Protein 3GO6 (pdb70)

CATH classification: 3.40.1190.20

Secondary structure (DSSP, 8-state):
--EEEEE---EEEEEEE-SSPPPTT-----SEEEEEEE-HHHHHHHHHHHTT-EEEEE-EE-SSHHHHHHHHHHHHTT-B-TT-EE-SSPPEEEEEEE-TTS-EEEEEE-GGGGG-PPPTTTTTT-SEEEE-SSS-HHHHHHHHHHHHHTT-EEEEE--SSS--HHHHHHHHHH-SEEEEEHHHHHHSSS--SEEEEE-GGG-EEEEETTEEEEE-------S--TTHHHHHHHHHHHHPPSSS--HHHHHHHHHHHHHHHHHHTTSS-STT-PPPHHHHHHHHHT-/--EEEEE---EEEEEEE-SSPPPTT-----SEEEEEEE-HHHHHHHHHHHTT-EEEEE-EE-SSHHHHHHHHHHHHTT-B-TT-EE-SSPPEEEEEEE-TT--EEEEEE-GGGGG----GGGGTT-SEEEEESSS-HHHHHHHHHHHHHTT-EEEEE--SS---TGGGHHHHHH-SEEEEEHHHHHT-SS--SEEEEE-GGG-EEEEETTEEEEEPPPP---S--TTHHHHHHHHHHHHSPPTT--HHHHHHHHHHHHHHHHHHTTSSSSSS-PPPHHHHHHHHH--

Structure (mmCIF, N/CA/C/O backbone):
data_3GO6
#
_entry.id   3GO6
#
_cell.length_a   78.424
_cell.length_b   117.900
_cell.length_c   91.571
_cell.angle_alpha   90.000
_cell.angle_beta   113.930
_cell.angle_gamma   90.000
#
_symmetry.space_group_name_H-M   'C 1 2 1'
#
loop_
_entity.id
_entity.type
_entity.pdbx_description
1 polymer 'RIBOKINASE RBSK'
2 non-polymer alpha-D-ribofuranose
3 non-polymer 'MAGNESIUM ION'
4 non-polymer "ADENOSINE-5'-DIPHOSPHATE"
5 water water
#
loop_
_atom_site.group_PDB
_atom_site.id
_atom_site.type_symbol
_atom_site.label_atom_id
_atom_site.label_alt_id
_atom_site.label_comp_id
_atom_site.label_asym_id
_atom_site.label_entity_id
_atom_site.label_seq_id
_atom_site.pdbx_PDB_ins_code
_atom_site.Cartn_x
_atom_site.Cartn_y
_atom_site.Cartn_z
_atom_site.occupancy
_atom_site.B_iso_or_equiv
_atom_site.auth_seq_id
_atom_site.auth_comp_id
_atom_site.auth_asym_id
_atom_site.auth_atom_id
_atom_site.pdbx_PDB_model_num
ATOM 1 N N . ALA A 1 19 ? 22.494 4.964 32.474 1.00 31.17 13 ALA A N 1
ATOM 2 C CA . ALA A 1 19 ? 22.544 4.860 30.971 1.00 30.20 13 ALA A CA 1
ATOM 3 C C . ALA A 1 19 ? 21.936 6.106 30.342 1.00 29.21 13 ALA A C 1
ATOM 4 O O . ALA A 1 19 ? 20.886 6.557 30.788 1.00 29.33 13 ALA A O 1
ATOM 6 N N . PRO A 1 20 ? 22.588 6.674 29.301 1.00 28.28 14 PRO A N 1
ATOM 7 C CA . PRO A 1 20 ? 22.040 7.883 28.685 1.00 27.29 14 PRO A CA 1
ATOM 8 C C . PRO A 1 20 ? 20.731 7.594 27.961 1.00 25.91 14 PRO A C 1
ATOM 9 O O . PRO A 1 20 ? 20.563 6.517 27.402 1.00 25.75 14 PRO A O 1
ATOM 13 N N . ARG A 1 21 ? 19.809 8.542 28.015 1.00 24.97 15 ARG A N 1
ATOM 14 C CA . ARG A 1 21 ? 18.518 8.382 27.381 1.00 24.56 15 ARG A CA 1
ATOM 15 C C . ARG A 1 21 ? 18.589 9.122 26.058 1.00 23.02 15 ARG A C 1
ATOM 16 O O . ARG A 1 21 ? 18.678 10.357 26.025 1.00 23.23 15 ARG A O 1
ATOM 24 N N . VAL A 1 22 ? 18.577 8.356 24.972 1.00 20.73 16 VAL A N 1
ATOM 25 C CA . VAL A 1 22 ? 18.629 8.941 23.637 1.00 19.37 16 VAL A CA 1
ATOM 26 C C . VAL A 1 22 ? 17.248 8.864 23.013 1.00 18.79 16 VAL A C 1
ATOM 27 O O . VAL A 1 22 ? 16.650 7.787 22.979 1.00 16.91 16 VAL A O 1
ATOM 31 N N . CYS A 1 23 ? 16.738 10.009 22.548 1.00 19.56 17 CYS A N 1
ATOM 32 C CA . CYS A 1 23 ? 15.526 10.023 21.729 1.00 18.85 17 CYS A CA 1
ATOM 33 C C . CYS A 1 23 ? 15.863 10.296 20.255 1.00 17.78 17 CYS A C 1
ATOM 34 O O . CYS A 1 23 ? 16.461 11.335 19.923 1.00 17.15 17 CYS A O 1
ATOM 37 N N . VAL A 1 24 ? 15.518 9.353 19.379 1.00 15.46 18 VAL A N 1
ATOM 38 C CA . VAL A 1 24 ? 15.767 9.533 17.954 1.00 15.21 18 VAL A CA 1
ATOM 39 C C . VAL A 1 24 ? 14.452 9.914 17.285 1.00 15.15 18 VAL A C 1
ATOM 40 O O . VAL A 1 24 ? 13.467 9.185 17.385 1.00 15.79 18 VAL A O 1
ATOM 44 N N . VAL A 1 25 ? 14.432 11.052 16.609 1.00 14.59 19 VAL A N 1
ATOM 45 C CA . VAL A 1 25 ? 13.248 11.456 15.853 1.00 14.86 19 VAL A CA 1
ATOM 46 C C . VAL A 1 25 ? 13.684 11.441 14.389 1.00 14.81 19 VAL A C 1
ATOM 47 O O . VAL A 1 25 ? 14.548 12.223 13.978 1.00 15.05 19 VAL A O 1
ATOM 51 N N . GLY A 1 26 ? 13.128 10.524 13.607 1.00 14.35 20 GLY A N 1
ATOM 52 C CA . GLY A 1 26 ? 13.656 10.319 12.258 1.00 13.90 20 GLY A CA 1
ATOM 53 C C . GLY A 1 26 ? 12.948 9.247 11.477 1.00 13.94 20 GLY A C 1
ATOM 54 O O . GLY A 1 26 ? 11.791 8.896 11.783 1.00 14.25 20 GLY A O 1
ATOM 55 N N . SER A 1 27 ? 13.638 8.729 10.464 1.00 13.09 21 SER A N 1
ATOM 56 C CA . SER A 1 27 ? 13.001 7.923 9.445 1.00 12.72 21 SER A CA 1
ATOM 57 C C . SER A 1 27 ? 13.246 6.431 9.597 1.00 12.15 21 SER A C 1
ATOM 58 O O . SER A 1 27 ? 14.244 5.993 10.180 1.00 11.42 21 SER A O 1
ATOM 61 N N . VAL A 1 28 ? 12.317 5.657 9.055 1.00 11.29 22 VAL A N 1
ATOM 62 C CA . VAL A 1 28 ? 12.420 4.200 9.045 1.00 11.71 22 VAL A CA 1
ATOM 63 C C . VAL A 1 28 ? 11.945 3.740 7.666 1.00 12.16 22 VAL A C 1
ATOM 64 O O . VAL A 1 28 ? 10.857 4.104 7.221 1.00 11.80 22 VAL A O 1
ATOM 68 N N . ASN A 1 29 ? 12.789 2.962 6.979 1.00 11.64 23 ASN A N 1
ATOM 69 C CA . ASN A 1 29 ? 12.568 2.582 5.584 1.00 12.32 23 ASN A CA 1
ATOM 70 C C . ASN A 1 29 ? 12.834 1.101 5.471 1.00 12.26 23 ASN A C 1
ATOM 71 O O . ASN A 1 29 ? 13.667 0.580 6.205 1.00 12.85 23 ASN A O 1
ATOM 76 N N . MET A 1 30 ? 12.170 0.424 4.542 1.00 12.51 24 MET A N 1
ATOM 77 C CA . MET A 1 30 ? 12.669 -0.889 4.098 1.00 12.61 24 MET A CA 1
ATOM 78 C C . MET A 1 30 ? 13.756 -0.678 3.018 1.00 12.84 24 MET A C 1
ATOM 79 O O . MET A 1 30 ? 13.540 0.068 2.070 1.00 12.02 24 MET A O 1
ATOM 84 N N . ASP A 1 31 ? 14.913 -1.332 3.186 1.00 12.05 25 ASP A N 1
ATOM 85 C CA . ASP A 1 31 ? 16.078 -1.136 2.339 1.00 12.86 25 ASP A CA 1
ATOM 86 C C . ASP A 1 31 ? 16.195 -2.271 1.347 1.00 12.59 25 ASP A C 1
ATOM 87 O O . ASP A 1 31 ? 16.131 -3.447 1.729 1.00 13.51 25 ASP A O 1
ATOM 92 N N . LEU A 1 32 ? 16.409 -1.913 0.090 1.00 12.23 26 LEU A N 1
ATOM 93 C CA . LEU A 1 32 ? 16.763 -2.888 -0.947 1.00 12.62 26 LEU A CA 1
ATOM 94 C C . LEU A 1 32 ? 18.241 -2.615 -1.256 1.00 13.01 26 LEU A C 1
ATOM 95 O O . LEU A 1 32 ? 18.575 -1.555 -1.761 1.00 12.35 26 LEU A O 1
ATOM 100 N N . THR A 1 33 ? 19.107 -3.543 -0.875 1.00 13.50 27 THR A N 1
ATOM 101 C CA . THR A 1 33 ? 20.555 -3.349 -1.030 1.00 14.78 27 THR A CA 1
ATOM 102 C C . THR A 1 33 ? 21.048 -4.226 -2.177 1.00 15.28 27 THR A C 1
ATOM 103 O O . THR A 1 33 ? 20.849 -5.442 -2.162 1.00 16.00 27 THR A O 1
ATOM 107 N N . PHE A 1 34 ? 21.688 -3.588 -3.156 1.00 15.36 28 PHE A N 1
ATOM 108 C CA . PHE A 1 34 ? 22.170 -4.217 -4.381 1.00 15.95 28 PHE A CA 1
ATOM 109 C C . PHE A 1 34 ? 23.692 -4.136 -4.392 1.00 17.63 28 PHE A C 1
ATOM 110 O O . PHE A 1 34 ? 24.273 -3.068 -4.128 1.00 17.99 28 PHE A O 1
ATOM 118 N N . VAL A 1 35 ? 24.340 -5.254 -4.712 1.00 18.30 29 VAL A N 1
ATOM 119 C CA . VAL A 1 35 ? 25.796 -5.233 -4.909 1.00 19.02 29 VAL A CA 1
ATOM 120 C C . VAL A 1 35 ? 26.079 -5.257 -6.407 1.00 19.59 29 VAL A C 1
ATOM 121 O O . VAL A 1 35 ? 25.507 -6.088 -7.140 1.00 19.21 29 VAL A O 1
ATOM 125 N N . VAL A 1 36 ? 26.928 -4.324 -6.856 1.00 19.19 30 VAL A N 1
ATOM 126 C CA . VAL A 1 36 ? 27.325 -4.194 -8.260 1.00 20.13 30 VAL A CA 1
ATOM 127 C C . VAL A 1 36 ? 28.864 -4.133 -8.371 1.00 21.46 30 VAL A C 1
ATOM 128 O O . VAL A 1 36 ? 29.565 -3.968 -7.364 1.00 20.22 30 VAL A O 1
ATOM 132 N N . ASP A 1 37 ? 29.386 -4.272 -9.585 1.00 22.73 31 ASP A N 1
ATOM 133 C CA . ASP A 1 37 ? 30.809 -3.995 -9.795 1.00 24.44 31 ASP A CA 1
ATOM 134 C C . ASP A 1 37 ? 31.055 -2.481 -9.784 1.00 24.13 31 ASP A C 1
ATOM 135 O O . ASP A 1 37 ? 31.848 -1.977 -8.997 1.00 24.30 31 ASP A O 1
ATOM 140 N N . ALA A 1 38 ? 30.323 -1.766 -10.631 1.00 24.39 32 ALA A N 1
ATOM 141 C CA . ALA A 1 38 ? 30.392 -0.310 -10.708 1.00 24.52 32 ALA A CA 1
ATOM 142 C C . ALA A 1 38 ? 29.002 0.318 -10.521 1.00 24.93 32 ALA A C 1
ATOM 143 O O . ALA A 1 38 ? 28.000 -0.214 -11.012 1.00 24.74 32 ALA A O 1
ATOM 145 N N . LEU A 1 39 ? 28.942 1.456 -9.839 1.00 24.56 33 LEU A N 1
ATOM 146 C CA . LEU A 1 39 ? 27.680 2.201 -9.746 1.00 25.35 33 LEU A CA 1
ATOM 147 C C . LEU A 1 39 ? 27.165 2.554 -11.145 1.00 26.16 33 LEU A C 1
ATOM 148 O O . LEU A 1 39 ? 27.953 2.972 -12.013 1.00 25.94 33 LEU A O 1
ATOM 153 N N . PRO A 1 40 ? 25.840 2.391 -11.379 1.00 26.70 34 PRO A N 1
ATOM 154 C CA . PRO A 1 40 ? 25.278 2.758 -12.690 1.00 27.32 34 PRO A CA 1
ATOM 155 C C . PRO A 1 40 ? 25.451 4.253 -12.993 1.00 27.87 34 PRO A C 1
ATOM 156 O O . PRO A 1 40 ? 25.345 5.094 -12.091 1.00 27.40 34 PRO A O 1
ATOM 160 N N . ARG A 1 41 ? 25.741 4.568 -14.254 1.00 28.40 35 ARG A N 1
ATOM 161 C CA . ARG A 1 41 ? 25.812 5.951 -14.711 1.00 29.35 35 ARG A CA 1
ATOM 162 C C . ARG A 1 41 ? 24.507 6.281 -15.415 1.00 29.00 35 ARG A C 1
ATOM 163 O O . ARG A 1 41 ? 23.786 5.377 -15.808 1.00 28.79 35 ARG A O 1
ATOM 171 N N . PRO A 1 42 ? 24.180 7.579 -15.552 1.00 29.31 36 PRO A N 1
ATOM 172 C CA . PRO A 1 42 ? 22.918 7.937 -16.189 1.00 29.43 36 PRO A CA 1
ATOM 173 C C . PRO A 1 42 ? 22.732 7.267 -17.553 1.00 29.58 36 PRO A C 1
ATOM 174 O O . PRO A 1 42 ? 23.674 7.214 -18.354 1.00 29.26 36 PRO A O 1
ATOM 178 N N . GLY A 1 43 ? 21.541 6.718 -17.781 1.00 28.72 37 GLY A N 1
ATOM 179 C CA . GLY A 1 43 ? 21.220 6.050 -19.037 1.00 28.83 37 GLY A CA 1
ATOM 180 C C . GLY A 1 43 ? 21.593 4.588 -19.109 1.00 28.91 37 GLY A C 1
ATOM 181 O O . GLY A 1 43 ? 21.176 3.884 -20.025 1.00 29.48 37 GLY A O 1
ATOM 182 N N . GLU A 1 44 ? 22.370 4.120 -18.138 1.00 29.14 38 GLU A N 1
ATOM 183 C CA . GLU A 1 44 ? 22.874 2.755 -18.135 1.00 30.00 38 GLU A CA 1
ATOM 184 C C . GLU A 1 44 ? 21.870 1.726 -17.593 1.00 29.94 38 GLU A C 1
ATOM 185 O O . GLU A 1 44 ? 21.008 2.056 -16.768 1.00 29.20 38 GLU A O 1
ATOM 191 N N . THR A 1 45 ? 21.998 0.478 -18.040 1.00 29.61 39 THR A N 1
ATOM 192 C CA . THR A 1 45 ? 21.282 -0.640 -17.421 1.00 29.57 39 THR A CA 1
ATOM 193 C C . THR A 1 45 ? 22.304 -1.570 -16.808 1.00 29.68 39 THR A C 1
ATOM 194 O O . THR A 1 45 ? 23.220 -2.023 -17.490 1.00 30.70 39 THR A O 1
ATOM 198 N N . VAL A 1 46 ? 22.170 -1.838 -15.514 1.00 28.34 40 VAL A N 1
ATOM 199 C CA . VAL A 1 46 ? 23.154 -2.618 -14.795 1.00 27.99 40 VAL A CA 1
ATOM 200 C C . VAL A 1 46 ? 22.504 -3.833 -14.146 1.00 28.08 40 VAL A C 1
ATOM 201 O O . VAL A 1 46 ? 21.398 -3.742 -13.589 1.00 26.75 40 VAL A O 1
ATOM 205 N N . LEU A 1 47 ? 23.187 -4.969 -14.247 1.00 27.48 41 LEU A N 1
ATOM 206 C CA . LEU A 1 47 ? 22.760 -6.188 -13.577 1.00 28.56 41 LEU A CA 1
ATOM 207 C C . LEU A 1 47 ? 23.481 -6.346 -12.244 1.00 27.76 41 LEU A C 1
ATOM 208 O O . LEU A 1 47 ? 24.720 -6.458 -12.200 1.00 27.86 41 LEU A O 1
ATOM 213 N N . ALA A 1 48 ? 22.708 -6.335 -11.154 1.00 26.66 42 ALA A N 1
ATOM 214 C CA . ALA A 1 48 ? 23.263 -6.495 -9.805 1.00 25.80 42 ALA A CA 1
ATOM 215 C C . ALA A 1 48 ? 23.686 -7.922 -9.539 1.00 25.61 42 ALA A C 1
ATOM 216 O O . ALA A 1 48 ? 23.072 -8.865 -10.043 1.00 25.59 42 ALA A O 1
ATOM 218 N N . ALA A 1 49 ? 24.714 -8.071 -8.707 1.00 24.91 43 ALA A N 1
ATOM 219 C CA . ALA A 1 49 ? 25.215 -9.373 -8.295 1.00 24.44 43 ALA A CA 1
ATOM 220 C C . ALA A 1 49 ? 24.318 -10.027 -7.233 1.00 24.31 43 ALA A C 1
ATOM 221 O O . ALA A 1 49 ? 24.187 -11.258 -7.181 1.00 23.10 43 ALA A O 1
ATOM 223 N N . SER A 1 50 ? 23.709 -9.197 -6.379 1.00 23.21 44 SER A N 1
ATOM 224 C CA . SER A 1 50 ? 22.874 -9.677 -5.280 1.00 21.71 44 SER A CA 1
ATOM 225 C C . SER A 1 50 ? 21.895 -8.584 -4.854 1.00 21.22 44 SER A C 1
ATOM 226 O O . SER A 1 50 ? 22.094 -7.408 -5.158 1.00 20.98 44 SER A O 1
ATOM 229 N N . LEU A 1 51 ? 20.832 -8.999 -4.174 1.00 19.65 45 LEU A N 1
ATOM 230 C CA . LEU A 1 51 ? 19.815 -8.087 -3.658 1.00 18.58 45 LEU A CA 1
ATOM 231 C C . LEU A 1 51 ? 19.342 -8.632 -2.316 1.00 17.93 45 LEU A C 1
ATOM 232 O O . LEU A 1 51 ? 19.013 -9.823 -2.196 1.00 17.49 45 LEU A O 1
ATOM 237 N N . THR A 1 52 ? 19.329 -7.781 -1.300 1.00 17.12 46 THR A N 1
ATOM 238 C CA . THR A 1 52 ? 18.690 -8.123 -0.029 1.00 17.32 46 THR A CA 1
ATOM 239 C C . THR A 1 52 ? 17.590 -7.100 0.283 1.00 17.44 46 THR A C 1
ATOM 240 O O . THR A 1 52 ? 17.631 -5.972 -0.206 1.00 17.01 46 THR A O 1
ATOM 244 N N . ARG A 1 53 ? 16.614 -7.510 1.086 1.00 16.26 47 ARG A N 1
ATOM 245 C CA . ARG A 1 53 ? 15.525 -6.640 1.518 1.00 16.61 47 ARG A CA 1
ATOM 246 C C . ARG A 1 53 ? 15.557 -6.653 3.051 1.00 15.92 47 ARG A C 1
ATOM 247 O O . ARG A 1 53 ? 15.281 -7.681 3.662 1.00 16.57 47 ARG A O 1
ATOM 255 N N . THR A 1 54 ? 15.938 -5.537 3.677 1.00 15.57 48 THR A N 1
ATOM 256 C CA . THR A 1 54 ? 16.152 -5.501 5.137 1.00 15.10 48 THR A CA 1
ATOM 257 C C . THR A 1 54 ? 15.643 -4.186 5.744 1.00 14.90 48 THR A C 1
ATOM 258 O O . THR A 1 54 ? 15.670 -3.163 5.090 1.00 14.11 48 THR A O 1
ATOM 262 N N . PRO A 1 55 ? 15.139 -4.222 6.985 1.00 14.63 49 PRO A N 1
ATOM 263 C CA . PRO A 1 55 ? 14.736 -2.974 7.649 1.00 14.38 49 PRO A CA 1
ATOM 264 C C . PRO A 1 55 ? 15.909 -2.00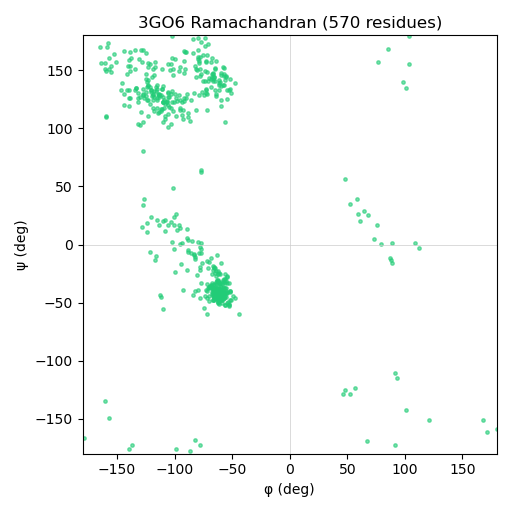9 7.829 1.00 14.79 49 PRO A C 1
ATOM 265 O O . PRO A 1 55 ? 17.037 -2.436 8.152 1.00 14.45 49 PRO A O 1
ATOM 269 N N . GLY A 1 56 ? 15.652 -0.730 7.605 1.00 13.92 50 GLY A N 1
ATOM 270 C CA . GLY A 1 56 ? 16.654 0.312 7.871 1.00 13.63 50 GLY A CA 1
ATOM 271 C C . GLY A 1 56 ? 16.009 1.671 8.001 1.00 13.21 50 GLY A C 1
ATOM 272 O O . GLY A 1 56 ? 14.959 1.805 8.636 1.00 13.33 50 GLY A O 1
ATOM 273 N N . GLY A 1 57 ? 16.604 2.673 7.357 1.00 12.91 51 GLY A N 1
ATOM 274 C CA . GLY A 1 57 ? 16.215 4.065 7.557 1.00 12.25 51 GLY A CA 1
ATOM 275 C C . GLY A 1 57 ? 17.212 4.735 8.486 1.00 12.74 51 GLY A C 1
ATOM 276 O O . GLY A 1 57 ? 17.572 4.173 9.522 1.00 13.13 51 GLY A O 1
ATOM 277 N N . LYS A 1 58 ? 17.658 5.944 8.142 1.00 12.25 52 LYS A N 1
ATOM 278 C CA . LYS A 1 58 ? 18.617 6.668 8.998 1.00 13.10 52 LYS A CA 1
ATOM 279 C C . LYS A 1 58 ? 18.211 6.713 10.473 1.00 12.39 52 LYS A C 1
ATOM 280 O O . LYS A 1 58 ? 19.043 6.516 11.359 1.00 13.90 52 LYS A O 1
ATOM 286 N N . GLY A 1 59 ? 16.949 6.992 10.756 1.00 12.43 53 GLY A N 1
ATOM 287 C CA . GLY A 1 59 ? 16.533 7.152 12.152 1.00 11.53 53 GLY A CA 1
ATOM 288 C C . GLY A 1 59 ? 16.563 5.808 12.872 1.00 12.06 53 GLY A C 1
ATOM 289 O O . GLY A 1 59 ? 17.107 5.685 13.979 1.00 12.22 53 GLY A O 1
ATOM 290 N N . ALA A 1 60 ? 15.966 4.801 12.244 1.00 11.79 54 ALA A N 1
ATOM 291 C CA . ALA A 1 60 ? 15.964 3.450 12.804 1.00 11.78 54 ALA A CA 1
ATOM 292 C C . ALA A 1 60 ? 17.406 2.967 13.017 1.00 11.65 54 ALA A C 1
ATOM 293 O O . ALA A 1 60 ? 17.728 2.433 14.079 1.00 12.28 54 ALA A O 1
ATOM 295 N N . ASN A 1 61 ? 18.259 3.142 12.010 1.00 11.41 55 ASN A N 1
ATOM 296 C CA . ASN A 1 61 ? 19.660 2.693 12.089 1.00 11.60 55 ASN A CA 1
ATOM 297 C C . ASN A 1 61 ? 20.403 3.386 13.226 1.00 11.74 55 ASN A C 1
ATOM 298 O O . ASN A 1 61 ? 21.197 2.755 13.940 1.00 11.43 55 ASN A O 1
ATOM 303 N N . GLN A 1 62 ? 20.166 4.693 13.378 1.00 11.71 56 GLN A N 1
ATOM 304 C CA . GLN A 1 62 ? 20.836 5.455 14.439 1.00 11.68 56 GLN A CA 1
ATOM 305 C C . GLN A 1 62 ? 20.337 5.050 15.828 1.00 11.64 56 GLN A C 1
ATOM 306 O O . GLN A 1 62 ? 21.129 4.952 16.768 1.00 11.52 56 GLN A O 1
ATOM 312 N N . ALA A 1 63 ? 19.039 4.772 15.941 1.00 11.33 57 ALA A N 1
ATOM 313 C CA . ALA A 1 63 ? 18.458 4.290 17.196 1.00 10.69 57 ALA A CA 1
ATOM 314 C C . ALA A 1 63 ? 19.044 2.925 17.576 1.00 10.99 57 ALA A C 1
ATOM 315 O O . ALA A 1 63 ? 19.414 2.702 18.743 1.00 12.26 57 ALA A O 1
ATOM 317 N N . VAL A 1 64 ? 19.139 2.018 16.608 1.00 10.93 58 VAL A N 1
ATOM 318 C CA . VAL A 1 64 ? 19.703 0.681 16.824 1.00 12.45 58 VAL A CA 1
ATOM 319 C C . VAL A 1 64 ? 21.179 0.744 17.266 1.00 12.41 58 VAL A C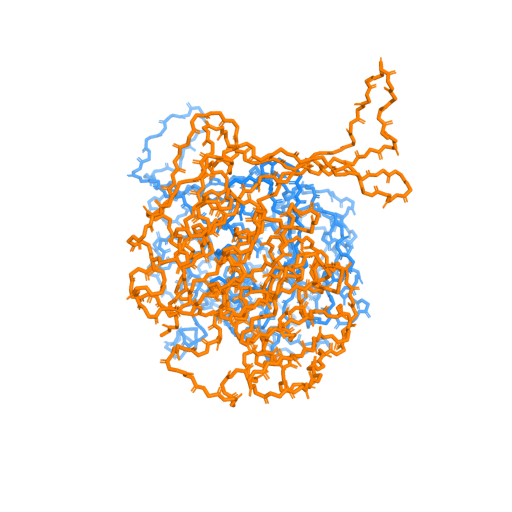 1
ATOM 320 O O . VAL A 1 64 ? 21.594 0.067 18.217 1.00 11.78 58 VAL A O 1
ATOM 324 N N . ALA A 1 65 ? 21.957 1.586 16.599 1.00 12.48 59 ALA A N 1
ATOM 325 C CA . ALA A 1 65 ? 23.365 1.775 16.976 1.00 13.20 59 ALA A CA 1
ATOM 326 C C . ALA A 1 65 ? 23.522 2.360 18.385 1.00 13.69 59 ALA A C 1
ATOM 327 O O . ALA A 1 65 ? 24.372 1.899 19.173 1.00 14.55 59 ALA A O 1
ATOM 329 N N . ALA A 1 66 ? 22.726 3.376 18.712 1.00 13.85 60 ALA A N 1
ATOM 330 C CA . ALA A 1 66 ? 22.742 3.937 20.068 1.00 14.67 60 ALA A CA 1
ATOM 331 C C . ALA A 1 66 ? 22.382 2.888 21.138 1.00 15.52 60 ALA A C 1
ATOM 332 O O . ALA A 1 66 ? 23.001 2.850 22.206 1.00 16.10 60 ALA A O 1
ATOM 334 N N . ALA A 1 67 ? 21.383 2.048 20.851 1.00 15.55 61 ALA A N 1
ATOM 335 C CA . ALA A 1 67 ? 20.976 0.968 21.773 1.00 16.70 61 ALA A CA 1
ATOM 336 C C . ALA A 1 67 ? 22.067 -0.097 21.946 1.00 16.87 61 ALA A C 1
ATOM 337 O O . ALA A 1 67 ? 22.388 -0.485 23.084 1.00 17.37 61 ALA A O 1
ATOM 339 N N . ARG A 1 68 ? 22.657 -0.545 20.843 1.00 16.54 62 ARG A N 1
ATOM 340 C CA . ARG A 1 68 ? 23.784 -1.488 20.930 1.00 17.47 62 ARG A CA 1
ATOM 341 C C . ARG A 1 68 ? 25.004 -0.898 21.653 1.00 17.94 62 ARG A C 1
ATOM 342 O O . ARG A 1 68 ? 25.754 -1.636 22.298 1.00 18.42 62 ARG A O 1
ATOM 350 N N . ALA A 1 69 ? 25.194 0.418 21.543 1.00 17.91 63 ALA A N 1
ATOM 351 C CA . ALA A 1 69 ? 26.258 1.127 22.257 1.00 18.61 63 ALA A CA 1
ATOM 352 C C . ALA A 1 69 ? 25.966 1.399 23.741 1.00 19.55 63 ALA A C 1
ATOM 353 O O . ALA A 1 69 ? 26.807 1.983 24.423 1.00 20.38 63 ALA A O 1
ATOM 355 N N . GLY A 1 70 ? 24.784 1.018 24.231 1.00 19.91 64 GLY A N 1
ATOM 356 C CA . GLY A 1 70 ? 24.472 1.093 25.665 1.00 20.24 64 GLY A CA 1
ATOM 357 C C . GLY A 1 70 ? 23.481 2.165 26.101 1.00 20.83 64 GLY A C 1
ATOM 358 O O . GLY A 1 70 ? 23.190 2.308 27.301 1.00 20.31 64 GLY A O 1
ATOM 359 N N . ALA A 1 71 ? 22.948 2.934 25.150 1.00 19.44 65 ALA A N 1
ATOM 360 C CA . ALA A 1 71 ? 21.960 3.943 25.497 1.00 19.63 65 ALA A CA 1
ATOM 361 C C . ALA A 1 71 ? 20.586 3.304 25.700 1.00 19.97 65 ALA A C 1
ATOM 362 O O . ALA A 1 71 ? 20.302 2.218 25.177 1.00 19.97 65 ALA A O 1
ATOM 364 N N . GLN A 1 72 ? 19.746 3.978 26.473 1.00 19.96 66 GLN A N 1
ATOM 365 C CA . GLN A 1 72 ? 18.341 3.633 26.529 1.00 20.85 66 GLN A CA 1
ATOM 366 C C . GLN A 1 72 ? 17.632 4.489 25.492 1.00 19.13 66 GLN A C 1
ATOM 367 O O . GLN A 1 72 ? 17.617 5.709 25.592 1.00 19.59 66 GLN A O 1
ATOM 373 N N . VAL A 1 73 ? 17.066 3.840 24.481 1.00 18.11 67 VAL A N 1
ATOM 374 C CA . VAL A 1 73 ? 16.647 4.548 23.269 1.00 16.80 67 VAL A CA 1
ATOM 375 C C . VAL A 1 73 ? 15.143 4.499 23.052 1.00 16.80 67 VAL A C 1
ATOM 376 O O . VAL A 1 73 ? 14.518 3.439 23.199 1.00 17.32 67 VAL A O 1
ATOM 380 N N . GLN A 1 74 ? 14.584 5.653 22.705 1.00 16.63 68 GLN A N 1
ATOM 381 C CA . GLN A 1 74 ? 13.223 5.772 22.176 1.00 17.46 68 GLN A CA 1
ATOM 382 C C . GLN A 1 74 ? 13.283 6.279 20.736 1.00 17.74 68 GLN A C 1
ATOM 383 O O . GLN A 1 74 ? 14.069 7.188 20.420 1.00 17.46 68 GLN A O 1
ATOM 389 N N . PHE A 1 75 ? 12.468 5.692 19.863 1.00 16.93 69 PHE A N 1
ATOM 390 C CA . PHE A 1 75 ? 12.370 6.155 18.488 1.00 16.50 69 PHE A CA 1
ATOM 391 C C . PHE A 1 75 ? 10.983 6.785 18.279 1.00 17.74 69 PHE A C 1
ATOM 392 O O . PHE A 1 75 ? 9.960 6.233 18.730 1.00 18.30 69 PHE A O 1
ATOM 400 N N . SER A 1 76 ? 10.971 7.951 17.648 1.00 16.55 70 SER A N 1
ATOM 401 C CA . SER A 1 76 ? 9.753 8.613 17.204 1.00 17.41 70 SER A CA 1
ATOM 402 C C . SER A 1 76 ? 9.827 8.747 15.685 1.00 16.35 70 SER A C 1
ATOM 403 O O . SER A 1 76 ? 10.729 9.391 15.150 1.00 15.83 70 SER A O 1
ATOM 406 N N . GLY A 1 77 ? 8.900 8.103 14.988 1.00 16.14 71 GLY A N 1
ATOM 407 C CA . GLY A 1 77 ? 8.906 8.061 13.528 1.00 15.33 71 GLY A CA 1
ATOM 408 C C . GLY A 1 77 ? 7.541 7.585 13.038 1.00 15.49 71 GLY A C 1
ATOM 409 O O . GLY A 1 77 ? 6.694 7.149 13.842 1.00 14.77 71 GLY A O 1
ATOM 410 N N . ALA A 1 78 ? 7.323 7.694 11.728 1.00 14.33 72 ALA A N 1
ATOM 411 C CA . ALA A 1 78 ? 6.039 7.339 11.122 1.00 14.63 72 ALA A CA 1
ATOM 412 C C . ALA A 1 78 ? 6.197 6.087 10.300 1.00 14.37 72 ALA A C 1
ATOM 413 O O . ALA A 1 78 ? 7.038 6.041 9.402 1.00 14.33 72 ALA A O 1
ATOM 415 N N . PHE A 1 79 ? 5.410 5.062 10.631 1.00 14.15 73 PHE A N 1
ATOM 416 C CA . PHE A 1 79 ? 5.348 3.837 9.852 1.00 13.60 73 PHE A CA 1
ATOM 417 C C . PHE A 1 79 ? 4.159 3.989 8.902 1.00 13.75 73 PHE A C 1
ATOM 418 O O . PHE A 1 79 ? 3.222 4.725 9.216 1.00 14.13 73 PHE A O 1
ATOM 426 N N . GLY A 1 80 ? 4.195 3.312 7.758 1.00 12.90 74 GLY A N 1
ATOM 427 C CA . GLY A 1 80 ? 3.023 3.227 6.877 1.00 13.76 74 GLY A CA 1
ATOM 428 C C . GLY A 1 80 ? 2.035 2.220 7.443 1.00 14.33 74 GLY A C 1
ATOM 429 O O . GLY A 1 80 ? 2.338 1.555 8.448 1.00 13.68 74 GLY A O 1
ATOM 430 N N . ASP A 1 81 ? 0.860 2.102 6.824 1.00 14.97 75 ASP A N 1
ATOM 431 C CA . ASP A 1 81 ? -0.154 1.170 7.334 1.00 16.41 75 ASP A CA 1
ATOM 432 C C . ASP A 1 81 ? -0.138 -0.096 6.475 1.00 17.34 75 ASP A C 1
ATOM 433 O O . ASP A 1 81 ? -1.167 -0.584 6.008 1.00 17.87 75 ASP A O 1
ATOM 438 N N . ASP A 1 82 ? 1.069 -0.619 6.265 1.00 17.27 76 ASP A N 1
ATOM 439 C CA . ASP A 1 82 ? 1.298 -1.686 5.294 1.00 17.23 76 ASP A CA 1
ATOM 440 C C . ASP A 1 82 ? 2.030 -2.873 5.922 1.00 16.89 76 ASP A C 1
ATOM 441 O O . ASP A 1 82 ? 2.498 -2.774 7.059 1.00 16.78 76 ASP A O 1
ATOM 446 N N . PRO A 1 83 ? 2.084 -4.020 5.221 1.00 16.62 77 PRO A N 1
ATOM 447 C CA . PRO A 1 83 ? 2.883 -5.163 5.700 1.00 17.15 77 PRO A CA 1
ATOM 448 C C . PRO A 1 83 ? 4.346 -4.851 6.058 1.00 16.92 77 PRO A C 1
ATOM 449 O O . PRO A 1 83 ? 4.863 -5.377 7.070 1.00 17.34 77 PRO A O 1
ATOM 453 N N . ALA A 1 84 ? 5.017 -4.007 5.264 1.00 16.47 78 ALA A N 1
ATOM 454 C CA . ALA A 1 84 ? 6.417 -3.612 5.584 1.00 15.43 78 ALA A CA 1
ATOM 455 C C . ALA A 1 84 ? 6.539 -3.110 7.003 1.00 15.28 78 ALA A C 1
ATOM 456 O O . ALA A 1 84 ? 7.516 -3.412 7.690 1.00 15.90 78 ALA A O 1
ATOM 458 N N . ALA A 1 85 ? 5.552 -2.333 7.452 1.00 14.93 79 ALA A N 1
ATOM 459 C CA . ALA A 1 85 ? 5.621 -1.717 8.771 1.00 14.71 79 ALA A CA 1
ATOM 460 C C . ALA A 1 85 ? 5.753 -2.740 9.900 1.00 15.25 79 ALA A C 1
ATOM 461 O O . ALA A 1 85 ? 6.371 -2.453 10.913 1.00 14.94 79 ALA A O 1
ATOM 463 N N . ALA A 1 86 ? 5.169 -3.924 9.740 1.00 15.56 80 ALA A N 1
ATOM 464 C CA . ALA A 1 86 ? 5.264 -4.956 10.795 1.00 16.62 80 ALA A CA 1
ATOM 465 C C . ALA A 1 86 ? 6.714 -5.429 10.974 1.00 16.67 80 ALA A C 1
ATOM 466 O O . ALA A 1 86 ? 7.196 -5.580 12.084 1.00 15.93 80 ALA A O 1
ATOM 468 N N . GLN A 1 87 ? 7.394 -5.652 9.853 1.00 16.55 81 GLN A N 1
ATOM 469 C CA . GLN A 1 87 ? 8.790 -6.058 9.827 1.00 17.57 81 GLN A CA 1
ATOM 470 C C . GLN A 1 87 ? 9.720 -4.946 10.355 1.00 15.67 81 GLN A C 1
ATOM 471 O O . GLN A 1 87 ? 10.687 -5.219 11.079 1.00 15.26 81 GLN A O 1
ATOM 477 N N . LEU A 1 88 ? 9.415 -3.696 10.005 1.00 14.29 82 LEU A N 1
ATOM 478 C CA . LEU A 1 88 ? 10.191 -2.542 10.472 1.00 13.45 82 LEU A CA 1
ATOM 479 C C . LEU A 1 88 ? 10.078 -2.360 11.990 1.00 13.86 82 LEU A C 1
ATOM 480 O O . LEU A 1 88 ? 11.086 -2.134 12.679 1.00 13.69 82 LEU A O 1
ATOM 485 N N . ARG A 1 89 ? 8.858 -2.455 12.507 1.00 13.65 83 ARG A N 1
ATOM 486 C CA . ARG A 1 89 ? 8.621 -2.374 13.951 1.00 15.22 83 ARG A CA 1
ATOM 487 C C . ARG A 1 89 ? 9.324 -3.503 14.713 1.00 14.99 83 ARG A C 1
ATOM 488 O O . ARG A 1 89 ? 9.905 -3.283 15.766 1.00 15.61 83 ARG A O 1
ATOM 496 N N . ALA A 1 90 ? 9.227 -4.717 14.197 1.00 15.89 84 ALA A N 1
ATOM 497 C CA . ALA A 1 90 ? 9.818 -5.874 14.866 1.00 16.22 84 ALA A CA 1
ATOM 498 C C . ALA A 1 90 ? 11.351 -5.736 14.908 1.00 15.84 84 ALA A C 1
ATOM 499 O O . ALA A 1 90 ? 11.985 -6.115 15.893 1.00 16.16 84 ALA A O 1
ATOM 501 N N . HIS A 1 91 ? 11.942 -5.192 13.843 1.00 15.66 85 HIS A N 1
ATOM 502 C CA . HIS A 1 91 ? 13.405 -4.939 13.805 1.00 15.30 85 HIS A CA 1
ATOM 503 C C . HIS A 1 91 ? 13.827 -4.033 14.968 1.00 15.20 85 HIS A C 1
ATOM 504 O O . HIS A 1 91 ? 14.825 -4.319 15.664 1.00 15.45 85 HIS A O 1
ATOM 511 N N . LEU A 1 92 ? 13.071 -2.961 15.189 1.00 14.65 86 LEU A N 1
ATOM 512 C CA . LEU A 1 92 ? 13.339 -2.028 16.286 1.00 15.10 86 LEU A CA 1
ATOM 513 C C . LEU A 1 92 ? 13.129 -2.665 17.668 1.00 15.91 86 LEU A C 1
ATOM 514 O O . LEU A 1 92 ? 14.004 -2.568 18.542 1.00 16.09 86 LEU A O 1
ATOM 519 N N . ARG A 1 93 ? 12.004 -3.358 17.850 1.00 16.72 87 ARG A N 1
ATOM 520 C CA . ARG A 1 93 ? 11.762 -4.113 19.100 1.00 18.20 87 ARG A CA 1
ATOM 521 C C . ARG A 1 93 ? 12.855 -5.130 19.395 1.00 17.82 87 ARG A C 1
ATOM 522 O O . ARG A 1 93 ? 13.264 -5.274 20.549 1.00 18.45 87 ARG A O 1
ATOM 530 N N . ALA A 1 94 ? 13.325 -5.836 18.365 1.00 18.29 88 ALA A N 1
ATOM 531 C CA . ALA A 1 94 ? 14.363 -6.857 18.512 1.00 18.96 88 ALA A CA 1
ATOM 532 C C . ALA A 1 94 ? 15.672 -6.250 19.017 1.00 20.05 88 ALA A C 1
ATOM 533 O O . ALA A 1 94 ? 16.509 -6.958 19.597 1.00 20.37 88 ALA A O 1
ATOM 535 N N . ASN A 1 95 ? 15.841 -4.944 18.799 1.00 18.78 89 ASN A N 1
ATOM 536 C CA . ASN A 1 95 ? 17.060 -4.225 19.200 1.00 19.48 89 ASN A CA 1
ATOM 537 C C . ASN A 1 95 ? 16.903 -3.318 20.418 1.00 19.03 89 ASN A C 1
ATOM 538 O O . ASN A 1 95 ? 17.745 -2.442 20.670 1.00 20.24 89 ASN A O 1
ATOM 543 N N . ALA A 1 96 ? 15.824 -3.542 21.173 1.00 19.77 90 ALA A N 1
ATOM 544 C CA . ALA A 1 96 ? 15.511 -2.813 22.423 1.00 19.46 90 ALA A CA 1
ATOM 545 C C . ALA A 1 96 ? 15.242 -1.318 22.242 1.00 19.66 90 ALA A C 1
ATOM 546 O O . ALA A 1 96 ? 15.453 -0.517 23.167 1.00 20.07 90 ALA A O 1
ATOM 548 N N . VAL A 1 97 ? 14.738 -0.937 21.069 1.00 18.13 91 VAL A N 1
ATOM 549 C CA . VAL A 1 97 ? 14.387 0.456 20.818 1.00 17.28 91 VAL A CA 1
ATOM 550 C C . VAL A 1 97 ? 12.901 0.602 21.111 1.00 17.88 91 VAL A C 1
ATOM 551 O O . VAL A 1 97 ? 12.075 -0.122 20.531 1.00 17.64 91 VAL A O 1
ATOM 555 N N . GLY A 1 98 ? 12.562 1.533 21.994 1.00 17.91 92 GLY A N 1
ATOM 556 C CA . GLY A 1 98 ? 11.164 1.805 22.337 1.00 18.48 92 GLY A CA 1
ATOM 557 C C . GLY A 1 98 ? 10.403 2.473 21.211 1.00 18.90 92 GLY A C 1
ATOM 558 O O . GLY A 1 98 ? 10.964 3.322 20.503 1.00 17.17 92 GLY A O 1
ATOM 559 N N . LEU A 1 99 ? 9.121 2.097 21.062 1.00 18.64 93 LEU A N 1
ATOM 560 C CA . LEU A 1 99 ? 8.270 2.572 19.968 1.00 20.25 93 LEU A CA 1
ATOM 561 C C . LEU A 1 99 ? 6.959 3.259 20.396 1.00 21.89 93 LEU A C 1
ATOM 562 O O . LEU A 1 99 ? 6.092 3.561 19.550 1.00 22.22 93 LEU A O 1
ATOM 567 N N . ASP A 1 100 ? 6.814 3.559 21.682 1.00 23.21 94 ASP A N 1
ATOM 568 C CA . ASP A 1 100 ? 5.544 4.121 22.144 1.00 25.62 94 ASP A CA 1
ATOM 569 C C . ASP A 1 100 ? 5.244 5.511 21.601 1.00 25.47 94 ASP A C 1
ATOM 570 O O . ASP A 1 100 ? 4.097 5.920 21.601 1.00 26.39 94 ASP A O 1
ATOM 575 N N . ARG A 1 101 ? 6.261 6.222 21.112 1.00 25.06 95 ARG A N 1
ATOM 576 C CA . ARG A 1 101 ? 6.059 7.559 20.545 1.00 24.67 95 ARG A CA 1
ATOM 577 C C . ARG A 1 101 ? 6.024 7.553 19.002 1.00 23.36 95 ARG A C 1
ATOM 578 O O . ARG A 1 101 ? 6.176 8.600 18.361 1.00 23.88 95 ARG A O 1
ATOM 586 N N . THR A 1 102 ? 5.825 6.385 18.409 1.00 21.96 96 THR A N 1
ATOM 587 C CA . THR A 1 102 ? 5.737 6.291 16.950 1.00 20.92 96 THR A CA 1
ATOM 588 C C . THR A 1 102 ? 4.282 6.455 16.513 1.00 21.10 96 THR A C 1
ATOM 589 O O . THR A 1 102 ? 3.354 6.400 17.348 1.00 20.22 96 THR A O 1
ATOM 593 N N . VAL A 1 103 ? 4.081 6.679 15.217 1.00 20.39 97 VAL A N 1
ATOM 594 C CA . VAL A 1 103 ? 2.741 6.774 14.668 1.00 21.32 97 VAL A CA 1
ATOM 595 C C . VAL A 1 103 ? 2.605 5.879 13.429 1.00 21.71 97 VAL A C 1
ATOM 596 O O . VAL A 1 103 ? 3.608 5.476 12.821 1.00 19.66 97 VAL A O 1
ATOM 600 N N . THR A 1 104 ? 1.356 5.552 13.089 1.00 21.77 98 THR A N 1
ATOM 601 C CA . THR A 1 104 ? 1.041 4.931 11.814 1.00 22.26 98 THR A CA 1
ATOM 602 C C . THR A 1 104 ? 0.379 5.997 10.951 1.00 22.90 98 THR A C 1
ATOM 603 O O . THR A 1 104 ? -0.518 6.705 11.405 1.00 22.61 98 THR A O 1
ATOM 607 N N . VAL A 1 105 ? 0.858 6.129 9.713 1.00 22.02 99 VAL A N 1
ATOM 608 C CA . VAL A 1 105 ? 0.340 7.105 8.756 1.00 22.33 99 VAL A CA 1
ATOM 609 C C . VAL A 1 105 ? -0.230 6.323 7.559 1.00 21.10 99 VAL A C 1
ATOM 610 O O . VAL A 1 105 ? 0.272 5.243 7.247 1.00 20.57 99 VAL A O 1
ATOM 614 N N . PRO A 1 106 ? -1.317 6.819 6.921 1.00 20.09 100 PRO A N 1
ATOM 615 C CA . PRO A 1 106 ? -1.812 6.058 5.776 1.00 19.39 100 PRO A CA 1
ATOM 616 C C . PRO A 1 106 ? -0.775 5.891 4.642 1.00 19.11 100 PRO A C 1
ATOM 617 O O . PRO A 1 106 ? 0.037 6.782 4.400 1.00 20.67 100 PRO A O 1
ATOM 621 N N . GLY A 1 107 ? -0.809 4.757 3.959 1.00 17.98 101 GLY A N 1
ATOM 622 C CA . GLY A 1 107 ? 0.030 4.548 2.777 1.00 16.13 101 GLY A CA 1
ATOM 623 C C . GLY A 1 107 ? 1.377 3.904 3.096 1.00 15.30 101 GLY A C 1
ATOM 624 O O . GLY A 1 107 ? 1.606 3.421 4.207 1.00 14.84 101 GLY A O 1
ATOM 625 N N . PRO A 1 108 ? 2.259 3.823 2.091 1.00 14.27 102 PRO A N 1
ATOM 626 C CA . PRO A 1 108 ? 3.462 3.023 2.226 1.00 13.60 102 PRO A CA 1
ATOM 627 C C . PRO A 1 108 ? 4.462 3.528 3.266 1.00 12.77 102 PRO A C 1
ATOM 628 O O . PRO A 1 108 ? 4.641 4.746 3.451 1.00 12.25 102 PRO A O 1
ATOM 632 N N . SER A 1 109 ? 5.115 2.580 3.927 1.00 11.98 103 SER A N 1
ATOM 633 C CA . SER A 1 109 ? 6.328 2.878 4.692 1.00 12.27 103 SER A CA 1
ATOM 634 C C . SER A 1 109 ? 7.405 3.346 3.701 1.00 12.39 103 SER A C 1
ATOM 635 O O . SER A 1 109 ? 7.328 3.028 2.511 1.00 12.47 103 SER A O 1
ATOM 638 N N . GLY A 1 110 ? 8.412 4.082 4.165 1.00 13.04 104 GLY A N 1
ATOM 639 C CA . GLY A 1 110 ? 9.535 4.459 3.277 1.00 12.39 104 GLY A CA 1
ATOM 640 C C . GLY A 1 110 ? 10.273 3.292 2.628 1.00 12.30 104 GLY A C 1
ATOM 641 O O . GLY A 1 110 ? 10.296 2.182 3.166 1.00 12.16 104 GLY A O 1
ATOM 642 N N . THR A 1 111 ? 10.846 3.538 1.446 1.00 12.33 105 THR A N 1
ATOM 643 C CA . THR A 1 111 ? 11.638 2.541 0.718 1.00 13.65 105 THR A CA 1
ATOM 644 C C . THR A 1 111 ? 12.972 3.189 0.380 1.00 12.90 105 THR A C 1
ATOM 645 O O . THR A 1 111 ? 12.988 4.328 -0.104 1.00 13.11 105 THR A O 1
ATOM 649 N N . ALA A 1 112 ? 14.078 2.491 0.616 1.00 12.44 106 ALA A N 1
ATOM 650 C CA . ALA A 1 112 ? 15.365 3.013 0.149 1.00 12.32 106 ALA A CA 1
ATOM 651 C C . ALA A 1 112 ? 16.117 2.031 -0.728 1.00 11.88 106 ALA A C 1
ATOM 652 O O . ALA A 1 112 ? 16.025 0.817 -0.520 1.00 11.40 106 ALA A O 1
ATOM 654 N N . ILE A 1 113 ? 16.867 2.563 -1.699 1.00 11.09 107 ILE A N 1
ATOM 655 C CA . ILE A 1 113 ? 17.718 1.742 -2.561 1.00 12.03 107 ILE A CA 1
ATOM 656 C C . ILE A 1 113 ? 19.165 2.046 -2.178 1.00 12.38 107 ILE A C 1
ATOM 657 O O . ILE A 1 113 ? 19.595 3.205 -2.233 1.00 12.59 107 ILE A O 1
ATOM 662 N N . ILE A 1 114 ? 19.897 1.011 -1.793 1.00 12.84 108 ILE A N 1
ATOM 663 C CA . ILE A 1 114 ? 21.306 1.150 -1.457 1.00 14.61 108 ILE A CA 1
ATOM 664 C C . ILE A 1 114 ? 22.085 0.370 -2.517 1.00 14.59 108 ILE A C 1
ATOM 665 O O . ILE A 1 114 ? 21.813 -0.809 -2.746 1.00 14.83 108 ILE A O 1
ATOM 670 N N . VAL A 1 115 ? 23.057 1.013 -3.156 1.00 14.82 109 VAL A N 1
ATOM 671 C CA . VAL A 1 115 ? 23.880 0.308 -4.136 1.00 15.42 109 VAL A CA 1
ATOM 672 C C . VAL A 1 115 ? 25.338 0.345 -3.653 1.00 15.91 109 VAL A C 1
ATOM 673 O O . VAL A 1 115 ? 25.844 1.409 -3.297 1.00 15.70 109 VAL A O 1
ATOM 677 N N . VAL A 1 116 ? 25.990 -0.818 -3.628 1.00 15.80 110 VAL A N 1
ATOM 678 C CA . VAL A 1 116 ? 27.339 -0.950 -3.042 1.00 16.29 110 VAL A CA 1
ATOM 679 C C . VAL A 1 116 ? 28.215 -1.508 -4.159 1.00 16.83 110 VAL A C 1
ATOM 680 O O . VAL A 1 116 ? 27.868 -2.529 -4.764 1.00 16.65 110 VAL A O 1
ATOM 684 N N . ASP A 1 117 ? 29.302 -0.797 -4.461 1.00 17.64 111 ASP A N 1
ATOM 685 C CA . ASP A 1 117 ? 30.191 -1.180 -5.573 1.00 18.75 111 ASP A CA 1
ATOM 686 C C . ASP A 1 117 ? 31.439 -1.949 -5.108 1.00 19.34 111 ASP A C 1
ATOM 687 O O . ASP A 1 117 ? 31.597 -2.268 -3.917 1.00 19.58 111 ASP A O 1
ATOM 692 N N . ALA A 1 118 ? 32.320 -2.256 -6.061 1.00 20.05 112 ALA A N 1
ATOM 693 C CA . ALA A 1 118 ? 33.509 -3.067 -5.778 1.00 20.43 112 ALA A CA 1
ATOM 694 C C . ALA A 1 118 ? 34.494 -2.457 -4.771 1.00 20.95 112 ALA A C 1
ATOM 695 O O . ALA A 1 118 ? 35.243 -3.190 -4.111 1.00 21.96 112 ALA A O 1
ATOM 697 N N . SER A 1 119 ? 34.497 -1.132 -4.641 1.00 20.93 113 SER A N 1
ATOM 698 C CA . SER A 1 119 ? 35.368 -0.467 -3.674 1.00 21.22 113 SER A CA 1
ATOM 699 C C . SER A 1 119 ? 34.728 -0.305 -2.277 1.00 21.50 113 SER A C 1
ATOM 700 O O . SER A 1 119 ? 35.318 0.335 -1.387 1.00 21.89 113 SER A O 1
ATOM 703 N N . ALA A 1 120 ? 33.533 -0.883 -2.100 1.00 20.87 114 ALA A N 1
ATOM 704 C CA . ALA A 1 120 ? 32.712 -0.755 -0.880 1.00 20.78 114 ALA A CA 1
ATOM 705 C C . ALA A 1 120 ? 32.042 0.613 -0.702 1.00 20.77 114 ALA A C 1
ATOM 706 O O . ALA A 1 120 ? 31.399 0.862 0.321 1.00 20.83 114 ALA A O 1
ATOM 708 N N . GLU A 1 121 ? 32.188 1.490 -1.688 1.00 20.51 115 GLU A N 1
ATOM 709 C CA . GLU A 1 121 ? 31.460 2.754 -1.706 1.00 21.02 115 GLU A CA 1
ATOM 710 C C . GLU A 1 121 ? 29.967 2.475 -1.932 1.00 20.05 115 GLU A C 1
ATOM 711 O O . GLU A 1 121 ? 29.615 1.431 -2.457 1.00 20.45 115 GLU A O 1
ATOM 717 N N . ASN A 1 122 ? 29.108 3.408 -1.529 1.00 18.68 116 ASN A N 1
ATOM 718 C CA . ASN A 1 122 ? 27.653 3.201 -1.608 1.00 18.39 116 ASN A CA 1
ATOM 719 C C . ASN A 1 122 ? 26.929 4.473 -2.045 1.00 17.69 116 ASN A C 1
ATOM 720 O O . ASN A 1 122 ? 27.450 5.580 -1.854 1.00 17.92 116 ASN A O 1
ATOM 725 N N . THR A 1 123 ? 25.759 4.308 -2.657 1.00 16.85 117 THR A N 1
ATOM 726 C CA . THR A 1 123 ? 24.827 5.413 -2.887 1.00 16.74 117 THR A CA 1
ATOM 727 C C . THR A 1 123 ? 23.508 5.042 -2.239 1.00 16.23 117 THR A C 1
ATOM 728 O O . THR A 1 123 ? 23.186 3.844 -2.110 1.00 15.42 117 THR A O 1
ATOM 732 N N . VAL A 1 124 ? 22.749 6.059 -1.838 1.00 14.89 118 VAL A N 1
ATOM 733 C CA . VAL A 1 124 ? 21.452 5.813 -1.188 1.00 14.26 118 VAL A CA 1
ATOM 734 C C . VAL A 1 124 ? 20.394 6.694 -1.852 1.00 13.98 118 VAL A C 1
ATOM 735 O O . VAL A 1 124 ? 20.610 7.906 -2.024 1.00 13.08 118 VAL A O 1
ATOM 739 N N . LEU A 1 125 ? 19.265 6.084 -2.227 1.00 13.27 119 LEU A N 1
ATOM 740 C CA . LEU A 1 125 ? 18.134 6.791 -2.799 1.00 13.48 119 LEU A CA 1
ATOM 741 C C . LEU A 1 125 ? 16.886 6.420 -1.999 1.00 14.34 119 LEU A C 1
ATOM 742 O O . LEU A 1 125 ? 16.584 5.226 -1.849 1.00 13.68 119 LEU A O 1
ATOM 747 N N . VAL A 1 126 ? 16.137 7.427 -1.546 1.00 13.26 120 VAL A N 1
ATOM 748 C CA . VAL A 1 126 ? 15.046 7.193 -0.579 1.00 13.97 120 VAL A CA 1
ATOM 749 C C . VAL A 1 126 ? 13.737 7.748 -1.116 1.00 13.60 120 VAL A C 1
ATOM 750 O O . VAL A 1 126 ? 13.671 8.909 -1.524 1.00 12.84 120 VAL A O 1
ATOM 754 N N . ALA A 1 127 ? 12.697 6.919 -1.122 1.00 13.12 121 ALA A N 1
ATOM 755 C CA . ALA A 1 127 ? 11.349 7.425 -1.335 1.00 12.84 121 ALA A CA 1
ATOM 756 C C . ALA A 1 127 ? 10.761 7.414 0.076 1.00 13.17 121 ALA A C 1
ATOM 757 O O . ALA A 1 127 ? 10.454 6.341 0.616 1.00 12.43 121 ALA A O 1
ATOM 759 N N . PRO A 1 128 ? 10.657 8.598 0.706 1.00 13.56 122 PRO A N 1
ATOM 760 C CA . PRO A 1 128 ? 10.375 8.617 2.132 1.00 13.63 122 PRO A CA 1
ATOM 761 C C . PRO A 1 128 ? 9.016 8.049 2.559 1.00 13.43 122 PRO A C 1
ATOM 762 O O . PRO A 1 128 ? 8.891 7.622 3.706 1.00 13.44 122 PRO A O 1
ATOM 766 N N . GLY A 1 129 ? 8.032 8.006 1.664 1.00 13.11 123 GLY A N 1
ATOM 767 C CA . GLY A 1 129 ? 6.712 7.443 2.035 1.00 12.87 123 GLY A CA 1
ATOM 768 C C . GLY A 1 129 ? 6.158 8.082 3.311 1.00 13.06 123 GLY A C 1
ATOM 769 O O . GLY A 1 129 ? 6.120 9.320 3.438 1.00 13.13 123 GLY A O 1
ATOM 770 N N . ALA A 1 130 ? 5.767 7.248 4.269 1.00 12.87 124 ALA A N 1
ATOM 771 C CA . ALA A 1 130 ? 5.210 7.711 5.550 1.00 13.80 124 ALA A CA 1
ATOM 772 C C . ALA A 1 130 ? 6.110 8.704 6.298 1.00 14.18 124 ALA A C 1
ATOM 773 O O . ALA A 1 130 ? 5.607 9.611 6.983 1.00 15.21 124 ALA A O 1
ATOM 775 N N . ASN A 1 131 ? 7.433 8.547 6.177 1.00 13.45 125 ASN A N 1
ATOM 776 C CA . ASN A 1 131 ? 8.364 9.450 6.864 1.00 14.32 125 ASN A CA 1
ATOM 777 C C . ASN A 1 131 ? 8.167 10.919 6.507 1.00 14.68 125 ASN A C 1
ATOM 778 O O . ASN A 1 131 ? 8.392 11.786 7.349 1.00 15.25 125 ASN A O 1
ATOM 783 N N . ALA A 1 132 ? 7.752 11.187 5.268 1.00 15.90 126 ALA A N 1
ATOM 784 C CA . ALA A 1 132 ? 7.475 12.553 4.808 1.00 17.48 126 ALA A CA 1
ATOM 785 C C . ALA A 1 132 ? 6.239 13.163 5.482 1.00 18.72 126 ALA A C 1
ATOM 786 O O . ALA A 1 132 ? 6.006 14.366 5.389 1.00 19.08 126 ALA A O 1
ATOM 788 N N . HIS A 1 133 ? 5.463 12.339 6.170 1.00 19.50 127 HIS A N 1
ATOM 789 C CA . HIS A 1 133 ? 4.247 12.809 6.837 1.00 21.77 127 HIS A CA 1
ATOM 790 C C . HIS A 1 133 ? 4.312 12.737 8.356 1.00 21.65 127 HIS A C 1
ATOM 791 O O . HIS A 1 133 ? 3.280 12.761 9.012 1.00 22.06 127 HIS A O 1
ATOM 798 N N . LEU A 1 134 ? 5.519 12.611 8.903 1.00 21.62 128 LEU A N 1
ATOM 799 C CA . LEU A 1 134 ? 5.706 12.690 10.346 1.00 21.81 128 LEU A CA 1
ATOM 800 C C . LEU A 1 134 ? 5.522 14.131 10.846 1.00 23.33 128 LEU A C 1
ATOM 801 O O . LEU A 1 134 ? 6.299 15.020 10.491 1.00 22.46 128 LEU A O 1
ATOM 806 N N . THR A 1 135 ? 4.492 14.341 11.669 1.00 25.74 129 THR A N 1
ATOM 807 C CA . THR A 1 135 ? 4.237 15.632 12.307 1.00 28.98 129 THR A CA 1
ATOM 808 C C . THR A 1 135 ? 4.718 15.543 13.759 1.00 30.72 129 THR A C 1
ATOM 809 O O . THR A 1 135 ? 4.910 14.446 14.274 1.00 31.04 129 THR A O 1
ATOM 813 N N . PRO A 1 136 ? 4.950 16.690 14.416 1.00 32.91 130 PRO A N 1
ATOM 814 C CA . PRO A 1 136 ? 5.515 16.622 15.775 1.00 35.11 130 PRO A CA 1
ATOM 815 C C . PRO A 1 136 ? 4.653 15.837 16.792 1.00 37.63 130 PRO A C 1
ATOM 816 O O . PRO A 1 136 ? 3.498 16.186 17.029 1.00 38.35 130 PRO A O 1
ATOM 820 N N . VAL A 1 137 ? 5.214 14.759 17.346 1.00 40.26 131 VAL A N 1
ATOM 821 C CA . VAL A 1 137 ? 4.528 13.930 18.354 1.00 42.29 131 VAL A CA 1
ATOM 822 C C . VAL A 1 137 ? 4.788 14.589 19.721 1.00 44.06 131 VAL A C 1
ATOM 823 O O . VAL A 1 137 ? 5.950 14.823 20.085 1.00 44.11 131 VAL A O 1
ATOM 827 N N . PRO A 1 138 ? 3.710 14.915 20.472 1.00 45.50 132 PRO A N 1
ATOM 828 C CA . PRO A 1 138 ? 3.842 15.741 21.694 1.00 46.38 132 PRO A CA 1
ATOM 829 C C . PRO A 1 138 ? 5.011 15.360 22.626 1.00 46.85 132 PRO A C 1
ATOM 830 O O . PRO A 1 138 ? 5.909 16.183 22.864 1.00 47.22 132 PRO A O 1
ATOM 834 N N . SER A 1 139 ? 5.009 14.127 23.125 1.00 47.20 133 SER A N 1
ATOM 835 C CA . SER A 1 139 ? 6.019 13.702 24.095 1.00 47.47 133 SER A CA 1
ATOM 836 C C . SER A 1 139 ? 7.153 12.907 23.436 1.00 47.03 133 SER A C 1
ATOM 837 O O . SER A 1 139 ? 7.812 12.089 24.092 1.00 46.82 133 SER A O 1
ATOM 840 N N . ALA A 1 140 ? 7.370 13.161 22.142 1.00 46.47 134 ALA A N 1
ATOM 841 C CA . ALA A 1 140 ? 8.461 12.553 21.375 1.00 45.90 134 ALA A CA 1
ATOM 842 C C . ALA A 1 140 ? 9.796 12.628 22.108 1.00 45.49 134 ALA A C 1
ATOM 843 O O . ALA A 1 140 ? 10.515 11.632 22.175 1.00 45.79 134 ALA A O 1
ATOM 845 N N . VAL A 1 141 ? 10.119 13.793 22.667 1.00 44.47 135 VAL A N 1
ATOM 846 C CA . VAL A 1 141 ? 11.415 13.993 23.332 1.00 43.94 135 VAL A CA 1
ATOM 847 C C . VAL A 1 141 ? 11.333 14.079 24.863 1.00 43.52 135 VAL A C 1
ATOM 848 O O . VAL A 1 141 ? 12.241 14.606 25.514 1.00 43.51 135 VAL A O 1
ATOM 852 N N . ALA A 1 142 ? 10.251 13.547 25.438 1.00 42.93 136 ALA A N 1
ATOM 853 C CA . ALA A 1 142 ? 10.115 13.487 26.897 1.00 41.79 136 ALA A CA 1
ATOM 854 C C . ALA A 1 142 ? 11.293 12.736 27.503 1.00 40.67 136 ALA A C 1
ATOM 855 O O . ALA A 1 142 ? 11.734 11.709 26.966 1.00 40.77 136 ALA A O 1
ATOM 857 N N . ASN A 1 143 ? 11.811 13.267 28.605 1.00 39.06 137 ASN A N 1
ATOM 858 C CA . ASN A 1 143 ? 12.837 12.595 29.401 1.00 37.80 137 ASN A CA 1
ATOM 859 C C . ASN A 1 143 ? 14.002 12.043 28.571 1.00 35.93 137 ASN A C 1
ATOM 860 O O . ASN A 1 143 ? 14.275 10.832 28.589 1.00 35.57 137 ASN A O 1
ATOM 865 N N . CYS A 1 144 ? 14.662 12.910 27.807 1.00 33.35 138 CYS A N 1
ATOM 866 C CA . CYS A 1 144 ? 15.884 12.464 27.140 1.00 30.74 138 CYS A CA 1
ATOM 867 C C . CYS A 1 144 ? 17.074 13.329 27.499 1.00 28.68 138 CYS A C 1
ATOM 868 O O . CYS A 1 144 ? 16.926 14.475 27.932 1.00 28.53 138 CYS A O 1
ATOM 871 N N . ASP A 1 145 ? 18.251 12.737 27.351 1.00 26.27 139 ASP A N 1
ATOM 872 C CA . ASP A 1 145 ? 19.520 13.420 27.544 1.00 24.90 139 ASP A CA 1
ATOM 873 C C . ASP A 1 145 ? 20.027 13.973 26.203 1.00 23.42 139 ASP A C 1
ATOM 874 O O . ASP A 1 145 ? 20.558 15.090 26.136 1.00 22.82 139 ASP A O 1
ATOM 879 N N . VAL A 1 146 ? 19.834 13.188 25.140 1.00 20.78 140 VAL A N 1
ATOM 880 C CA . VAL A 1 146 ? 20.229 13.601 23.782 1.00 19.10 140 VAL A CA 1
ATOM 881 C C . VAL A 1 146 ? 19.076 13.354 22.802 1.00 18.08 140 VAL A C 1
ATOM 882 O O . VAL A 1 146 ? 18.546 12.241 22.735 1.00 17.58 140 VAL A O 1
ATOM 886 N N . LEU A 1 147 ? 18.681 14.396 22.075 1.00 16.85 141 LEU A N 1
ATOM 887 C CA . LEU A 1 147 ? 17.831 14.231 20.895 1.00 16.84 141 LEU A CA 1
ATOM 888 C C . LEU A 1 147 ? 18.724 14.047 19.663 1.00 16.24 141 LEU A C 1
ATOM 889 O O . LEU A 1 147 ? 19.617 14.846 19.419 1.00 16.05 141 LEU A O 1
ATOM 894 N N . LEU A 1 148 ? 18.504 12.977 18.903 1.00 15.23 142 LEU A N 1
ATOM 895 C CA . LEU A 1 148 ? 19.200 12.817 17.639 1.00 14.60 142 LEU A CA 1
ATOM 896 C C . LEU A 1 148 ? 18.175 12.790 16.499 1.00 14.91 142 LEU A C 1
ATOM 897 O O . LEU A 1 148 ? 17.202 12.011 16.529 1.00 14.25 142 LEU A O 1
ATOM 902 N N . THR A 1 149 ? 18.383 13.640 15.500 1.00 14.36 143 THR A N 1
ATOM 903 C CA . THR A 1 149 ? 17.442 13.744 14.394 1.00 14.82 143 THR A CA 1
ATOM 904 C C . THR A 1 149 ? 18.181 13.859 13.053 1.00 14.31 143 THR A C 1
ATOM 905 O O . THR A 1 149 ? 19.381 14.140 13.035 1.00 15.03 143 THR A O 1
ATOM 909 N N . GLN A 1 150 ? 17.485 13.568 11.953 1.00 13.96 144 GLN A N 1
ATOM 910 C CA . GLN A 1 150 ? 18.041 13.679 10.591 1.00 14.44 144 GLN A CA 1
ATOM 911 C C . GLN A 1 150 ? 16.951 14.260 9.711 1.00 15.24 144 GLN A C 1
ATOM 912 O O . GLN A 1 150 ? 15.882 14.615 10.209 1.00 15.88 144 GLN A O 1
ATOM 918 N N . LEU A 1 151 ? 17.223 14.361 8.411 1.00 15.04 145 LEU A N 1
ATOM 919 C CA . LEU A 1 151 ? 16.418 15.215 7.555 1.00 15.60 145 LEU A CA 1
ATOM 920 C C . LEU A 1 151 ? 15.610 14.501 6.469 1.00 15.57 145 LEU A C 1
ATOM 921 O O . LEU A 1 151 ? 15.194 15.144 5.491 1.00 15.53 145 LEU A O 1
ATOM 926 N N . GLU A 1 152 ? 15.351 13.195 6.629 1.00 15.94 146 GLU A N 1
ATOM 927 C CA . GLU A 1 152 ? 14.419 12.517 5.705 1.00 17.01 146 GLU A CA 1
ATOM 928 C C . GLU A 1 152 ? 12.957 12.781 6.093 1.00 17.42 146 GLU A C 1
ATOM 929 O O . GLU A 1 152 ? 12.055 12.726 5.245 1.00 18.36 146 GLU A O 1
ATOM 935 N 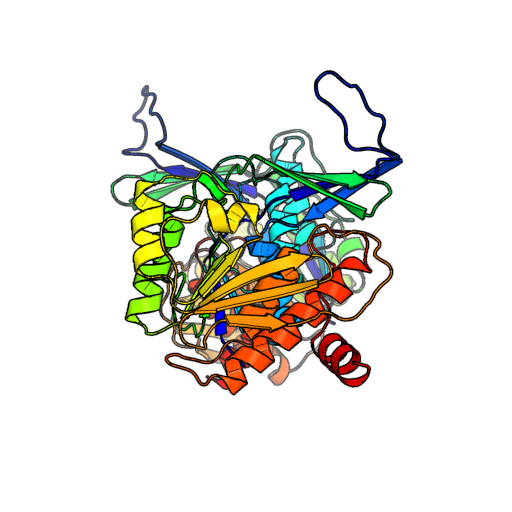N . ILE A 1 153 ? 12.733 13.052 7.375 1.00 16.49 147 ILE A N 1
ATOM 936 C CA . ILE A 1 153 ? 11.444 13.519 7.867 1.00 16.44 147 ILE A CA 1
ATOM 937 C C . ILE A 1 153 ? 11.346 15.047 7.569 1.00 17.90 147 ILE A C 1
ATOM 938 O O . ILE A 1 153 ? 12.357 15.672 7.233 1.00 17.92 147 ILE A O 1
ATOM 943 N N . PRO A 1 154 ? 10.141 15.646 7.697 1.00 18.86 148 PRO A N 1
ATOM 944 C CA . PRO A 1 154 ? 10.026 17.101 7.501 1.00 19.41 148 PRO A CA 1
ATOM 945 C C . PRO A 1 154 ? 10.996 17.874 8.398 1.00 19.90 148 PRO A C 1
ATOM 946 O O . PRO A 1 154 ? 11.097 17.587 9.595 1.00 19.41 148 PRO A O 1
ATOM 950 N N . VAL A 1 155 ? 11.717 18.841 7.830 1.00 20.32 149 VAL A N 1
ATOM 951 C CA . VAL A 1 155 ? 12.640 19.635 8.652 1.00 21.17 149 VAL A CA 1
ATOM 952 C C . VAL A 1 155 ? 11.888 20.349 9.787 1.00 21.21 149 VAL A C 1
ATOM 953 O O . VAL A 1 155 ? 12.406 20.474 10.893 1.00 21.30 149 VAL A O 1
ATOM 957 N N . ALA A 1 156 ? 10.647 20.765 9.524 1.00 22.13 150 ALA A N 1
ATOM 958 C CA . ALA A 1 156 ? 9.819 21.419 10.554 1.00 21.57 150 ALA A CA 1
ATOM 959 C C . ALA A 1 156 ? 9.526 20.486 11.727 1.00 21.42 150 ALA A C 1
ATOM 960 O O . ALA A 1 156 ? 9.366 20.936 12.862 1.00 21.23 150 ALA A O 1
ATOM 962 N N . THR A 1 157 ? 9.431 19.182 11.458 1.00 20.55 151 THR A N 1
ATOM 963 C CA . THR A 1 157 ? 9.289 18.193 12.532 1.00 20.11 151 THR A CA 1
ATOM 964 C C . THR A 1 157 ? 10.578 17.996 13.346 1.00 19.52 151 THR A C 1
ATOM 965 O O . THR A 1 157 ? 10.535 17.942 14.579 1.00 20.43 151 THR A O 1
ATOM 969 N N . ALA A 1 158 ? 11.716 17.860 12.669 1.00 19.08 152 ALA A N 1
ATOM 970 C CA . ALA A 1 158 ? 13.023 17.906 13.330 1.00 18.90 152 ALA A CA 1
ATOM 971 C C . ALA A 1 158 ? 13.173 19.154 14.223 1.00 19.08 152 ALA A C 1
ATOM 972 O O . ALA A 1 158 ? 13.600 19.057 15.376 1.00 17.83 152 ALA A O 1
ATOM 974 N N . LEU A 1 159 ? 12.812 20.316 13.664 1.00 20.33 153 LEU A N 1
ATOM 975 C CA . LEU A 1 159 ? 12.881 21.608 14.364 1.00 21.11 153 LEU A CA 1
ATOM 976 C C . LEU A 1 159 ? 12.016 21.643 15.621 1.00 21.75 153 LEU A C 1
ATOM 977 O O . LEU A 1 159 ? 12.480 22.068 16.675 1.00 23.26 153 LEU A O 1
ATOM 982 N N . ALA A 1 160 ? 10.768 21.193 15.517 1.00 22.26 154 ALA A N 1
ATOM 983 C CA . ALA A 1 160 ? 9.895 21.083 16.687 1.00 22.42 154 ALA A CA 1
ATOM 984 C C . ALA A 1 160 ? 10.481 20.189 17.771 1.00 22.61 154 ALA A C 1
ATOM 985 O O . ALA A 1 160 ? 10.446 20.542 18.942 1.00 22.48 154 ALA A O 1
ATOM 987 N N . ALA A 1 161 ? 11.031 19.029 17.389 1.00 22.50 155 ALA A N 1
ATOM 988 C CA . ALA A 1 161 ? 11.683 18.153 18.363 1.00 21.76 155 ALA A CA 1
ATOM 989 C C . ALA A 1 161 ? 12.864 18.866 19.013 1.00 21.16 155 ALA A C 1
ATOM 990 O O . ALA A 1 161 ? 13.064 18.775 20.232 1.00 21.20 155 ALA A O 1
ATOM 992 N N . ALA A 1 162 ? 13.642 19.579 18.201 1.00 21.44 156 ALA A N 1
ATOM 993 C CA . ALA A 1 162 ? 14.827 20.291 18.710 1.00 22.38 156 ALA A CA 1
ATOM 994 C C . ALA A 1 162 ? 14.457 21.356 19.745 1.00 22.99 156 ALA A C 1
ATOM 995 O O . ALA A 1 162 ? 15.106 21.466 20.789 1.00 23.05 156 ALA A O 1
ATOM 997 N N . ARG A 1 163 ? 13.410 22.128 19.456 1.00 24.70 157 ARG A N 1
ATOM 998 C CA . ARG A 1 163 ? 12.959 23.188 20.379 1.00 25.93 157 ARG A CA 1
ATOM 999 C C . ARG A 1 163 ? 12.449 22.620 21.701 1.00 26.82 157 ARG A C 1
ATOM 1000 O O . ARG A 1 163 ? 12.761 23.163 22.770 1.00 27.15 157 ARG A O 1
ATOM 1008 N N . ALA A 1 164 ? 11.684 21.527 21.629 1.00 27.66 158 ALA A N 1
ATOM 1009 C CA . ALA A 1 164 ? 11.245 20.806 22.838 1.00 28.75 158 ALA A CA 1
ATOM 1010 C C . ALA A 1 164 ? 12.432 20.261 23.635 1.00 29.53 158 ALA A C 1
ATOM 1011 O O . ALA A 1 164 ? 12.547 20.505 24.838 1.00 29.45 158 ALA A O 1
ATOM 1013 N N . ALA A 1 165 ? 13.332 19.545 22.959 1.00 30.24 159 ALA A N 1
ATOM 1014 C CA . ALA A 1 165 ? 14.529 19.024 23.606 1.00 31.28 159 ALA A CA 1
ATOM 1015 C C . ALA A 1 165 ? 15.335 20.130 24.283 1.00 32.26 159 ALA A C 1
ATOM 1016 O O . ALA A 1 165 ? 15.783 19.967 25.417 1.00 32.43 159 ALA A O 1
ATOM 1018 N N . GLN A 1 166 ? 15.522 21.250 23.593 1.00 33.59 160 GLN A N 1
ATOM 1019 C CA . GLN A 1 166 ? 16.351 22.318 24.144 1.00 35.46 160 GLN A CA 1
ATOM 1020 C C . GLN A 1 166 ? 15.744 22.972 25.389 1.00 35.87 160 GLN A C 1
ATOM 1021 O O . GLN A 1 166 ? 16.470 23.324 26.325 1.00 35.86 160 GLN A O 1
ATOM 1027 N N . SER A 1 167 ? 14.420 23.120 25.398 1.00 36.25 161 SER A N 1
ATOM 1028 C CA . SER A 1 167 ? 13.720 23.629 26.577 1.00 36.91 161 SER A CA 1
ATOM 1029 C C . SER A 1 167 ? 13.991 22.768 27.798 1.00 36.95 161 SER A C 1
ATOM 1030 O O . SER A 1 167 ? 14.112 23.290 28.905 1.00 37.58 161 SER A O 1
ATOM 1033 N N . ALA A 1 168 ? 14.097 21.455 27.588 1.00 36.35 162 ALA A N 1
ATOM 1034 C CA . ALA A 1 168 ? 14.373 20.498 28.664 1.00 35.90 162 ALA A CA 1
ATOM 1035 C C . ALA A 1 168 ? 15.874 20.284 28.879 1.00 35.52 162 ALA A C 1
ATOM 1036 O O . ALA A 1 168 ? 16.284 19.357 29.589 1.00 35.90 162 ALA A O 1
ATOM 1038 N N . ASP A 1 169 ? 16.673 21.170 28.284 1.00 34.50 163 ASP A N 1
ATOM 1039 C CA . ASP A 1 169 ? 18.148 21.133 28.316 1.00 34.06 163 ASP A CA 1
ATOM 1040 C C . ASP A 1 169 ? 18.764 19.793 27.884 1.00 31.80 163 ASP A C 1
ATOM 1041 O O . ASP A 1 169 ? 19.806 19.386 28.400 1.00 31.96 163 ASP A O 1
ATOM 1046 N N . ALA A 1 170 ? 18.118 19.130 26.922 1.00 28.86 164 ALA A N 1
ATOM 1047 C CA . ALA A 1 170 ? 18.719 17.987 26.221 1.00 26.06 164 ALA A CA 1
ATOM 1048 C C . ALA A 1 170 ? 19.650 18.478 25.118 1.00 24.41 164 ALA A C 1
ATOM 1049 O O . ALA A 1 170 ? 19.428 19.549 24.535 1.00 24.00 164 ALA A O 1
ATOM 1051 N N . VAL A 1 171 ? 20.674 17.686 24.811 1.00 22.31 165 VAL A N 1
ATOM 1052 C CA . VAL A 1 171 ? 21.524 17.961 23.658 1.00 20.81 165 VAL A CA 1
ATOM 1053 C C . VAL A 1 171 ? 20.733 17.863 22.334 1.00 20.17 165 VAL A C 1
ATOM 1054 O O . VAL A 1 171 ? 20.062 16.865 22.079 1.00 20.04 165 VAL A O 1
ATOM 1058 N N . VAL A 1 172 ? 20.819 18.897 21.500 1.00 19.01 166 VAL A N 1
ATOM 1059 C CA . VAL A 1 172 ? 20.251 18.839 20.157 1.00 18.56 166 VAL A CA 1
ATOM 1060 C C . VAL A 1 172 ? 21.345 18.392 19.176 1.00 18.15 166 VAL A C 1
ATOM 1061 O O . VAL A 1 172 ? 22.295 19.122 18.907 1.00 17.64 166 VAL A O 1
ATOM 1065 N N . MET A 1 173 ? 21.187 17.183 18.644 1.00 17.72 167 MET A N 1
ATOM 1066 C CA . MET A 1 173 ? 22.165 16.595 17.735 1.00 16.75 167 MET A CA 1
ATOM 1067 C C . MET A 1 173 ? 21.492 16.277 16.402 1.00 16.47 167 MET A C 1
ATOM 1068 O O . MET A 1 173 ? 20.507 15.517 16.355 1.00 16.86 167 MET A O 1
ATOM 1073 N N . VAL A 1 174 ? 21.999 16.870 15.325 1.00 15.24 168 VAL A N 1
ATOM 1074 C CA . VAL A 1 174 ? 21.391 16.751 14.012 1.00 15.45 168 VAL A CA 1
ATOM 1075 C C . VAL A 1 174 ? 22.364 16.096 13.053 1.00 15.85 168 VAL A C 1
ATOM 1076 O O . VAL A 1 174 ? 23.508 16.542 12.896 1.00 15.59 168 VAL A O 1
ATOM 1080 N N . ASN A 1 175 ? 21.921 15.003 12.439 1.00 15.49 169 ASN A N 1
ATOM 1081 C CA . ASN A 1 175 ? 22.638 14.466 11.288 1.00 14.94 169 ASN A CA 1
ATOM 1082 C C . ASN A 1 175 ? 22.104 15.196 10.079 1.00 15.15 169 ASN A C 1
ATOM 1083 O O . ASN A 1 175 ? 20.963 14.958 9.655 1.00 15.27 169 ASN A O 1
ATOM 1088 N N . ALA A 1 176 ? 22.909 16.115 9.534 1.00 15.02 170 ALA A N 1
ATOM 1089 C CA . ALA A 1 176 ? 22.463 16.983 8.433 1.00 15.46 170 ALA A CA 1
ATOM 1090 C C . ALA A 1 176 ? 22.456 16.250 7.090 1.00 15.93 170 ALA A C 1
ATOM 1091 O O . ALA A 1 176 ? 23.190 16.608 6.171 1.00 15.24 170 ALA A O 1
ATOM 1093 N N . SER A 1 177 ? 21.604 15.229 6.981 1.00 15.83 171 SER A N 1
ATOM 1094 C CA . SER A 1 177 ? 21.551 14.375 5.809 1.00 16.38 171 SER A CA 1
ATOM 1095 C C . SER A 1 177 ? 20.084 13.955 5.618 1.00 16.97 171 SER A C 1
ATOM 1096 O O . SER A 1 177 ? 19.430 13.590 6.594 1.00 17.07 171 SER A O 1
ATOM 1099 N N . PRO A 1 178 ? 19.551 14.040 4.382 1.00 18.01 172 PRO A N 1
ATOM 1100 C CA . PRO A 1 178 ? 20.211 14.502 3.159 1.00 18.75 172 PRO A CA 1
ATOM 1101 C C . PRO A 1 178 ? 20.348 16.015 3.151 1.00 19.70 172 PRO A C 1
ATOM 1102 O O . PRO A 1 178 ? 19.660 16.694 3.918 1.00 18.79 172 PRO A O 1
ATOM 1106 N N . ALA A 1 179 ? 21.231 16.513 2.286 1.00 20.43 173 ALA A N 1
ATOM 1107 C CA . ALA A 1 179 ? 21.387 17.949 2.021 1.00 22.15 173 ALA A CA 1
ATOM 1108 C C . ALA A 1 179 ? 20.220 18.487 1.178 1.00 23.49 173 ALA A C 1
ATOM 1109 O O . ALA A 1 179 ? 19.397 17.713 0.683 1.00 23.64 173 ALA A O 1
ATOM 1111 N N . GLY A 1 180 ? 20.136 19.809 1.022 1.00 24.97 174 GLY A N 1
ATOM 1112 C CA . GLY A 1 180 ? 19.147 20.422 0.130 1.00 26.88 174 GLY A CA 1
ATOM 1113 C C . GLY A 1 180 ? 17.709 20.467 0.609 1.00 28.36 174 GLY A C 1
ATOM 1114 O O . GLY A 1 180 ? 16.795 20.687 -0.182 1.00 29.10 174 GLY A O 1
ATOM 1115 N N . GLN A 1 181 ? 17.483 20.284 1.900 1.00 29.57 175 GLN A N 1
ATOM 1116 C CA . GLN A 1 181 ? 16.125 20.351 2.424 1.00 31.13 175 GLN A CA 1
ATOM 1117 C C . GLN A 1 181 ? 15.618 21.808 2.586 1.00 32.87 175 GLN A C 1
ATOM 1118 O O . GLN A 1 181 ? 16.279 22.752 2.118 1.00 33.45 175 GLN A O 1
ATOM 1124 N N . ASP A 1 182 ? 14.440 21.971 3.197 1.00 34.29 176 ASP A N 1
ATOM 1125 C CA . ASP A 1 182 ? 13.757 23.281 3.317 1.00 35.63 176 ASP A CA 1
ATOM 1126 C C . ASP A 1 182 ? 14.660 24.315 3.999 1.00 35.41 176 ASP A C 1
ATOM 1127 O O . ASP A 1 182 ? 14.862 24.257 5.218 1.00 35.62 176 ASP A O 1
ATOM 1132 N N . ARG A 1 183 ? 15.196 25.243 3.206 1.00 35.03 177 ARG A N 1
ATOM 1133 C CA . ARG A 1 183 ? 16.218 26.194 3.662 1.00 34.98 177 ARG A CA 1
ATOM 1134 C C . ARG A 1 183 ? 15.824 27.030 4.888 1.00 34.32 177 ARG A C 1
ATOM 1135 O O . ARG A 1 183 ? 16.641 27.236 5.798 1.00 34.18 177 ARG A O 1
ATOM 1143 N N . SER A 1 184 ? 14.579 27.495 4.919 1.00 33.27 178 SER A N 1
ATOM 1144 C CA . SER A 1 184 ? 14.108 28.342 6.018 1.00 32.68 178 SER A CA 1
ATOM 1145 C C . SER A 1 184 ? 14.045 27.577 7.349 1.00 31.58 178 SER A C 1
ATOM 1146 O O . SER A 1 184 ? 14.512 28.078 8.384 1.00 31.28 178 SER A O 1
ATOM 1149 N N . SER A 1 185 ? 13.460 26.379 7.324 1.00 29.83 179 SER A N 1
ATOM 1150 C CA . SER A 1 185 ? 13.459 25.492 8.492 1.00 28.78 179 SER A CA 1
ATOM 1151 C C . SER A 1 185 ? 14.874 25.083 8.888 1.00 27.00 179 SER A C 1
ATOM 1152 O O . SER A 1 185 ? 15.174 24.951 10.069 1.00 26.11 179 SER A O 1
ATOM 1155 N N . LEU A 1 186 ? 15.728 24.867 7.890 1.00 25.56 180 LEU A N 1
ATOM 1156 C CA . LEU A 1 186 ? 17.124 24.501 8.135 1.00 24.82 180 LEU A CA 1
ATOM 1157 C C . LEU A 1 186 ? 17.845 25.603 8.881 1.00 24.44 180 LEU A C 1
ATOM 1158 O O . LEU A 1 186 ? 18.642 25.330 9.773 1.00 23.79 180 LEU A O 1
ATOM 1163 N N . GLN A 1 187 ? 17.593 26.853 8.483 1.00 24.49 181 GLN A N 1
ATOM 1164 C CA . GLN A 1 187 ? 18.230 27.986 9.150 1.00 24.61 181 GLN A CA 1
ATOM 1165 C C . GLN A 1 187 ? 17.807 28.083 10.608 1.00 24.00 181 GLN A C 1
ATOM 1166 O O . GLN A 1 187 ? 18.640 28.343 11.469 1.00 24.49 181 GLN A O 1
ATOM 1172 N N . ASP A 1 188 ? 16.525 27.838 10.881 1.00 23.71 182 ASP A N 1
ATOM 1173 C CA . ASP A 1 188 ? 16.007 27.822 12.244 1.00 23.84 182 ASP A CA 1
ATOM 1174 C C . ASP A 1 188 ? 16.588 26.663 13.048 1.00 22.71 182 ASP A C 1
ATOM 1175 O O . ASP A 1 188 ? 16.913 26.825 14.212 1.00 21.75 182 ASP A O 1
ATOM 1180 N N . LEU A 1 189 ? 16.708 25.490 12.425 1.00 21.68 183 LEU A N 1
ATOM 1181 C CA . LEU A 1 189 ? 17.328 24.351 13.114 1.00 21.34 183 LEU A CA 1
ATOM 1182 C C . LEU A 1 189 ? 18.817 24.605 13.363 1.00 21.19 183 LEU A C 1
ATOM 1183 O O . LEU A 1 189 ? 19.316 24.332 14.449 1.00 20.80 183 LEU A O 1
ATOM 1188 N N . ALA A 1 190 ? 19.516 25.145 12.368 1.00 21.06 184 ALA A N 1
ATOM 1189 C CA . ALA A 1 190 ? 20.959 25.413 12.507 1.00 21.95 184 ALA A CA 1
ATOM 1190 C C . ALA A 1 190 ? 21.255 26.398 13.654 1.00 22.63 184 ALA A C 1
ATOM 1191 O O . ALA A 1 190 ? 22.227 26.225 14.408 1.00 23.60 184 ALA A O 1
ATOM 1193 N N . ALA A 1 191 ? 20.380 27.392 13.805 1.00 23.06 185 ALA A N 1
ATOM 1194 C CA . ALA A 1 191 ? 20.496 28.434 14.848 1.00 22.93 185 ALA A CA 1
ATOM 1195 C C . ALA A 1 191 ? 20.574 27.853 16.249 1.00 22.74 185 ALA A C 1
ATOM 1196 O O . ALA A 1 191 ? 21.213 28.433 17.128 1.00 23.47 185 ALA A O 1
ATOM 1198 N N . ILE A 1 192 ? 19.950 26.694 16.457 1.00 22.47 186 ILE A N 1
ATOM 1199 C CA . ILE A 1 192 ? 19.867 26.097 17.793 1.00 22.33 186 ILE A CA 1
ATOM 1200 C C . ILE A 1 192 ? 20.574 24.739 17.997 1.00 21.48 186 ILE A C 1
ATOM 1201 O O . ILE A 1 192 ? 20.677 24.271 19.131 1.00 21.72 186 ILE A O 1
ATOM 1206 N N . ALA A 1 193 ? 21.046 24.099 16.928 1.00 20.34 187 ALA A N 1
ATOM 1207 C CA . ALA A 1 193 ? 21.716 22.784 17.072 1.00 19.39 187 ALA A CA 1
ATOM 1208 C C . ALA A 1 193 ? 22.975 22.887 17.931 1.00 18.76 187 ALA A C 1
ATOM 1209 O O . ALA A 1 193 ? 23.792 23.781 17.718 1.00 19.02 187 ALA A O 1
ATOM 1211 N N . ASP A 1 194 ? 23.127 21.966 18.877 1.00 17.80 188 ASP A N 1
ATOM 1212 C CA . ASP A 1 194 ? 24.329 21.835 19.680 1.00 18.33 188 ASP A CA 1
ATOM 1213 C C . ASP A 1 194 ? 25.440 21.137 18.878 1.00 17.69 188 ASP A C 1
ATOM 1214 O O . ASP A 1 194 ? 26.600 21.574 18.890 1.00 17.21 188 ASP A O 1
ATOM 1219 N N . VAL A 1 195 ? 25.075 20.042 18.204 1.00 16.57 189 VAL A N 1
ATOM 1220 C CA . VAL A 1 195 ? 26.019 19.177 17.484 1.00 15.08 189 VAL A CA 1
ATOM 1221 C C . VAL A 1 195 ? 25.409 18.904 16.127 1.00 15.27 189 VAL A C 1
ATOM 1222 O O . VAL A 1 195 ? 24.208 18.617 16.043 1.00 14.86 189 VAL A O 1
ATOM 1226 N N . VAL A 1 196 ? 26.221 19.016 15.072 1.00 14.54 190 VAL A N 1
ATOM 1227 C CA . VAL A 1 196 ? 25.810 18.630 13.738 1.00 14.54 190 VAL A CA 1
ATOM 1228 C C . VAL A 1 196 ? 26.817 17.625 13.218 1.00 15.28 190 VAL A C 1
ATOM 1229 O O . VAL A 1 196 ? 28.035 17.843 13.328 1.00 15.27 190 VAL A O 1
ATOM 1233 N N . ILE A 1 197 ? 26.295 16.517 12.681 1.00 14.35 191 ILE A N 1
ATOM 1234 C CA . ILE A 1 197 ? 27.112 15.447 12.095 1.00 14.45 191 ILE A CA 1
ATOM 1235 C C . ILE A 1 197 ? 26.811 15.456 10.634 1.00 14.36 191 ILE A C 1
ATOM 1236 O O . ILE A 1 197 ? 25.641 15.419 10.229 1.00 13.56 191 ILE A O 1
ATOM 1241 N N . ALA A 1 198 ? 27.860 15.508 9.820 1.00 14.08 192 ALA A N 1
ATOM 1242 C CA . ALA A 1 198 ? 27.675 15.568 8.379 1.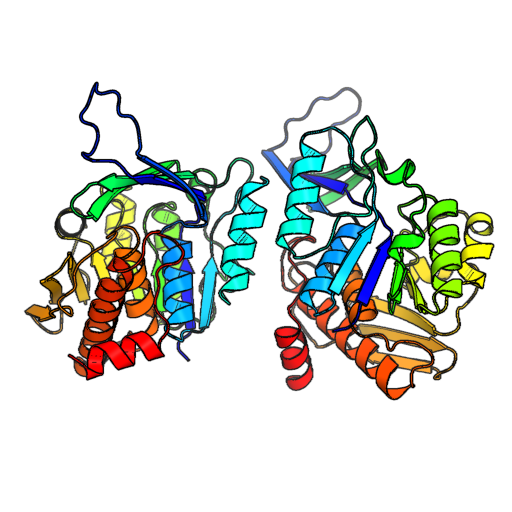00 14.90 192 ALA A CA 1
ATOM 1243 C C . ALA A 1 198 ? 28.942 15.153 7.673 1.00 15.46 192 ALA A C 1
ATOM 1244 O O . ALA A 1 198 ? 30.020 15.326 8.219 1.00 16.14 192 ALA A O 1
ATOM 1246 N N . ASN A 1 199 ? 28.828 14.592 6.473 1.00 16.50 193 ASN A N 1
ATOM 1247 C CA . ASN A 1 199 ? 30.030 14.429 5.643 1.00 17.45 193 ASN A CA 1
ATOM 1248 C C . ASN A 1 199 ? 30.450 15.800 5.074 1.00 18.84 193 ASN A C 1
ATOM 1249 O O . ASN A 1 199 ? 29.771 16.803 5.322 1.00 17.46 193 ASN A O 1
ATOM 1254 N N . GLU A 1 200 ? 31.553 15.859 4.335 1.00 19.90 194 GLU A N 1
ATOM 1255 C CA . GLU A 1 200 ? 32.047 17.164 3.852 1.00 21.62 194 GLU A CA 1
ATOM 1256 C C . GLU A 1 200 ? 31.040 17.885 2.960 1.00 21.29 194 GLU A C 1
ATOM 1257 O O . GLU A 1 200 ? 30.779 19.075 3.156 1.00 20.72 194 GLU A O 1
ATOM 1263 N N . HIS A 1 201 ? 30.436 17.160 2.021 1.00 21.29 195 HIS A N 1
ATOM 1264 C CA . HIS A 1 201 ? 29.425 17.742 1.123 1.00 22.25 195 HIS A CA 1
ATOM 1265 C C . HIS A 1 201 ? 28.179 18.227 1.889 1.00 21.50 195 HIS A C 1
ATOM 1266 O O . HIS A 1 201 ? 27.691 19.361 1.681 1.00 21.53 195 HIS A O 1
ATOM 1273 N N . GLU A 1 202 ? 27.670 17.388 2.785 1.00 19.95 196 GLU A N 1
ATOM 1274 C CA . GLU A 1 202 ? 26.546 17.787 3.640 1.00 19.18 196 GLU A CA 1
ATOM 1275 C C . GLU A 1 202 ? 26.908 18.974 4.554 1.00 18.98 196 GLU A C 1
ATOM 1276 O O . GLU A 1 202 ? 26.076 19.868 4.779 1.00 19.60 196 GLU A O 1
ATOM 1282 N N . ALA A 1 203 ? 28.128 18.989 5.085 1.00 19.17 197 ALA A N 1
ATOM 1283 C CA . ALA A 1 203 ? 28.554 20.093 5.960 1.00 20.29 197 ALA A CA 1
ATOM 1284 C C . ALA A 1 203 ? 28.557 21.442 5.218 1.00 21.44 197 ALA A C 1
ATOM 1285 O O . ALA A 1 203 ? 28.150 22.474 5.788 1.00 21.56 197 ALA A O 1
ATOM 1287 N N . ASN A 1 204 ? 28.992 21.423 3.955 1.00 22.73 198 ASN A N 1
ATOM 1288 C CA . ASN A 1 204 ? 28.984 22.614 3.089 1.00 24.73 198 ASN A CA 1
ATOM 1289 C C . ASN A 1 204 ? 27.576 23.189 2.905 1.00 24.73 198 ASN A C 1
ATOM 1290 O O . ASN A 1 204 ? 27.413 24.396 2.825 1.00 25.20 198 ASN A O 1
ATOM 1295 N N . ASP A 1 205 ? 26.567 22.315 2.824 1.00 23.83 199 ASP A N 1
ATOM 1296 C CA . ASP A 1 205 ? 25.196 22.736 2.597 1.00 23.57 199 ASP A CA 1
ATOM 1297 C C . ASP A 1 205 ? 24.493 23.287 3.833 1.00 23.06 199 ASP A C 1
ATOM 1298 O O . ASP A 1 205 ? 23.503 24.003 3.705 1.00 23.51 199 ASP A O 1
ATOM 1303 N N . TRP A 1 206 ? 24.981 22.941 5.016 1.00 22.29 200 TRP A N 1
ATOM 1304 C CA . TRP A 1 206 ? 24.339 23.327 6.271 1.00 22.19 200 TRP A CA 1
ATOM 1305 C C . TRP A 1 206 ? 24.443 24.857 6.494 1.00 22.92 200 TRP A C 1
ATOM 1306 O O . TRP A 1 206 ? 25.503 25.432 6.269 1.00 23.07 200 TRP A O 1
ATOM 1317 N N . PRO A 1 207 ? 23.341 25.506 6.912 1.00 23.96 201 PRO A N 1
ATOM 1318 C CA . PRO A 1 207 ? 23.286 26.994 6.965 1.00 24.59 201 PRO A CA 1
ATOM 1319 C C . PRO A 1 207 ? 24.329 27.743 7.819 1.00 25.51 201 PRO A C 1
ATOM 1320 O O . PRO A 1 207 ? 24.867 28.760 7.358 1.00 26.01 201 PRO A O 1
ATOM 1324 N N . SER A 1 208 ? 24.592 27.290 9.041 1.00 24.77 202 SER A N 1
ATOM 1325 C CA . SER A 1 208 ? 25.460 28.036 9.962 1.00 25.54 202 SER A CA 1
ATOM 1326 C C . SER A 1 208 ? 26.026 27.059 10.976 1.00 25.40 202 SER A C 1
ATOM 1327 O O . SER A 1 208 ? 25.365 26.060 11.275 1.00 26.28 202 SER A O 1
ATOM 1330 N N . PRO A 1 209 ? 27.236 27.339 11.517 1.00 24.92 203 PRO A N 1
ATOM 1331 C CA . PRO A 1 209 ? 27.903 26.361 12.366 1.00 24.29 203 PRO A CA 1
ATOM 1332 C C . PRO A 1 209 ? 27.246 26.182 13.722 1.00 23.48 203 PRO A C 1
ATOM 1333 O O . PRO A 1 209 ? 26.776 27.169 14.312 1.00 23.58 203 PRO A O 1
ATOM 1337 N N . PRO A 1 210 ? 27.191 24.919 14.206 1.00 22.55 204 PRO A N 1
ATOM 1338 C CA . PRO A 1 210 ? 26.699 24.611 15.540 1.00 21.77 204 PRO A CA 1
ATOM 1339 C C . PRO A 1 210 ? 27.808 24.788 16.554 1.00 21.13 204 PRO A C 1
ATOM 1340 O O . PRO A 1 210 ? 28.953 25.062 16.176 1.00 21.18 204 PRO A O 1
ATOM 1344 N N . THR A 1 211 ? 27.494 24.601 17.829 1.00 19.85 205 THR A N 1
ATOM 1345 C CA . THR A 1 211 ? 28.523 24.642 18.859 1.00 19.94 205 THR A CA 1
ATOM 1346 C C . THR A 1 211 ? 29.613 23.611 18.550 1.00 19.74 205 THR A C 1
ATOM 1347 O O . THR A 1 211 ? 30.804 23.904 18.685 1.00 19.35 205 THR A O 1
ATOM 1351 N N . HIS A 1 212 ? 29.199 22.418 18.113 1.00 18.36 206 HIS A N 1
ATOM 1352 C CA . HIS A 1 212 ? 30.127 21.324 17.835 1.00 18.44 206 HIS A CA 1
ATOM 1353 C C . HIS A 1 212 ? 29.834 20.738 16.442 1.00 18.95 206 HIS A C 1
ATOM 1354 O O . HIS A 1 212 ? 28.856 20.011 16.282 1.00 19.33 206 HIS A O 1
ATOM 1361 N N . PHE A 1 213 ? 30.659 21.075 15.448 1.00 18.67 207 PHE A N 1
ATOM 1362 C CA . PHE A 1 213 ? 30.489 20.601 14.071 1.00 18.91 207 PHE A CA 1
ATOM 1363 C C . PHE A 1 213 ? 31.373 19.362 13.904 1.00 18.61 207 PHE A C 1
ATOM 1364 O O . PHE A 1 213 ? 32.597 19.446 14.031 1.00 18.45 207 PHE A O 1
ATOM 1372 N N . VAL A 1 214 ? 30.738 18.212 13.667 1.00 17.62 208 VAL A N 1
ATOM 1373 C CA . VAL A 1 214 ? 31.433 16.927 13.541 1.00 16.88 208 VAL A CA 1
ATOM 1374 C C . VAL A 1 214 ? 31.348 16.507 12.088 1.00 17.31 208 VAL A C 1
ATOM 1375 O O . VAL A 1 214 ? 30.284 16.099 11.595 1.00 17.26 208 VAL A O 1
ATOM 1379 N N . ILE A 1 215 ? 32.457 16.626 11.376 1.00 17.40 209 ILE A N 1
ATOM 1380 C CA . ILE A 1 215 ? 32.445 16.374 9.948 1.00 18.18 209 ILE A CA 1
ATOM 1381 C C . ILE A 1 215 ? 33.123 15.034 9.698 1.00 18.68 209 ILE A C 1
ATOM 1382 O O . ILE A 1 215 ? 34.319 14.887 9.913 1.00 19.07 209 ILE A O 1
ATOM 1387 N N . THR A 1 216 ? 32.351 14.050 9.251 1.00 18.74 210 THR A N 1
ATOM 1388 C CA . THR A 1 216 ? 32.884 12.710 9.058 1.00 18.40 210 THR A CA 1
ATOM 1389 C C . THR A 1 216 ? 33.687 12.665 7.758 1.00 19.12 210 THR A C 1
ATOM 1390 O O . THR A 1 216 ? 33.345 13.332 6.784 1.00 18.89 210 THR A O 1
ATOM 1394 N N . LEU A 1 217 ? 34.752 11.874 7.768 1.00 20.27 211 LEU A N 1
ATOM 1395 C CA . LEU A 1 217 ? 35.740 11.847 6.696 1.00 22.52 211 LEU A CA 1
ATOM 1396 C C . LEU A 1 217 ? 35.960 10.415 6.198 1.00 23.95 211 LEU A C 1
ATOM 1397 O O . LEU A 1 217 ? 37.076 10.058 5.829 1.00 24.09 211 LEU A O 1
ATOM 1402 N N . GLY A 1 218 ? 34.917 9.591 6.207 1.00 25.23 212 GLY A N 1
ATOM 1403 C CA . GLY A 1 218 ? 35.069 8.193 5.794 1.00 27.36 212 GLY A CA 1
ATOM 1404 C C . GLY A 1 218 ? 36.143 7.532 6.639 1.00 28.87 212 GLY A C 1
ATOM 1405 O O . GLY A 1 218 ? 36.058 7.565 7.863 1.00 29.87 212 GLY A O 1
ATOM 1406 N N . VAL A 1 219 ? 37.178 6.979 5.997 1.00 30.07 213 VAL A N 1
ATOM 1407 C CA . VAL A 1 219 ? 38.247 6.223 6.698 1.00 30.62 213 VAL A CA 1
ATOM 1408 C C . VAL A 1 219 ? 39.203 7.040 7.563 1.00 30.77 213 VAL A C 1
ATOM 1409 O O . VAL A 1 219 ? 39.872 6.493 8.440 1.00 31.38 213 VAL A O 1
ATOM 1413 N N . ARG A 1 220 ? 39.289 8.344 7.320 1.00 30.91 214 ARG A N 1
ATOM 1414 C CA . ARG A 1 220 ? 40.137 9.194 8.139 1.00 31.09 214 ARG A CA 1
ATOM 1415 C C . ARG A 1 220 ? 39.474 9.559 9.469 1.00 30.28 214 ARG A C 1
ATOM 1416 O O . ARG A 1 220 ? 40.055 10.303 10.265 1.00 30.93 214 ARG A O 1
ATOM 1424 N N . GLY A 1 221 ? 38.266 9.033 9.708 1.00 28.47 215 GLY A N 1
ATOM 1425 C CA . GLY A 1 221 ? 37.552 9.287 10.959 1.00 26.34 215 GLY A CA 1
ATOM 1426 C C . GLY A 1 221 ? 36.642 10.506 10.864 1.00 25.04 215 GLY A C 1
ATOM 1427 O O . GLY A 1 221 ? 35.626 10.483 10.166 1.00 24.64 215 GLY A O 1
ATOM 1428 N N . ALA A 1 222 ? 37.011 11.566 11.570 1.00 23.64 216 ALA A N 1
ATOM 1429 C CA . ALA A 1 222 ? 36.204 12.777 11.626 1.00 23.75 216 ALA A CA 1
ATOM 1430 C C . ALA A 1 222 ? 37.054 13.999 11.949 1.00 23.99 216 ALA A C 1
ATOM 1431 O O . ALA A 1 222 ? 38.115 13.886 12.568 1.00 24.30 216 ALA A O 1
ATOM 1433 N N . ARG A 1 223 ? 36.573 15.152 11.498 1.00 23.94 217 ARG A N 1
ATOM 1434 C CA . ARG A 1 223 ? 37.150 16.471 11.764 1.00 24.56 217 ARG A CA 1
ATOM 1435 C C . ARG A 1 223 ? 36.162 17.179 12.707 1.00 24.12 217 ARG A C 1
ATOM 1436 O O . ARG A 1 223 ? 34.945 17.103 12.501 1.00 22.66 217 ARG A O 1
ATOM 1444 N N . TYR A 1 224 ? 36.675 17.850 13.734 1.00 23.08 218 TYR A N 1
ATOM 1445 C CA . TYR A 1 224 ? 35.845 18.673 14.624 1.00 23.48 218 TYR A CA 1
ATOM 1446 C C . TYR A 1 224 ? 36.154 20.166 14.427 1.00 24.20 218 TYR A C 1
ATOM 1447 O O . TYR A 1 224 ? 37.329 20.552 14.354 1.00 23.80 218 TYR A O 1
ATOM 1456 N N . VAL A 1 225 ? 35.097 20.979 14.322 1.00 24.34 219 VAL A N 1
ATOM 1457 C CA . VAL A 1 225 ? 35.199 22.442 14.348 1.00 24.40 219 VAL A CA 1
ATOM 1458 C C . VAL A 1 225 ? 34.161 22.979 15.334 1.00 24.52 219 VAL A C 1
ATOM 1459 O O . VAL A 1 225 ? 32.963 22.698 15.199 1.00 23.71 219 VAL A O 1
ATOM 1463 N N . GLY A 1 226 ? 34.612 23.725 16.341 1.00 24.19 220 GLY A N 1
ATOM 1464 C CA . GLY A 1 226 ? 33.675 24.379 17.250 1.00 24.96 220 GLY A CA 1
ATOM 1465 C C . GLY A 1 226 ? 34.317 24.933 18.496 1.00 26.01 220 GLY A C 1
ATOM 1466 O O . GLY A 1 226 ? 35.508 25.285 18.489 1.00 25.63 220 GLY A O 1
ATOM 1467 N N . ALA A 1 227 ? 33.532 24.978 19.574 1.00 26.52 221 ALA A N 1
ATOM 1468 C CA . ALA A 1 227 ? 33.964 25.558 20.841 1.00 27.90 221 ALA A CA 1
ATOM 1469 C C . ALA A 1 227 ? 35.261 24.961 21.386 1.00 29.19 221 ALA A C 1
ATOM 1470 O O . ALA A 1 227 ? 35.974 25.635 22.136 1.00 29.72 221 ALA A O 1
ATOM 1472 N N . ASP A 1 228 ? 35.551 23.704 21.038 1.00 29.45 222 ASP A N 1
ATOM 1473 C CA . ASP A 1 228 ? 36.772 23.032 21.496 1.00 30.18 222 ASP A CA 1
ATOM 1474 C C . ASP A 1 228 ? 37.960 23.279 20.565 1.00 30.23 222 ASP A C 1
ATOM 1475 O O . ASP A 1 228 ? 39.036 22.724 20.764 1.00 31.01 222 ASP A O 1
ATOM 1480 N N . GLY A 1 229 ? 37.756 24.104 19.547 1.00 30.42 223 GLY A N 1
ATOM 1481 C CA . GLY A 1 229 ? 38.784 24.372 18.551 1.00 30.79 223 GLY A CA 1
ATOM 1482 C C . GLY A 1 229 ? 38.589 23.603 17.257 1.00 30.84 223 GLY A C 1
ATOM 1483 O O . GLY A 1 229 ? 37.459 23.422 16.796 1.00 30.48 223 GLY A O 1
ATOM 1484 N N . VAL A 1 230 ? 39.706 23.162 16.682 1.00 30.22 224 VAL A N 1
ATOM 1485 C CA . VAL A 1 230 ? 39.744 22.509 15.376 1.00 29.89 224 VAL A CA 1
ATOM 1486 C C . VAL A 1 230 ? 40.741 21.363 15.470 1.00 29.43 224 VAL A C 1
ATOM 1487 O O . VAL A 1 230 ? 41.913 21.579 15.779 1.00 28.96 224 VAL A O 1
ATOM 1491 N N . PHE A 1 231 ? 40.267 20.136 15.250 1.00 28.30 225 PHE A N 1
ATOM 1492 C CA . PHE A 1 231 ? 41.125 18.953 15.295 1.00 27.34 225 PHE A CA 1
ATOM 1493 C C . PHE A 1 231 ? 40.513 17.784 14.526 1.00 27.13 225 PHE A C 1
ATOM 1494 O O . PHE A 1 231 ? 39.346 17.837 14.097 1.00 25.55 225 PHE A O 1
ATOM 1502 N N . GLU A 1 232 ? 41.320 16.745 14.336 1.00 26.68 226 GLU A N 1
ATOM 1503 C CA . GLU A 1 232 ? 40.865 15.535 13.672 1.00 26.78 226 GLU A CA 1
ATOM 1504 C C . GLU A 1 232 ? 40.940 14.363 14.642 1.00 25.92 226 GLU A C 1
ATOM 1505 O O . GLU A 1 232 ? 41.719 14.377 15.603 1.00 25.77 226 GLU A O 1
ATOM 1511 N N . VAL A 1 233 ? 40.088 13.370 14.412 1.00 24.66 227 VAL A N 1
ATOM 1512 C CA . VAL A 1 233 ? 40.037 12.173 15.239 1.00 23.61 227 VAL A CA 1
ATOM 1513 C C . VAL A 1 233 ? 40.093 10.995 14.264 1.00 23.83 227 VAL A C 1
ATOM 1514 O O . VAL A 1 233 ? 39.178 10.844 13.445 1.00 23.54 227 VAL A O 1
ATOM 1518 N N . PRO A 1 234 ? 41.183 10.196 14.311 1.00 24.10 228 PRO A N 1
ATOM 1519 C CA . PRO A 1 234 ? 41.329 9.031 13.427 1.00 24.08 228 PRO A CA 1
ATOM 1520 C C . PRO A 1 234 ? 40.434 7.843 13.772 1.00 23.87 228 PRO A C 1
ATOM 1521 O O . PRO A 1 234 ? 39.971 7.696 14.913 1.00 24.86 228 PRO A O 1
ATOM 1525 N N . ALA A 1 235 ? 40.191 7.004 12.769 1.00 23.46 229 ALA A N 1
ATOM 1526 C CA . ALA A 1 235 ? 39.478 5.743 12.952 1.00 23.10 229 ALA A CA 1
ATOM 1527 C C . ALA A 1 235 ? 40.489 4.604 12.872 1.00 23.37 229 ALA A C 1
ATOM 1528 O O . ALA A 1 235 ? 41.520 4.763 12.230 1.00 23.58 229 ALA A O 1
ATOM 1530 N N . PRO A 1 236 ? 40.189 3.449 13.491 1.00 23.18 230 PRO A N 1
ATOM 1531 C CA . PRO A 1 236 ? 40.968 2.233 13.223 1.00 22.95 230 PRO A CA 1
ATOM 1532 C C . PRO A 1 236 ? 41.080 1.920 11.722 1.00 22.40 230 PRO A C 1
ATOM 1533 O O . PRO A 1 236 ? 40.119 2.123 10.961 1.00 21.44 230 PRO A O 1
ATOM 1537 N N . THR A 1 237 ? 42.247 1.427 11.304 1.00 22.04 231 THR A N 1
ATOM 1538 C CA . THR A 1 237 ? 42.458 1.036 9.921 1.00 22.18 231 THR A CA 1
ATOM 1539 C C . THR A 1 237 ? 41.812 -0.326 9.702 1.00 22.34 231 THR A C 1
ATOM 1540 O O . THR A 1 237 ? 42.056 -1.249 10.471 1.00 23.56 231 THR A O 1
ATOM 1544 N N . VAL A 1 238 ? 40.975 -0.443 8.673 1.00 22.04 232 VAL A N 1
ATOM 1545 C CA . VAL A 1 238 ? 40.291 -1.708 8.376 1.00 22.13 232 VAL A CA 1
ATOM 1546 C C . VAL A 1 238 ? 40.247 -1.979 6.879 1.00 22.58 232 VAL A C 1
ATOM 1547 O O . VAL A 1 238 ? 40.361 -1.054 6.064 1.00 22.61 232 VAL A O 1
ATOM 1551 N N . THR A 1 239 ? 40.071 -3.243 6.514 1.00 22.94 233 THR A N 1
ATOM 1552 C CA . THR A 1 239 ? 39.708 -3.594 5.147 1.00 23.72 233 THR A CA 1
ATOM 1553 C C . THR A 1 239 ? 38.172 -3.576 5.043 1.00 23.79 233 THR A C 1
ATOM 1554 O O . THR A 1 239 ? 37.505 -4.405 5.658 1.00 23.78 233 THR A O 1
ATOM 1558 N N . PRO A 1 240 ? 37.614 -2.637 4.268 1.00 24.28 234 PRO A N 1
ATOM 1559 C CA . PRO A 1 240 ? 36.149 -2.455 4.250 1.00 24.50 234 PRO A CA 1
ATOM 1560 C C . PRO A 1 240 ? 35.438 -3.509 3.417 1.00 24.62 234 PRO A C 1
ATOM 1561 O O . PRO A 1 240 ? 36.001 -4.032 2.446 1.00 24.53 234 PRO A O 1
ATOM 1565 N N . VAL A 1 241 ? 34.199 -3.801 3.799 1.00 24.63 235 VAL A N 1
ATOM 1566 C CA . VAL A 1 241 ? 33.327 -4.698 3.046 1.00 24.56 235 VAL A CA 1
ATOM 1567 C C . VAL A 1 241 ? 32.170 -3.903 2.439 1.00 23.99 235 VAL A C 1
ATOM 1568 O O . VAL A 1 241 ? 31.843 -4.071 1.265 1.00 23.47 235 VAL A O 1
ATOM 1572 N N . ASP A 1 242 ? 31.571 -3.025 3.244 1.00 23.03 236 ASP A N 1
ATOM 1573 C CA . ASP A 1 242 ? 30.392 -2.269 2.840 1.00 22.14 236 ASP A CA 1
ATOM 1574 C C . ASP A 1 242 ? 30.290 -1.040 3.741 1.00 20.65 236 ASP A C 1
ATOM 1575 O O . ASP A 1 242 ? 30.009 -1.168 4.920 1.00 18.69 236 ASP A O 1
ATOM 1580 N N . THR A 1 243 ? 30.514 0.141 3.171 1.00 19.74 237 THR A N 1
ATOM 1581 C CA . THR A 1 243 ? 30.463 1.391 3.931 1.00 19.27 237 THR A CA 1
ATOM 1582 C C . THR A 1 243 ? 29.026 1.847 4.238 1.00 19.47 237 THR A C 1
ATOM 1583 O O . THR A 1 243 ? 2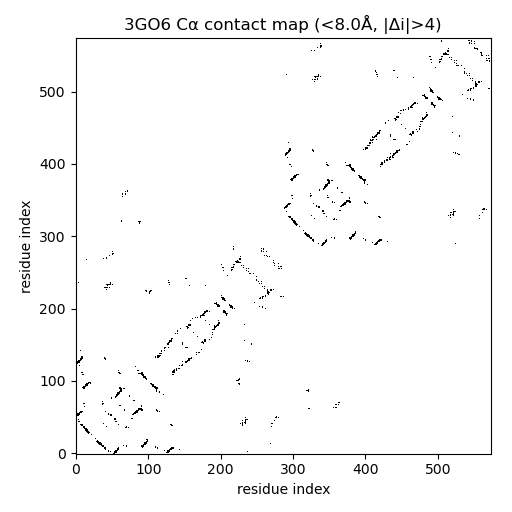8.823 2.707 5.088 1.00 18.83 237 THR A O 1
ATOM 1587 N N . ALA A 1 244 ? 28.038 1.287 3.539 1.00 18.85 238 ALA A N 1
ATOM 1588 C CA . ALA A 1 244 ? 26.651 1.700 3.767 1.00 18.34 238 ALA A CA 1
ATOM 1589 C C . ALA A 1 244 ? 26.264 1.430 5.220 1.00 18.03 238 ALA A C 1
ATOM 1590 O O . ALA A 1 244 ? 26.616 0.392 5.796 1.00 17.26 238 ALA A O 1
ATOM 1592 N N . GLY A 1 245 ? 25.583 2.399 5.816 1.00 17.59 239 GLY A N 1
ATOM 1593 C CA . GLY A 1 245 ? 25.127 2.255 7.178 1.00 17.19 239 GLY A CA 1
ATOM 1594 C C . GLY A 1 245 ? 26.152 2.722 8.203 1.00 16.04 239 GLY A C 1
ATOM 1595 O O . GLY A 1 245 ? 25.810 2.921 9.349 1.00 15.26 239 GLY A O 1
ATOM 1596 N N . ALA A 1 246 ? 27.415 2.888 7.808 1.00 15.51 240 ALA A N 1
ATOM 1597 C CA . ALA A 1 246 ? 28.435 3.208 8.823 1.00 14.67 240 ALA A CA 1
ATOM 1598 C C . ALA A 1 246 ? 28.263 4.601 9.415 1.00 13.57 240 ALA A C 1
ATOM 1599 O O . ALA A 1 246 ? 28.556 4.823 10.609 1.00 14.22 240 ALA A O 1
ATOM 1601 N N . GLY A 1 247 ? 27.820 5.541 8.580 1.00 13.16 241 GLY A N 1
ATOM 1602 C CA . GLY A 1 247 ? 27.546 6.904 9.053 1.00 13.59 241 GLY A CA 1
ATOM 1603 C C . GLY A 1 247 ? 26.454 6.943 10.114 1.00 13.36 241 GLY A C 1
ATOM 1604 O O . GLY A 1 247 ? 26.541 7.697 11.071 1.00 13.12 241 GLY A O 1
ATOM 1605 N N . ASP A 1 248 ? 25.411 6.120 9.945 1.00 13.61 242 ASP A N 1
ATOM 1606 C CA . ASP A 1 248 ? 24.333 6.025 10.950 1.00 13.51 242 ASP A CA 1
ATOM 1607 C C . ASP A 1 248 ? 24.857 5.426 12.230 1.00 13.05 242 ASP A C 1
ATOM 1608 O O . ASP A 1 248 ? 24.454 5.828 13.313 1.00 12.87 242 ASP A O 1
ATOM 1613 N N . VAL A 1 249 ? 25.755 4.446 12.105 1.00 12.89 243 VAL A N 1
ATOM 1614 C CA . VAL A 1 249 ? 26.412 3.866 13.283 1.00 12.70 243 VAL A CA 1
ATOM 1615 C C . VAL A 1 249 ? 27.228 4.933 14.019 1.00 13.39 243 VAL A C 1
ATOM 1616 O O . VAL A 1 249 ? 27.103 5.103 15.234 1.00 13.88 243 VAL A O 1
ATOM 1620 N N . PHE A 1 250 ? 28.054 5.671 13.280 1.00 13.51 244 PHE A N 1
ATOM 1621 C CA . PHE A 1 250 ? 28.821 6.777 13.883 1.00 13.25 244 PHE A CA 1
ATOM 1622 C C . PHE A 1 250 ? 27.885 7.715 14.668 1.00 12.96 244 PHE A C 1
ATOM 1623 O O . PHE A 1 250 ? 28.157 8.039 15.828 1.00 13.17 244 PHE A O 1
ATOM 1631 N N . ALA A 1 251 ? 26.765 8.114 14.058 1.00 14.02 245 ALA A N 1
ATOM 1632 C CA . ALA A 1 251 ? 25.857 9.098 14.668 1.00 13.56 245 ALA A CA 1
ATOM 1633 C C . ALA A 1 251 ? 25.187 8.553 15.926 1.00 13.99 245 ALA A C 1
ATOM 1634 O O . ALA A 1 251 ? 25.103 9.250 16.954 1.00 13.34 245 ALA A O 1
ATOM 1636 N N . GLY A 1 252 ? 24.714 7.306 15.854 1.00 13.33 246 GLY A N 1
ATOM 1637 C CA . GLY A 1 252 ? 24.029 6.690 17.000 1.00 13.22 246 GLY A CA 1
ATOM 1638 C C . GLY A 1 252 ? 24.976 6.504 18.164 1.00 13.49 246 GLY A C 1
ATOM 1639 O O . GLY A 1 252 ? 24.613 6.748 19.328 1.00 14.33 246 GLY A O 1
ATOM 1640 N N . VAL A 1 253 ? 26.196 6.068 17.866 1.00 13.44 247 VAL A N 1
ATOM 1641 C CA . VAL A 1 253 ? 27.224 5.923 18.918 1.00 14.03 247 VAL A CA 1
ATOM 1642 C C . VAL A 1 253 ? 27.647 7.275 19.511 1.00 14.39 247 VAL A C 1
ATOM 1643 O O . VAL A 1 253 ? 27.869 7.381 20.731 1.00 14.78 247 VAL A O 1
ATOM 1647 N N . LEU A 1 254 ? 27.750 8.299 18.666 1.00 14.77 248 LEU A N 1
ATOM 1648 C CA . LEU A 1 254 ? 28.042 9.637 19.160 1.00 15.30 248 LEU A CA 1
ATOM 1649 C C . LEU A 1 254 ? 26.952 10.073 20.148 1.00 15.70 248 LEU A C 1
ATOM 1650 O O . LEU A 1 254 ? 27.260 10.572 21.254 1.00 15.94 248 LEU A O 1
ATOM 1655 N N . ALA A 1 255 ? 25.687 9.878 19.766 1.00 15.41 249 ALA A N 1
ATOM 1656 C CA . ALA A 1 255 ? 24.555 10.230 20.643 1.00 16.16 249 ALA A CA 1
ATOM 1657 C C . ALA A 1 255 ? 24.595 9.466 21.966 1.00 16.79 249 ALA A C 1
ATOM 1658 O O . ALA A 1 255 ? 24.279 10.030 23.025 1.00 16.60 249 ALA A O 1
ATOM 1660 N N . ALA A 1 256 ? 24.989 8.193 21.896 1.00 17.28 250 ALA A N 1
ATOM 1661 C CA . ALA A 1 256 ? 25.028 7.318 23.070 1.00 18.41 250 ALA A CA 1
ATOM 1662 C C . ALA A 1 256 ? 26.159 7.664 24.048 1.00 19.89 250 ALA A C 1
ATOM 1663 O O . ALA A 1 256 ? 26.149 7.186 25.198 1.00 20.48 250 ALA A O 1
ATOM 1665 N N . ASN A 1 257 ? 27.118 8.479 23.593 1.00 20.37 251 ASN A N 1
ATOM 1666 C CA . ASN A 1 257 ? 28.318 8.848 24.380 1.00 21.34 251 ASN A CA 1
ATOM 1667 C C . ASN A 1 257 ? 28.532 10.331 24.652 1.00 21.94 251 ASN A C 1
ATOM 1668 O O . ASN A 1 257 ? 29.454 10.699 25.395 1.00 22.76 251 ASN A O 1
ATOM 1673 N N . TRP A 1 258 ? 27.709 11.187 24.054 1.00 22.29 252 TRP A N 1
ATOM 1674 C CA . TRP A 1 258 ? 27.836 12.620 24.221 1.00 23.75 252 TRP A CA 1
ATOM 1675 C C . TRP A 1 258 ? 27.392 13.076 25.626 1.00 25.45 252 TRP A C 1
ATOM 1676 O O . TRP A 1 258 ? 26.322 12.675 26.089 1.00 25.49 252 TRP A O 1
ATOM 1687 N N . PRO A 1 259 ? 28.201 13.929 26.299 1.00 27.03 253 PRO A N 1
ATOM 1688 C CA . PRO A 1 259 ? 27.836 14.375 27.667 1.00 28.87 253 PRO A CA 1
ATOM 1689 C C . PRO A 1 259 ? 26.650 15.357 27.688 1.00 30.46 253 PRO A C 1
ATOM 1690 O O . PRO A 1 259 ? 26.346 15.956 26.674 1.00 30.20 253 PRO A O 1
ATOM 1694 N N . ARG A 1 260 ? 26.018 15.544 28.848 1.00 33.70 254 ARG A N 1
ATOM 1695 C CA . ARG A 1 260 ? 24.996 16.600 29.039 1.00 36.68 254 ARG A CA 1
ATOM 1696 C C . ARG A 1 260 ? 25.611 18.003 28.940 1.00 37.12 254 ARG A C 1
ATOM 1697 O O . ARG A 1 260 ? 26.786 18.187 29.282 1.00 37.17 254 ARG A O 1
ATOM 1705 N N . ASN A 1 261 ? 24.834 18.973 28.442 1.00 37.87 255 ASN A N 1
ATOM 1706 C CA . ASN A 1 261 ? 25.316 20.353 28.257 1.00 38.91 255 ASN A CA 1
ATOM 1707 C C . ASN A 1 261 ? 25.776 20.964 29.609 1.00 39.06 255 ASN A C 1
ATOM 1708 O O . ASN A 1 261 ? 25.232 20.597 30.654 1.00 39.35 255 ASN A O 1
ATOM 1713 N N . PRO A 1 262 ? 26.799 21.857 29.607 1.00 38.85 256 PRO A N 1
ATOM 1714 C CA . PRO A 1 262 ? 27.598 22.365 28.482 1.00 38.47 256 PRO A CA 1
ATOM 1715 C C . PRO A 1 262 ? 28.654 21.355 28.054 1.00 37.96 256 PRO A C 1
ATOM 1716 O O . PRO A 1 262 ? 29.166 21.445 26.937 1.00 37.82 256 PRO A O 1
ATOM 1720 N N . GLY A 1 263 ? 28.961 20.411 28.947 1.00 37.19 257 GLY A N 1
ATOM 1721 C CA . GLY A 1 263 ? 29.911 19.336 28.683 1.00 37.25 257 GLY A CA 1
ATOM 1722 C C . GLY A 1 263 ? 31.381 19.743 28.735 1.00 37.02 257 GLY A C 1
ATOM 1723 O O . GLY A 1 263 ? 31.737 20.932 28.559 1.00 37.13 257 GLY A O 1
ATOM 1724 N N . SER A 1 264 ? 32.231 18.742 28.967 1.00 36.01 258 SER A N 1
ATOM 1725 C CA . SER A 1 264 ? 33.676 18.935 28.980 1.00 34.82 258 SER A CA 1
ATOM 1726 C C . SER A 1 264 ? 34.307 18.458 27.673 1.00 33.83 258 SER A C 1
ATOM 1727 O O . SER A 1 264 ? 33.769 17.548 27.003 1.00 33.62 258 SER A O 1
ATOM 1730 N N . PRO A 1 265 ? 35.441 19.075 27.295 1.00 32.31 259 PRO A N 1
ATOM 1731 C CA . PRO A 1 265 ? 36.179 18.663 26.106 1.00 31.35 259 PRO A CA 1
ATOM 1732 C C . PRO A 1 265 ? 36.603 17.183 26.091 1.00 30.33 259 PRO A C 1
ATOM 1733 O O . PRO A 1 265 ? 36.662 16.591 25.008 1.00 29.75 259 PRO A O 1
ATOM 1737 N N . ALA A 1 266 ? 36.906 16.617 27.264 1.00 29.24 260 ALA A N 1
ATOM 1738 C CA . ALA A 1 266 ? 37.411 15.244 27.368 1.00 28.52 260 ALA A CA 1
ATOM 1739 C C . ALA A 1 266 ? 36.308 14.232 27.094 1.00 27.93 260 ALA A C 1
ATOM 1740 O O . ALA A 1 266 ? 36.547 13.189 26.485 1.00 27.27 260 ALA A O 1
ATOM 1742 N N . GLU A 1 267 ? 35.114 14.537 27.591 1.00 27.00 261 GLU A N 1
ATOM 1743 C CA . GLU A 1 267 ? 33.942 13.705 27.356 1.00 26.67 261 GLU A CA 1
ATOM 1744 C C . GLU A 1 267 ? 33.539 13.748 25.884 1.00 25.25 261 GLU A C 1
ATOM 1745 O O . GLU A 1 267 ? 33.167 12.725 25.321 1.00 24.76 261 GLU A O 1
ATOM 1751 N N . ARG A 1 268 ? 33.608 14.929 25.272 1.00 23.94 262 ARG A N 1
ATOM 1752 C CA . ARG A 1 268 ? 33.341 15.066 23.840 1.00 23.10 262 ARG A CA 1
ATOM 1753 C C . ARG A 1 268 ? 34.360 14.303 22.987 1.00 22.90 262 ARG A C 1
ATOM 1754 O O . ARG A 1 268 ? 33.981 13.596 22.037 1.00 21.82 262 ARG A O 1
ATOM 1762 N N . LEU A 1 269 ? 35.648 14.434 23.324 1.00 21.68 263 LEU A N 1
ATOM 1763 C CA . LEU A 1 269 ? 36.683 13.686 22.611 1.00 21.81 263 LEU A CA 1
ATOM 1764 C C . LEU A 1 269 ? 36.488 12.164 22.738 1.00 20.84 263 LEU A C 1
ATOM 1765 O O . LEU A 1 269 ? 36.683 11.435 21.775 1.00 20.67 263 LEU A O 1
ATOM 1770 N N . ARG A 1 270 ? 36.107 11.693 23.923 1.00 21.11 264 ARG A N 1
ATOM 1771 C CA . ARG A 1 270 ? 35.858 10.264 24.126 1.00 21.03 264 ARG A CA 1
ATOM 1772 C C . ARG A 1 270 ? 34.670 9.784 23.256 1.00 20.56 264 ARG A C 1
ATOM 1773 O O . ARG A 1 270 ? 34.724 8.709 22.670 1.00 20.34 264 ARG A O 1
ATOM 1781 N N . ALA A 1 271 ? 33.618 10.598 23.168 1.00 19.92 265 ALA A N 1
ATOM 1782 C CA . ALA A 1 271 ? 32.461 10.269 22.317 1.00 19.72 265 ALA A CA 1
ATOM 1783 C C . ALA A 1 271 ? 32.904 10.161 20.861 1.00 19.23 265 ALA A C 1
ATOM 1784 O O . ALA A 1 271 ? 32.530 9.221 20.149 1.00 19.31 265 ALA A O 1
ATOM 1786 N N . LEU A 1 272 ? 33.695 11.132 20.411 1.00 18.85 266 LEU A N 1
ATOM 1787 C CA . LEU A 1 272 ? 34.227 11.138 19.030 1.00 19.08 266 LEU A CA 1
ATOM 1788 C C . LEU A 1 272 ? 35.089 9.918 18.706 1.00 18.61 266 LEU A C 1
ATOM 1789 O O . LEU A 1 272 ? 34.931 9.311 17.637 1.00 18.16 266 LEU A O 1
ATOM 1794 N N . ARG A 1 273 ? 35.980 9.549 19.635 1.00 18.81 267 ARG A N 1
ATOM 1795 C CA . ARG A 1 273 ? 36.818 8.350 19.466 1.00 19.04 267 ARG A CA 1
ATOM 1796 C C . ARG A 1 273 ? 35.976 7.083 19.332 1.00 18.62 267 ARG A C 1
ATOM 1797 O O . ARG A 1 273 ? 36.245 6.246 18.475 1.00 18.07 267 ARG A O 1
ATOM 1805 N N . ARG A 1 274 ? 34.976 6.944 20.194 1.00 18.12 268 ARG A N 1
ATOM 1806 C CA . ARG A 1 274 ? 34.118 5.763 20.183 1.00 18.25 268 ARG A CA 1
ATOM 1807 C C . ARG A 1 274 ? 33.288 5.709 18.899 1.00 17.45 268 ARG A C 1
ATOM 1808 O O . ARG A 1 274 ? 33.148 4.653 18.298 1.00 17.82 268 ARG A O 1
ATOM 1816 N N . ALA A 1 275 ? 32.754 6.854 18.482 1.00 16.86 269 ALA A N 1
ATOM 1817 C CA . ALA A 1 275 ? 31.948 6.925 17.262 1.00 17.15 269 ALA A CA 1
ATOM 1818 C C . ALA A 1 275 ? 32.812 6.578 16.045 1.00 17.38 269 ALA A C 1
ATOM 1819 O O . ALA A 1 275 ? 32.376 5.829 15.154 1.00 16.68 269 ALA A O 1
ATOM 1821 N N . CYS A 1 276 ? 34.053 7.076 16.028 1.00 17.42 270 CYS A N 1
ATOM 1822 C CA . CYS A 1 276 ? 34.989 6.764 14.933 1.00 17.93 270 CYS A CA 1
ATOM 1823 C C . CYS A 1 276 ? 35.291 5.268 14.872 1.00 16.86 270 CYS A C 1
ATOM 1824 O O . CYS A 1 276 ? 35.260 4.675 13.791 1.00 16.37 270 CYS A O 1
ATOM 1827 N N . ALA A 1 277 ? 35.549 4.656 16.028 1.00 17.13 271 ALA A N 1
ATOM 1828 C CA . ALA A 1 277 ? 35.810 3.217 16.076 1.00 16.66 271 ALA A CA 1
ATOM 1829 C C . ALA A 1 277 ? 34.610 2.404 15.629 1.00 17.19 271 ALA A C 1
ATOM 1830 O O . ALA A 1 277 ? 34.760 1.448 14.874 1.00 17.73 271 ALA A O 1
ATOM 1832 N N . ALA A 1 278 ? 33.417 2.767 16.103 1.00 16.86 272 ALA A N 1
ATOM 1833 C CA . ALA A 1 278 ? 32.202 2.018 15.750 1.00 16.42 272 ALA A CA 1
ATOM 1834 C C . ALA A 1 278 ? 31.888 2.108 14.258 1.00 16.13 272 ALA A C 1
ATOM 1835 O O . ALA A 1 278 ? 31.518 1.105 13.633 1.00 15.98 272 ALA A O 1
ATOM 1837 N N . GLY A 1 279 ? 32.055 3.295 13.688 1.00 15.47 273 GLY A N 1
ATOM 1838 C CA . GLY A 1 279 ? 31.896 3.506 12.256 1.00 16.58 273 GLY A CA 1
ATOM 1839 C C . GLY A 1 279 ? 32.807 2.622 11.425 1.00 17.60 273 GLY A C 1
ATOM 1840 O O . GLY A 1 279 ? 32.378 2.040 10.415 1.00 18.02 273 GLY A O 1
ATOM 1841 N N . ALA A 1 280 ? 34.058 2.495 11.859 1.00 17.02 274 ALA A N 1
ATOM 1842 C CA . ALA A 1 280 ? 35.025 1.629 11.169 1.00 17.33 274 ALA A CA 1
ATOM 1843 C C . ALA A 1 280 ? 34.578 0.163 11.201 1.00 17.33 274 ALA A C 1
ATOM 1844 O O . ALA A 1 280 ? 34.541 -0.511 10.157 1.00 17.24 274 ALA A O 1
ATOM 1846 N N . LEU A 1 281 ? 34.222 -0.313 12.393 1.00 17.00 275 LEU A N 1
ATOM 1847 C CA . LEU A 1 281 ? 33.694 -1.660 12.601 1.00 17.62 275 LEU A CA 1
ATOM 1848 C C . LEU A 1 281 ? 32.461 -1.933 11.740 1.00 17.74 275 LEU A C 1
ATOM 1849 O O . LEU A 1 281 ? 32.263 -3.053 11.242 1.00 16.96 275 LEU A O 1
ATOM 1854 N N . ALA A 1 282 ? 31.631 -0.902 11.583 1.00 17.02 276 ALA A N 1
ATOM 1855 C CA . ALA A 1 282 ? 30.406 -1.008 10.792 1.00 16.87 276 ALA A CA 1
ATOM 1856 C C . ALA A 1 282 ? 30.718 -1.283 9.312 1.00 16.45 276 ALA A C 1
ATOM 1857 O O . ALA A 1 282 ? 29.930 -1.906 8.624 1.00 16.69 276 ALA A O 1
ATOM 1859 N N . THR A 1 283 ? 31.888 -0.864 8.831 1.00 16.63 277 THR A N 1
ATOM 1860 C CA . THR A 1 283 ? 32.263 -1.103 7.435 1.00 17.44 277 THR A CA 1
ATOM 1861 C C . THR A 1 283 ? 32.758 -2.536 7.175 1.00 18.15 277 THR A C 1
ATOM 1862 O O . THR A 1 283 ? 32.983 -2.918 6.026 1.00 18.57 277 THR A O 1
ATOM 1866 N N . LEU A 1 284 ? 32.925 -3.317 8.228 1.00 19.28 278 LEU A N 1
ATOM 1867 C CA . LEU A 1 284 ? 33.414 -4.685 8.091 1.00 20.81 278 LEU A CA 1
ATOM 1868 C C . LEU A 1 284 ? 32.301 -5.682 7.745 1.00 22.00 278 LEU A C 1
ATOM 1869 O O . LEU A 1 284 ? 32.585 -6.849 7.421 1.00 21.51 278 LEU A O 1
ATOM 1874 N N . VAL A 1 285 ? 31.054 -5.202 7.815 1.00 22.76 279 VAL A N 1
ATOM 1875 C CA . VAL A 1 285 ? 29.848 -6.029 7.716 1.00 24.11 279 VAL A CA 1
ATOM 1876 C C . VAL A 1 285 ? 29.017 -5.617 6.495 1.00 24.28 279 VAL A C 1
ATOM 1877 O O . VAL A 1 285 ? 28.755 -4.429 6.279 1.00 23.36 279 VAL A O 1
ATOM 1881 N N . SER A 1 286 ? 28.600 -6.606 5.707 1.00 24.71 280 SER A N 1
ATOM 1882 C CA . SER A 1 286 ? 27.656 -6.382 4.615 1.00 26.46 280 SER A CA 1
ATOM 1883 C C . SER A 1 286 ? 26.300 -6.020 5.211 1.00 26.14 280 SER A C 1
ATOM 1884 O O . SER A 1 286 ? 25.881 -6.561 6.226 1.00 27.62 280 SER A O 1
ATOM 1887 N N . GLY A 1 287 ? 25.588 -5.114 4.587 1.00 25.96 281 GLY A N 1
ATOM 1888 C CA . GLY A 1 287 ? 24.307 -4.794 5.167 1.00 24.81 281 GLY A CA 1
ATOM 1889 C C . GLY A 1 287 ? 24.369 -3.470 5.896 1.00 24.27 281 GLY A C 1
ATOM 1890 O O . GLY A 1 287 ? 25.440 -3.016 6.346 1.00 23.32 281 GLY A O 1
ATOM 1891 N N . VAL A 1 288 ? 23.200 -2.857 5.997 1.00 23.38 282 VAL A N 1
ATOM 1892 C CA . VAL A 1 288 ? 23.078 -1.452 6.334 1.00 23.42 282 VAL A CA 1
ATOM 1893 C C . VAL A 1 288 ? 22.492 -1.340 7.738 1.00 23.42 282 VAL A C 1
ATOM 1894 O O . VAL A 1 288 ? 23.090 -0.719 8.632 1.00 23.25 282 VAL A O 1
ATOM 1898 N N . GLY A 1 289 ? 21.329 -1.958 7.934 1.00 22.74 283 GLY A N 1
ATOM 1899 C CA . GLY A 1 289 ? 20.577 -1.802 9.184 1.00 23.12 283 GLY A CA 1
ATOM 1900 C C . GLY A 1 289 ? 21.030 -2.685 10.339 1.00 23.24 283 GLY A C 1
ATOM 1901 O O . GLY A 1 289 ? 20.608 -2.480 11.483 1.00 22.90 283 GLY A O 1
ATOM 1902 N N . ASP A 1 290 ? 21.898 -3.653 10.052 1.00 23.59 284 ASP A N 1
ATOM 1903 C CA . ASP A 1 290 ? 22.308 -4.606 11.074 1.00 24.87 284 ASP A CA 1
ATOM 1904 C C . ASP A 1 290 ? 23.823 -4.621 11.353 1.00 24.70 284 ASP A C 1
ATOM 1905 O O . ASP A 1 290 ? 24.350 -5.594 11.908 1.00 26.69 284 ASP A O 1
ATOM 1910 N N . CYS A 1 291 ? 24.514 -3.530 11.049 1.00 22.65 285 CYS A N 1
ATOM 1911 C CA . CYS A 1 291 ? 25.980 -3.528 11.157 1.00 21.39 285 CYS A CA 1
ATOM 1912 C C . CYS A 1 291 ? 26.578 -2.838 12.395 1.00 20.48 285 CYS A C 1
ATOM 1913 O O . CYS A 1 291 ? 27.813 -2.764 12.530 1.00 20.35 285 CYS A O 1
ATOM 1916 N N . ALA A 1 292 ? 25.732 -2.334 13.291 1.00 19.18 286 ALA A N 1
ATOM 1917 C CA . ALA A 1 292 ? 26.225 -1.622 14.482 1.00 18.86 286 ALA A CA 1
ATOM 1918 C C . ALA A 1 292 ? 26.853 -2.595 15.496 1.00 19.28 286 ALA A C 1
ATOM 1919 O O . ALA A 1 292 ? 26.255 -3.613 15.835 1.00 18.66 286 ALA A O 1
ATOM 1921 N N . PRO A 1 293 ? 28.071 -2.284 15.976 1.00 20.00 287 PRO A N 1
ATOM 1922 C CA . PRO A 1 293 ? 28.732 -3.166 16.912 1.00 20.85 287 PRO A CA 1
ATOM 1923 C C . PRO A 1 293 ? 28.202 -3.009 18.339 1.00 21.48 287 PRO A C 1
ATOM 1924 O O . PRO A 1 293 ? 27.635 -1.965 18.706 1.00 21.19 287 PRO A O 1
ATOM 1928 N N . ALA A 1 294 ? 28.403 -4.043 19.146 1.00 23.31 288 ALA A N 1
ATOM 1929 C CA . ALA A 1 294 ? 28.063 -3.978 20.569 1.00 24.01 288 ALA A CA 1
ATOM 1930 C C . ALA A 1 294 ? 29.067 -3.091 21.297 1.00 24.86 288 ALA A C 1
ATOM 1931 O O . ALA A 1 294 ? 30.189 -2.870 20.802 1.00 24.76 288 ALA A O 1
ATOM 1933 N N . ALA A 1 295 ? 28.673 -2.569 22.456 1.00 25.05 289 ALA A N 1
ATOM 1934 C CA . ALA A 1 295 ? 29.542 -1.680 23.225 1.00 26.54 289 ALA A CA 1
ATOM 1935 C C . ALA A 1 295 ? 30.913 -2.329 23.498 1.00 27.45 289 ALA A C 1
ATOM 1936 O O . ALA A 1 295 ? 31.955 -1.664 23.410 1.00 27.18 289 ALA A O 1
ATOM 1938 N N . ALA A 1 296 ? 30.899 -3.625 23.819 1.00 27.81 290 ALA A N 1
ATOM 1939 C CA . ALA A 1 296 ? 32.135 -4.342 24.131 1.00 28.62 290 ALA A CA 1
ATOM 1940 C C . ALA A 1 296 ? 33.066 -4.444 22.923 1.00 28.55 290 ALA A C 1
ATOM 1941 O O . ALA A 1 296 ? 34.289 -4.409 23.087 1.00 29.37 290 ALA A O 1
ATOM 1943 N N . ALA A 1 297 ? 32.498 -4.564 21.717 1.00 27.88 291 ALA A N 1
ATOM 1944 C CA . ALA A 1 297 ? 33.294 -4.553 20.481 1.00 27.75 291 ALA A CA 1
ATOM 1945 C C . ALA A 1 297 ? 33.961 -3.195 20.232 1.00 27.77 291 ALA A C 1
ATOM 1946 O O . ALA A 1 297 ? 35.094 -3.131 19.744 1.00 27.21 291 ALA A O 1
ATOM 1948 N N . ILE A 1 298 ? 33.244 -2.119 20.553 1.00 27.65 292 ILE A N 1
ATOM 1949 C CA . ILE A 1 298 ? 33.778 -0.764 20.453 1.00 27.71 292 ILE A CA 1
ATOM 1950 C C . ILE A 1 298 ? 34.976 -0.613 21.415 1.00 28.56 292 ILE A C 1
ATOM 1951 O O . ILE A 1 298 ? 36.057 -0.152 21.012 1.00 27.85 292 ILE A O 1
ATOM 1956 N N . ASP A 1 299 ? 34.766 -1.010 22.674 1.00 29.41 293 ASP A N 1
ATOM 1957 C CA . ASP A 1 299 ? 35.829 -1.019 23.697 1.00 31.01 293 ASP A CA 1
ATOM 1958 C C . ASP A 1 299 ? 37.061 -1.772 23.220 1.00 31.28 293 ASP A C 1
ATOM 1959 O O . ASP A 1 299 ? 38.170 -1.251 23.292 1.00 31.72 293 ASP A O 1
ATOM 1964 N N . ALA A 1 300 ? 36.840 -2.987 22.732 1.00 32.27 294 ALA A N 1
ATOM 1965 C CA . ALA A 1 300 ? 37.897 -3.875 22.253 1.00 33.33 294 ALA A CA 1
ATOM 1966 C C . ALA A 1 300 ? 38.678 -3.298 21.081 1.00 34.27 294 ALA A C 1
ATOM 1967 O O . ALA A 1 300 ? 39.895 -3.475 21.003 1.00 34.50 294 ALA A O 1
ATOM 1969 N N . ALA A 1 301 ? 37.982 -2.614 20.172 1.00 34.53 295 ALA A N 1
ATOM 1970 C CA . ALA A 1 301 ? 38.625 -1.984 19.013 1.00 34.99 295 ALA A CA 1
ATOM 1971 C C . ALA A 1 301 ? 39.447 -0.771 19.427 1.00 35.55 295 ALA A C 1
ATOM 1972 O O . ALA A 1 301 ? 40.482 -0.481 18.833 1.00 35.45 295 ALA A O 1
ATOM 1974 N N . LEU A 1 302 ? 38.983 -0.058 20.445 1.00 36.23 296 LEU A N 1
ATOM 1975 C CA . LEU A 1 302 ? 39.744 1.058 20.984 1.00 37.22 296 LEU A CA 1
ATOM 1976 C C . LEU A 1 302 ? 40.984 0.579 21.757 1.00 38.61 296 LEU A C 1
ATOM 1977 O O . LEU A 1 302 ? 42.051 1.180 21.622 1.00 38.46 296 LEU A O 1
ATOM 1982 N N . ARG A 1 303 ? 40.843 -0.500 22.532 1.00 39.90 297 ARG A N 1
ATOM 1983 C CA . ARG A 1 303 ? 41.985 -1.107 23.234 1.00 42.06 297 ARG A CA 1
ATOM 1984 C C . ARG A 1 303 ? 43.084 -1.466 22.245 1.00 42.73 297 ARG A C 1
ATOM 1985 O O . ARG A 1 303 ? 44.239 -1.078 22.427 1.00 42.77 297 ARG A O 1
ATOM 1993 N N . ALA A 1 304 ? 42.716 -2.196 21.191 1.00 43.74 298 ALA A N 1
ATOM 1994 C CA . ALA A 1 304 ? 43.650 -2.555 20.126 1.00 45.00 298 ALA A CA 1
ATOM 1995 C C . ALA A 1 304 ? 44.201 -1.343 19.353 1.00 45.92 298 ALA A C 1
ATOM 1996 O O . ALA A 1 304 ? 45.134 -1.485 18.566 1.00 46.24 298 ALA A O 1
ATOM 1998 N N . ASN A 1 305 ? 43.644 -0.159 19.612 1.00 47.03 299 ASN A N 1
ATOM 1999 C CA . ASN A 1 305 ? 43.953 1.090 18.882 1.00 47.88 299 ASN A CA 1
ATOM 2000 C C . ASN A 1 305 ? 43.573 1.015 17.399 1.00 47.89 299 ASN A C 1
ATOM 2001 O O . ASN A 1 305 ? 43.506 2.031 16.701 1.00 47.80 299 ASN A O 1
ATOM 2006 N N . ALA B 1 19 ? 9.580 -22.103 28.559 1.00 30.16 13 ALA B N 1
ATOM 2007 C CA . ALA B 1 19 ? 8.626 -20.990 28.270 1.00 29.45 13 ALA B CA 1
ATOM 2008 C C . ALA B 1 19 ? 7.240 -21.602 28.156 1.00 28.32 13 ALA B C 1
ATOM 2009 O O . ALA B 1 19 ? 7.105 -22.701 27.619 1.00 28.64 13 ALA B O 1
ATOM 2011 N N . PRO B 1 20 ? 6.211 -20.910 28.680 1.00 27.36 14 PRO B N 1
ATOM 2012 C CA . PRO B 1 20 ? 4.858 -21.493 28.644 1.00 26.38 14 PRO B CA 1
ATOM 2013 C C . PRO B 1 20 ? 4.333 -21.585 27.213 1.00 25.51 14 PRO B C 1
ATOM 2014 O O . PRO B 1 20 ? 4.662 -20.746 26.374 1.00 24.60 14 PRO B O 1
ATOM 2018 N N . ARG B 1 21 ? 3.537 -22.609 26.935 1.00 24.47 15 ARG B N 1
ATOM 2019 C CA . ARG B 1 21 ? 3.019 -22.809 25.589 1.00 24.59 15 ARG B CA 1
ATOM 2020 C C . ARG B 1 21 ? 1.525 -22.494 25.562 1.00 22.53 15 ARG B C 1
ATOM 2021 O O . ARG B 1 21 ? 0.750 -23.075 26.315 1.00 21.33 15 ARG B O 1
ATOM 2029 N N . VAL B 1 22 ? 1.154 -21.526 24.726 1.00 20.86 16 VAL B N 1
ATOM 2030 C CA . VAL B 1 22 ? -0.216 -21.040 24.650 1.00 19.61 16 VAL B CA 1
ATOM 2031 C C . VAL B 1 22 ? -0.760 -21.232 23.244 1.00 18.82 16 VAL B C 1
ATOM 2032 O O . VAL B 1 22 ? -0.099 -20.881 22.270 1.00 18.86 16 VAL B O 1
ATOM 2036 N N . CYS B 1 23 ? -1.967 -21.778 23.155 1.00 18.87 17 CYS B N 1
ATOM 2037 C CA . CYS B 1 23 ? -2.692 -21.884 21.888 1.00 17.64 17 CYS B CA 1
ATOM 2038 C C . CYS B 1 23 ? -3.847 -20.915 21.963 1.00 15.55 17 CYS B C 1
ATOM 2039 O O . CYS B 1 23 ? -4.647 -20.967 22.887 1.00 14.84 17 CYS B O 1
ATOM 2042 N N . VAL B 1 24 ? -3.908 -20.000 21.012 1.00 14.36 18 VAL B N 1
ATOM 2043 C CA . VAL B 1 24 ? -5.014 -19.077 20.934 1.00 14.47 18 VAL B CA 1
ATOM 2044 C C . VAL B 1 24 ? -5.887 -19.451 19.754 1.00 14.40 18 VAL B C 1
ATOM 2045 O O . VAL B 1 24 ? -5.418 -19.507 18.630 1.00 15.09 18 VAL B O 1
ATOM 2049 N N . VAL B 1 25 ? -7.159 -19.713 20.018 1.00 14.89 19 VAL B N 1
ATOM 2050 C CA . VAL B 1 25 ? -8.115 -19.988 18.948 1.00 14.82 19 VAL B CA 1
ATOM 2051 C C . VAL B 1 25 ? -9.090 -18.826 18.916 1.00 14.48 19 VAL B C 1
ATOM 2052 O O . VAL B 1 25 ? -9.814 -18.592 19.884 1.00 14.25 19 VAL B O 1
ATOM 2056 N N . GLY B 1 26 ? -9.097 -18.063 17.829 1.00 14.16 20 GLY B N 1
ATOM 2057 C CA . GLY B 1 26 ? -9.888 -16.829 17.858 1.00 14.04 20 GLY B CA 1
ATOM 2058 C C . GLY B 1 26 ? -9.879 -16.014 16.583 1.00 14.52 20 GLY B C 1
ATOM 2059 O O . GLY B 1 26 ? -9.460 -16.476 15.517 1.00 13.98 20 GLY B O 1
ATOM 2060 N N . SER B 1 27 ? -10.359 -14.783 16.703 1.00 14.48 21 SER B N 1
ATOM 2061 C CA . SER B 1 27 ? -10.659 -13.984 15.537 1.00 14.73 21 SER B CA 1
ATOM 2062 C C . SER B 1 27 ? -9.465 -13.129 15.129 1.00 15.25 21 SER B C 1
ATOM 2063 O O . SER B 1 27 ? -8.563 -12.854 15.931 1.00 14.94 21 SER B O 1
ATOM 2066 N N . VAL B 1 28 ? -9.465 -12.734 13.865 1.00 15.18 22 VAL B N 1
ATOM 2067 C CA . VAL B 1 28 ? -8.486 -11.777 13.340 1.00 15.75 22 VAL B CA 1
ATOM 2068 C C . VAL B 1 28 ? -9.251 -10.884 12.363 1.00 15.53 22 VAL B C 1
ATOM 2069 O O . VAL B 1 28 ? -10.084 -11.397 11.576 1.00 15.07 22 VAL B O 1
ATOM 2073 N N . ASN B 1 29 ? -9.046 -9.563 12.482 1.00 14.70 23 ASN B N 1
ATOM 2074 C CA . ASN B 1 29 ? -9.724 -8.557 11.672 1.00 16.20 23 ASN B CA 1
ATOM 2075 C C . ASN B 1 29 ? -8.759 -7.460 11.243 1.00 15.62 23 ASN B C 1
ATOM 2076 O O . ASN B 1 29 ? -7.848 -7.114 11.987 1.00 15.04 23 ASN B O 1
ATOM 2081 N N . MET B 1 30 ? -9.014 -6.878 10.072 1.00 15.23 24 MET B N 1
ATOM 2082 C CA . MET B 1 30 ? -8.382 -5.616 9.717 1.00 16.03 24 MET B CA 1
ATOM 2083 C C . MET B 1 30 ? -9.295 -4.513 10.234 1.00 15.68 24 MET B C 1
ATOM 2084 O O . MET B 1 30 ? -10.500 -4.550 9.995 1.00 16.16 24 MET B O 1
ATOM 2089 N N . ASP B 1 31 ? -8.729 -3.566 10.972 1.00 16.20 25 ASP B N 1
ATOM 2090 C CA . ASP B 1 31 ? -9.424 -2.365 11.416 1.00 16.13 25 ASP B CA 1
ATOM 2091 C C . ASP B 1 31 ? -9.159 -1.239 10.406 1.00 16.04 25 ASP B C 1
ATOM 2092 O O . ASP B 1 31 ? -8.004 -0.896 10.147 1.00 15.77 25 ASP B O 1
ATOM 2097 N N . LEU B 1 32 ? -10.232 -0.690 9.844 1.00 14.35 26 LEU B N 1
ATOM 2098 C CA . LEU B 1 32 ? -10.154 0.427 8.919 1.00 14.77 26 LEU B CA 1
ATOM 2099 C C . LEU B 1 32 ? -10.690 1.651 9.653 1.00 14.96 26 LEU B C 1
ATOM 2100 O O . LEU B 1 32 ? -11.904 1.768 9.902 1.00 15.38 26 LEU B O 1
ATOM 2105 N N . THR B 1 33 ? -9.792 2.556 10.000 1.00 14.49 27 THR B N 1
ATOM 2106 C CA . THR B 1 33 ? -10.174 3.760 10.745 1.00 15.26 27 THR B CA 1
ATOM 2107 C C . THR B 1 33 ? -10.269 4.949 9.814 1.00 15.48 27 THR B C 1
ATOM 2108 O O . THR B 1 33 ? -9.269 5.361 9.229 1.00 15.10 27 THR B O 1
ATOM 2112 N N . PHE B 1 34 ? -11.491 5.482 9.677 1.00 16.07 28 PHE B N 1
ATOM 2113 C CA . PHE B 1 34 ? -11.775 6.631 8.820 1.00 16.66 28 PHE B CA 1
ATOM 2114 C C . PHE B 1 34 ? -11.984 7.857 9.714 1.00 17.98 28 PHE B C 1
ATOM 2115 O O . PHE B 1 34 ? -12.760 7.794 10.680 1.00 18.18 28 PHE B O 1
ATOM 2123 N N . VAL B 1 35 ? -11.318 8.965 9.404 1.00 18.41 29 VAL B N 1
ATOM 2124 C CA . VAL B 1 35 ? -11.609 10.233 10.082 1.00 19.52 29 VAL B CA 1
ATOM 2125 C C . VAL B 1 35 ? -12.530 11.046 9.181 1.00 20.06 29 VAL B C 1
ATOM 2126 O O . VAL B 1 35 ? -12.210 11.254 8.003 1.00 19.48 29 VAL B O 1
ATOM 2130 N N . VAL B 1 36 ? -13.678 11.479 9.721 1.00 20.87 30 VAL B N 1
ATOM 2131 C CA . VAL B 1 36 ? -14.657 12.264 8.950 1.00 22.20 30 VAL B CA 1
ATOM 2132 C C . VAL B 1 36 ? -15.161 13.467 9.767 1.00 23.59 30 VAL B C 1
ATOM 2133 O O . VAL B 1 36 ? -14.952 13.532 10.977 1.00 23.79 30 VAL B O 1
ATOM 2137 N N . ASP B 1 37 ? -15.841 14.400 9.107 1.00 24.94 31 ASP B N 1
ATOM 2138 C CA . ASP B 1 37 ? -16.556 15.455 9.834 1.00 26.67 31 ASP B CA 1
ATOM 2139 C C . ASP B 1 37 ? -17.779 14.831 10.495 1.00 26.20 31 ASP B C 1
ATOM 2140 O O . ASP B 1 37 ? -17.895 14.813 11.731 1.00 26.20 31 ASP B O 1
ATOM 2145 N N . ALA B 1 38 ? -18.655 14.257 9.670 1.00 25.59 32 ALA B N 1
ATOM 2146 C CA . ALA B 1 38 ? -19.851 13.579 10.146 1.00 25.26 32 ALA B CA 1
ATOM 2147 C C . ALA B 1 38 ? -20.093 12.302 9.363 1.00 25.18 32 ALA B C 1
ATOM 2148 O O . ALA B 1 38 ? -19.675 12.181 8.204 1.00 24.46 32 ALA B O 1
ATOM 2150 N N . LEU B 1 39 ? -20.762 11.349 10.002 1.00 25.02 33 LEU B N 1
ATOM 2151 C CA . LEU B 1 39 ? -21.244 10.157 9.316 1.00 25.93 33 LEU B CA 1
ATOM 2152 C C . LEU B 1 39 ? -22.127 10.549 8.126 1.00 25.39 33 LEU B C 1
ATOM 2153 O O . LEU B 1 39 ? -22.837 11.551 8.192 1.00 24.96 33 LEU B O 1
ATOM 2158 N N . PRO B 1 40 ? -22.071 9.768 7.033 1.00 25.13 34 PRO B N 1
ATOM 2159 C CA . PRO B 1 40 ? -22.962 10.055 5.907 1.00 24.97 34 PRO B CA 1
ATOM 2160 C C . PRO B 1 40 ? -24.405 9.805 6.313 1.00 24.77 34 PRO B C 1
ATOM 2161 O O . PRO B 1 40 ? -24.684 8.876 7.069 1.00 24.56 34 PRO B O 1
ATOM 2165 N N . ARG B 1 41 ? -25.294 10.646 5.819 1.00 24.94 35 ARG B N 1
ATOM 2166 C CA . ARG B 1 41 ? -26.722 10.472 6.014 1.00 25.53 35 ARG B CA 1
ATOM 2167 C C . ARG B 1 41 ? -27.254 9.510 4.947 1.00 24.89 35 ARG B C 1
ATOM 2168 O O . ARG B 1 41 ? -26.559 9.238 3.960 1.00 23.54 35 ARG B O 1
ATOM 2176 N N . PRO B 1 42 ? -28.478 8.970 5.142 1.00 24.47 36 PRO B N 1
ATOM 2177 C CA . PRO B 1 42 ? -29.069 8.100 4.122 1.00 23.89 36 PRO B CA 1
ATOM 2178 C C . PRO B 1 42 ? -29.033 8.760 2.748 1.00 23.52 36 PRO B C 1
ATOM 2179 O O . PRO B 1 42 ? -29.392 9.931 2.619 1.00 23.02 36 PRO B O 1
ATOM 2183 N N . GLY B 1 43 ? -28.553 8.036 1.737 1.00 22.44 37 GLY B N 1
ATOM 2184 C CA . GLY B 1 43 ? -28.508 8.549 0.376 1.00 21.83 37 GLY B CA 1
ATOM 2185 C C . GLY B 1 43 ? -27.361 9.498 0.070 1.00 21.62 37 GLY B C 1
ATOM 2186 O O . GLY B 1 43 ? -27.235 9.984 -1.049 1.00 22.63 37 GLY B O 1
ATOM 2187 N N . GLU B 1 44 ? -26.519 9.761 1.059 1.00 21.39 38 GLU B N 1
ATOM 2188 C CA . GLU B 1 44 ? -25.417 10.722 0.940 1.00 21.53 38 GLU B CA 1
ATOM 2189 C C . GLU B 1 44 ? -24.061 9.992 0.777 1.00 20.25 38 GLU B C 1
ATOM 2190 O O . GLU B 1 44 ? -23.866 8.875 1.284 1.00 19.51 38 GLU B O 1
ATOM 2196 N N . THR B 1 45 ? -23.147 10.655 0.070 1.00 18.80 39 THR B N 1
ATOM 2197 C CA . THR B 1 45 ? -21.744 10.271 -0.026 1.00 17.67 39 THR B CA 1
ATOM 2198 C C . THR B 1 45 ? -20.905 11.307 0.690 1.00 17.19 39 THR B C 1
ATOM 2199 O O . THR B 1 45 ? -21.001 12.512 0.405 1.00 17.23 39 THR B O 1
ATOM 2203 N N . VAL B 1 46 ? -20.054 10.826 1.585 1.00 16.11 40 VAL B N 1
ATOM 2204 C CA . VAL B 1 46 ? -19.145 11.663 2.342 1.00 17.30 40 VAL B CA 1
ATOM 2205 C C . VAL B 1 46 ? -17.701 11.225 2.015 1.00 16.48 40 VAL B C 1
ATOM 2206 O O . VAL B 1 46 ? -17.447 10.027 1.840 1.00 15.12 40 VAL B O 1
ATOM 2210 N N . LEU B 1 47 ? -16.776 12.187 1.949 1.00 15.38 41 LEU B N 1
ATOM 2211 C CA . LEU B 1 47 ? -15.333 11.900 1.828 1.00 15.90 41 LEU B CA 1
ATOM 2212 C C . LEU B 1 47 ? -14.622 11.928 3.170 1.00 16.42 41 LEU B C 1
ATOM 2213 O O . LEU B 1 47 ? -14.748 12.905 3.922 1.00 16.37 41 LEU B O 1
ATOM 2218 N N . ALA B 1 48 ? -13.868 10.870 3.476 1.00 15.70 42 ALA B N 1
ATOM 2219 C CA . ALA B 1 48 ? -13.046 10.824 4.693 1.00 15.95 42 ALA B CA 1
ATOM 2220 C C . ALA B 1 48 ? -11.785 11.661 4.514 1.00 16.27 42 ALA B C 1
ATOM 2221 O O . ALA B 1 48 ? -11.233 11.719 3.409 1.00 16.18 42 ALA B O 1
ATOM 2223 N N . ALA B 1 49 ? -11.320 12.284 5.598 1.00 16.78 43 ALA B N 1
ATOM 2224 C CA . ALA B 1 49 ? -10.022 12.980 5.612 1.00 17.77 43 ALA B CA 1
ATOM 2225 C C . ALA B 1 49 ? -8.875 11.971 5.491 1.00 18.35 43 ALA B C 1
ATOM 2226 O O . ALA B 1 49 ? -7.813 12.261 4.895 1.00 18.99 43 ALA B O 1
ATOM 2228 N N . SER B 1 50 ? -9.080 10.779 6.048 1.00 17.33 44 SER B N 1
ATOM 2229 C CA . SER B 1 50 ? -8.024 9.771 6.030 1.00 16.55 44 SER B CA 1
ATOM 2230 C C . SER B 1 50 ? -8.590 8.389 6.261 1.00 15.73 44 SER B C 1
ATOM 2231 O O . SER B 1 50 ? -9.663 8.248 6.818 1.00 15.39 44 SER B O 1
ATOM 2234 N N . LEU B 1 51 ? -7.861 7.374 5.803 1.00 14.64 45 LEU B N 1
ATOM 2235 C CA . LEU B 1 51 ? -8.132 5.989 6.132 1.00 13.60 45 LEU B CA 1
ATOM 2236 C C . LEU B 1 51 ? -6.829 5.340 6.598 1.00 14.22 45 LEU B C 1
ATOM 2237 O O . LEU B 1 51 ? -5.833 5.410 5.896 1.00 13.62 45 LEU B O 1
ATOM 2242 N N . THR B 1 52 ? -6.848 4.713 7.778 1.00 14.15 46 THR B N 1
ATOM 2243 C CA . THR B 1 52 ? -5.673 4.012 8.303 1.00 14.97 46 THR B CA 1
ATOM 2244 C C . THR B 1 52 ? -6.046 2.563 8.594 1.00 15.50 46 THR B C 1
ATOM 2245 O O . THR B 1 52 ? -6.988 2.291 9.366 1.00 15.46 46 THR B O 1
ATOM 2249 N N . ARG B 1 53 ? -5.302 1.641 7.990 1.00 15.39 47 ARG B N 1
ATOM 2250 C CA . ARG B 1 53 ? -5.549 0.203 8.140 1.00 16.73 47 ARG B CA 1
ATOM 2251 C C . ARG B 1 53 ? -4.611 -0.379 9.200 1.00 16.89 47 ARG B C 1
ATOM 2252 O O . ARG B 1 53 ? -3.388 -0.222 9.096 1.00 16.68 47 ARG B O 1
ATOM 2260 N N . THR B 1 54 ? -5.174 -1.014 10.232 1.00 16.46 48 THR B N 1
ATOM 2261 C CA . THR B 1 54 ? -4.354 -1.645 11.292 1.00 16.76 48 THR B CA 1
ATOM 2262 C C . THR B 1 54 ? -4.879 -3.059 11.617 1.00 16.75 48 THR B C 1
ATOM 2263 O O . THR B 1 54 ? -6.089 -3.252 11.722 1.00 15.86 48 THR B O 1
ATOM 2267 N N . PRO B 1 55 ? -3.983 -4.058 11.696 1.00 17.46 49 PRO B N 1
ATOM 2268 C CA . PRO B 1 55 ? -4.372 -5.398 12.125 1.00 17.78 49 PRO B CA 1
ATOM 2269 C C . PRO B 1 55 ? -4.941 -5.407 13.533 1.00 17.89 49 PRO B C 1
ATOM 2270 O O . PRO B 1 55 ? -4.465 -4.682 14.408 1.00 17.91 49 PRO B O 1
ATOM 2274 N N . GLY B 1 56 ? -5.987 -6.200 13.736 1.00 17.35 50 GLY B N 1
ATOM 2275 C CA . GLY B 1 56 ? -6.631 -6.284 15.038 1.00 15.76 50 GLY B CA 1
ATOM 2276 C C . GLY B 1 56 ? -7.376 -7.599 15.153 1.00 15.63 50 GLY B C 1
ATOM 2277 O O . GLY B 1 56 ? -6.976 -8.609 14.540 1.00 14.79 50 GLY B O 1
ATOM 2278 N N . GLY B 1 57 ? -8.463 -7.575 15.920 1.00 14.88 51 GLY B N 1
ATOM 2279 C CA . GLY B 1 57 ? -9.247 -8.769 16.241 1.00 14.40 51 GLY B CA 1
ATOM 2280 C C . GLY B 1 57 ? -8.840 -9.271 17.614 1.00 14.48 51 GLY B C 1
ATOM 2281 O O . GLY B 1 57 ? -7.655 -9.280 17.946 1.00 13.57 51 GLY B O 1
ATOM 2282 N N . LYS B 1 58 ? -9.810 -9.705 18.415 1.00 14.18 52 LYS B N 1
ATOM 2283 C CA . LYS B 1 58 ? -9.516 -10.205 19.778 1.00 14.93 52 LYS B CA 1
ATOM 2284 C C . LYS B 1 58 ? -8.485 -11.317 19.801 1.00 14.00 52 LYS B C 1
ATOM 2285 O O . LYS B 1 58 ? -7.524 -11.263 20.556 1.00 13.69 52 LYS B O 1
ATOM 2291 N N . GLY B 1 59 ? -8.674 -12.342 18.980 1.00 13.22 53 GLY B N 1
ATOM 2292 C CA . GLY B 1 59 ? -7.727 -13.467 19.006 1.00 12.47 53 GLY B CA 1
ATOM 2293 C C . GLY B 1 59 ? -6.312 -13.040 18.648 1.00 12.40 53 GLY B C 1
ATOM 2294 O O . GLY B 1 59 ? -5.354 -13.391 19.347 1.00 12.20 53 GLY B O 1
ATOM 2295 N N . ALA B 1 60 ? -6.177 -12.276 17.561 1.00 12.50 54 ALA B N 1
ATOM 2296 C CA . ALA B 1 60 ? -4.845 -11.794 17.136 1.00 13.39 54 ALA B CA 1
ATOM 2297 C C . ALA B 1 60 ? -4.203 -10.924 18.213 1.00 13.31 54 ALA B C 1
ATOM 2298 O O . ALA B 1 60 ? -3.042 -11.114 18.540 1.00 13.56 54 ALA B O 1
ATOM 2300 N N . ASN B 1 61 ? -4.957 -9.979 18.773 1.00 14.06 55 ASN B N 1
ATOM 2301 C CA . ASN B 1 61 ? -4.409 -9.081 19.807 1.00 14.52 55 ASN B CA 1
ATOM 2302 C C . ASN B 1 61 ? -3.961 -9.859 21.043 1.00 14.73 55 ASN B C 1
ATOM 2303 O O . ASN B 1 61 ? -2.899 -9.582 21.613 1.00 14.69 55 ASN B O 1
ATOM 2308 N N . GLN B 1 62 ? -4.751 -10.852 21.443 1.00 13.86 56 GLN B N 1
ATOM 2309 C CA . GLN B 1 62 ? -4.398 -11.668 22.611 1.00 14.07 56 GLN B CA 1
ATOM 2310 C C . GLN B 1 62 ? -3.174 -12.547 22.353 1.00 13.94 56 GLN B C 1
ATOM 2311 O O . GLN B 1 62 ? -2.332 -12.721 23.231 1.00 14.07 56 GLN B O 1
ATOM 2317 N N . ALA B 1 63 ? -3.053 -13.065 21.133 1.00 13.95 57 ALA B N 1
ATOM 2318 C CA . ALA B 1 63 ? -1.891 -13.869 20.740 1.00 13.80 57 ALA B CA 1
ATOM 2319 C C . ALA B 1 63 ? -0.619 -13.037 20.798 1.00 13.82 57 ALA B C 1
ATOM 2320 O O . ALA B 1 63 ? 0.416 -13.465 21.323 1.00 13.83 57 ALA B O 1
ATOM 2322 N N . VAL B 1 64 ? -0.694 -11.837 20.240 1.00 13.99 58 VAL B N 1
ATOM 2323 C CA . VAL B 1 64 ? 0.444 -10.910 20.280 1.00 13.72 58 VAL B CA 1
ATOM 2324 C C . VAL B 1 64 ? 0.854 -10.595 21.728 1.00 14.17 58 VAL B C 1
ATOM 2325 O O . VAL B 1 64 ? 2.050 -10.675 22.077 1.00 12.49 58 VAL B O 1
ATOM 2329 N N . ALA B 1 65 ? -0.127 -10.269 22.568 1.00 14.09 59 ALA B N 1
ATOM 2330 C CA . ALA B 1 65 ? 0.159 -9.960 23.971 1.00 14.85 59 ALA B CA 1
ATOM 2331 C C . ALA B 1 65 ? 0.810 -11.124 24.699 1.00 15.42 59 ALA B C 1
ATOM 2332 O O . ALA B 1 65 ? 1.791 -10.931 25.461 1.00 16.02 59 ALA B O 1
ATOM 2334 N N . ALA B 1 66 ? 0.301 -12.335 24.463 1.00 15.37 60 ALA B N 1
ATOM 2335 C CA . ALA B 1 66 ? 0.895 -13.544 25.048 1.00 15.98 60 ALA B CA 1
ATOM 2336 C C . ALA B 1 66 ? 2.342 -13.745 24.624 1.00 16.40 60 ALA B C 1
ATOM 2337 O O . ALA B 1 66 ? 3.208 -14.045 25.457 1.00 16.67 60 ALA B O 1
ATOM 2339 N N . ALA B 1 67 ? 2.606 -13.574 23.329 1.00 16.76 61 ALA B N 1
ATOM 2340 C CA . ALA B 1 67 ? 3.953 -13.739 22.780 1.00 17.54 61 ALA B CA 1
ATOM 2341 C C . ALA B 1 67 ? 4.885 -12.676 23.372 1.00 18.52 61 ALA B C 1
ATOM 2342 O O . ALA B 1 67 ? 5.992 -12.994 23.797 1.00 18.83 61 ALA B O 1
ATOM 2344 N N . ARG B 1 68 ? 4.447 -11.421 23.409 1.00 19.73 62 ARG B N 1
ATOM 2345 C CA . ARG B 1 68 ? 5.312 -10.357 23.953 1.00 21.53 62 ARG B CA 1
ATOM 2346 C C . ARG B 1 68 ? 5.598 -10.579 25.427 1.00 22.15 62 ARG B C 1
ATOM 2347 O O . ARG B 1 68 ? 6.694 -10.249 25.919 1.00 22.33 62 ARG B O 1
ATOM 2355 N N . ALA B 1 69 ? 4.616 -11.134 26.141 1.00 21.98 63 ALA B N 1
ATOM 2356 C CA . ALA B 1 69 ? 4.785 -11.451 27.560 1.00 22.46 63 ALA B CA 1
ATOM 2357 C C . ALA B 1 69 ? 5.615 -12.712 27.846 1.00 22.90 63 ALA B C 1
ATOM 2358 O O . ALA B 1 69 ? 5.772 -13.101 29.009 1.00 23.74 63 ALA B O 1
ATOM 2360 N N . GLY B 1 70 ? 6.118 -13.370 26.807 1.00 22.76 64 GLY B N 1
ATOM 2361 C CA . GLY B 1 70 ? 7.058 -14.470 26.992 1.00 22.85 64 GLY B CA 1
ATOM 2362 C C . GLY B 1 70 ? 6.598 -15.868 26.624 1.00 22.98 64 GLY B C 1
ATOM 2363 O O . GLY B 1 70 ? 7.385 -16.805 26.707 1.00 22.96 64 GLY B O 1
ATOM 2364 N N . ALA B 1 71 ? 5.336 -16.029 26.216 1.00 22.37 65 ALA B N 1
ATOM 2365 C CA . ALA B 1 71 ? 4.842 -17.351 25.840 1.00 22.36 65 ALA B CA 1
ATOM 2366 C C . ALA B 1 71 ? 5.256 -17.739 24.428 1.00 22.56 65 ALA B C 1
ATOM 2367 O O . ALA B 1 71 ? 5.425 -16.891 23.558 1.00 22.09 65 ALA B O 1
ATOM 2369 N N . GLN B 1 72 ? 5.419 -19.037 24.224 1.00 22.70 66 GLN B N 1
ATOM 2370 C CA . GLN B 1 72 ? 5.466 -19.624 22.891 1.00 24.60 66 GLN B CA 1
ATOM 2371 C C . GLN B 1 72 ? 4.002 -19.790 22.429 1.00 22.99 66 GLN B C 1
ATOM 2372 O O . GLN B 1 72 ? 3.225 -20.543 23.043 1.00 23.21 66 GLN B O 1
ATOM 2378 N N . VAL B 1 73 ? 3.620 -19.071 21.377 1.00 21.65 67 VAL B N 1
ATOM 2379 C CA . VAL B 1 73 ? 2.201 -18.963 20.995 1.00 20.87 67 VAL B CA 1
ATOM 2380 C C . VAL B 1 73 ? 1.914 -19.570 19.632 1.00 20.90 67 VAL B C 1
ATOM 2381 O O . VAL B 1 73 ? 2.626 -19.304 18.667 1.00 20.77 67 VAL B O 1
ATOM 2385 N N . GLN B 1 74 ? 0.870 -20.384 19.561 1.00 20.80 68 GLN B N 1
ATOM 2386 C CA . GLN B 1 74 ? 0.305 -20.781 18.282 1.00 21.47 68 GLN B CA 1
ATOM 2387 C C . GLN B 1 74 ? -1.098 -20.200 18.130 1.00 20.89 68 GLN B C 1
ATOM 2388 O O . GLN B 1 74 ? -1.930 -20.346 19.024 1.00 21.72 68 GLN B O 1
ATOM 2394 N N . PHE B 1 75 ? -1.348 -19.540 17.007 1.00 19.84 69 PHE B N 1
ATOM 2395 C CA . PHE B 1 75 ? -2.654 -18.952 16.726 1.00 19.10 69 PHE B CA 1
ATOM 2396 C C . PHE B 1 75 ? -3.378 -19.800 15.692 1.00 19.15 69 PHE B C 1
ATOM 2397 O O . PHE B 1 75 ? -2.802 -20.110 14.645 1.00 19.14 69 PHE B O 1
ATOM 2405 N N . SER B 1 76 ? -4.608 -20.211 16.010 1.00 18.70 70 SER B N 1
ATOM 2406 C CA . SER B 1 76 ? -5.498 -20.818 15.034 1.00 19.59 70 SER B CA 1
ATOM 2407 C C . SER B 1 76 ? -6.649 -19.858 14.776 1.00 19.17 70 SER B C 1
ATOM 2408 O O . SER B 1 76 ? -7.403 -19.486 15.686 1.00 18.80 70 SER B O 1
ATOM 2411 N N . GLY B 1 77 ? -6.722 -19.397 13.540 1.00 18.31 71 GLY B N 1
ATOM 2412 C CA . GLY B 1 77 ? -7.745 -18.472 13.110 1.00 18.25 71 GLY B CA 1
ATOM 2413 C C . GLY B 1 77 ? -7.880 -18.570 11.609 1.00 18.25 71 GLY B C 1
ATOM 2414 O O . GLY B 1 77 ? -7.078 -19.246 10.950 1.00 18.72 71 GLY B O 1
ATOM 2415 N N . ALA B 1 78 ? -8.876 -17.874 11.074 1.00 18.54 72 ALA B N 1
ATOM 2416 C CA . ALA B 1 78 ? -9.230 -17.936 9.660 1.00 18.96 72 ALA B CA 1
ATOM 2417 C C . ALA B 1 78 ? -8.970 -16.617 8.966 1.00 19.26 72 ALA B C 1
ATOM 2418 O O . ALA B 1 78 ? -9.381 -15.551 9.443 1.00 18.41 72 ALA B O 1
ATOM 2420 N N . PHE B 1 79 ? -8.267 -16.687 7.841 1.00 19.57 73 PHE B N 1
ATOM 2421 C CA . PHE B 1 79 ? -7.956 -15.500 7.050 1.00 20.31 73 PHE B CA 1
ATOM 2422 C C . PHE B 1 79 ? -8.728 -15.538 5.732 1.00 20.73 73 PHE B C 1
ATOM 2423 O O . PHE B 1 79 ? -9.014 -16.625 5.230 1.00 21.01 73 PHE B O 1
ATOM 2431 N N . GLY B 1 80 ? -9.051 -14.365 5.185 1.00 20.81 74 GLY B N 1
ATOM 2432 C CA . GLY B 1 80 ? -9.672 -14.262 3.867 1.00 22.35 74 GLY B CA 1
ATOM 2433 C C . GLY B 1 80 ? -8.658 -14.334 2.721 1.00 24.24 74 GLY B C 1
ATOM 2434 O O . GLY B 1 80 ? -7.484 -14.661 2.942 1.00 23.68 74 GLY B O 1
ATOM 2435 N N . ASP B 1 81 ? -9.109 -14.007 1.507 1.00 25.86 75 ASP B N 1
ATOM 2436 C CA . ASP B 1 81 ? -8.286 -14.083 0.293 1.00 27.97 75 ASP B CA 1
ATOM 2437 C C . ASP B 1 81 ? -7.892 -12.705 -0.245 1.00 27.65 75 ASP B C 1
ATOM 2438 O O . ASP B 1 81 ? -7.387 -12.593 -1.385 1.00 28.13 75 ASP B O 1
ATOM 2443 N N . ASP B 1 82 ? -8.135 -11.679 0.568 1.00 26.12 76 ASP B N 1
ATOM 2444 C CA . ASP B 1 82 ? -7.938 -10.276 0.196 1.00 25.30 76 ASP B CA 1
ATOM 2445 C C . ASP B 1 82 ? -6.536 -9.791 0.585 1.00 24.39 76 ASP B C 1
ATOM 2446 O O . ASP B 1 82 ? -5.851 -10.467 1.333 1.00 23.85 76 ASP B O 1
ATOM 2451 N N . PRO B 1 83 ? -6.092 -8.620 0.065 1.00 24.27 77 PRO B N 1
ATOM 2452 C CA . PRO B 1 83 ? -4.787 -8.106 0.538 1.00 24.02 77 PRO B CA 1
ATOM 2453 C C . PRO B 1 83 ? -4.699 -7.934 2.072 1.00 23.87 77 PRO B C 1
ATOM 2454 O O . PRO B 1 83 ? -3.617 -8.120 2.661 1.00 23.86 77 PRO B O 1
ATOM 2458 N N . ALA B 1 84 ? -5.823 -7.627 2.720 1.00 22.46 78 ALA B N 1
ATOM 2459 C CA . ALA B 1 84 ? -5.853 -7.578 4.191 1.00 22.39 78 ALA B CA 1
ATOM 2460 C C . ALA B 1 84 ? -5.301 -8.851 4.843 1.00 21.93 78 ALA B C 1
ATOM 2461 O O . ALA B 1 84 ? -4.570 -8.769 5.830 1.00 22.07 78 ALA B O 1
ATOM 2463 N N . ALA B 1 85 ? -5.622 -10.023 4.300 1.00 21.36 79 ALA B N 1
ATOM 2464 C CA . ALA B 1 85 ? -5.154 -11.267 4.920 1.00 21.36 79 ALA B CA 1
ATOM 2465 C C . ALA B 1 85 ? -3.632 -11.341 5.020 1.00 22.06 79 ALA B C 1
ATOM 2466 O O . ALA B 1 85 ? -3.093 -11.832 6.011 1.00 21.08 79 ALA B O 1
ATOM 2468 N N . ALA B 1 86 ? -2.945 -10.863 3.989 1.00 22.25 80 ALA B N 1
ATOM 2469 C CA . ALA B 1 86 ? -1.491 -10.893 3.976 1.00 22.78 80 ALA B CA 1
ATOM 2470 C C . ALA B 1 86 ? -0.912 -9.921 5.006 1.00 22.17 80 ALA B C 1
ATOM 2471 O O . ALA B 1 86 ? 0.106 -10.206 5.622 1.00 23.04 80 ALA B O 1
ATOM 2473 N N . GLN B 1 87 ? -1.560 -8.774 5.198 1.00 21.28 81 GLN B N 1
ATOM 2474 C CA . GLN B 1 87 ? -1.139 -7.848 6.247 1.00 21.02 81 GLN B CA 1
ATOM 2475 C C . GLN B 1 87 ? -1.374 -8.421 7.667 1.00 19.76 81 GLN B C 1
ATOM 2476 O O . GLN B 1 87 ? -0.599 -8.162 8.610 1.00 18.49 81 GLN B O 1
ATOM 2482 N N . LEU B 1 88 ? -2.455 -9.178 7.814 1.00 18.45 82 LEU B N 1
ATOM 2483 C CA . LEU B 1 88 ? -2.791 -9.774 9.111 1.00 18.52 82 LEU B CA 1
ATOM 2484 C C . LEU B 1 88 ? -1.790 -10.875 9.458 1.00 18.23 82 LEU B C 1
ATOM 2485 O O . LEU B 1 88 ? -1.303 -10.951 10.576 1.00 18.23 82 LEU B O 1
ATOM 2490 N N . ARG B 1 89 ? -1.468 -11.715 8.484 1.00 18.70 83 ARG B N 1
ATOM 2491 C CA . ARG B 1 89 ? -0.491 -12.776 8.703 1.00 20.68 83 ARG B CA 1
ATOM 2492 C C . ARG B 1 89 ? 0.876 -12.170 9.020 1.00 18.99 83 ARG B C 1
ATOM 2493 O O . ARG B 1 89 ? 1.580 -12.662 9.885 1.00 18.76 83 ARG B O 1
ATOM 2501 N N . ALA B 1 90 ? 1.220 -11.083 8.327 1.00 18.72 84 ALA B N 1
ATOM 2502 C CA . ALA B 1 90 ? 2.523 -10.413 8.497 1.00 18.84 84 ALA B CA 1
ATOM 2503 C C . ALA B 1 90 ? 2.673 -9.827 9.880 1.00 17.82 84 ALA B C 1
ATOM 2504 O O . ALA B 1 90 ? 3.739 -9.887 10.475 1.00 18.56 84 ALA B O 1
ATOM 2506 N N . HIS B 1 91 ? 1.592 -9.243 10.383 1.00 17.07 85 HIS B N 1
ATOM 2507 C CA . HIS B 1 91 ? 1.532 -8.696 11.729 1.00 16.11 85 HIS B CA 1
ATOM 2508 C C . HIS B 1 91 ? 1.836 -9.792 12.776 1.00 15.55 85 HIS B C 1
ATOM 2509 O O . HIS B 1 91 ? 2.688 -9.622 13.656 1.00 14.91 85 HIS B O 1
ATOM 2516 N N . LEU B 1 92 ? 1.153 -10.926 12.655 1.00 14.62 86 LEU B N 1
ATOM 2517 C CA . LEU B 1 92 ? 1.306 -12.026 13.620 1.00 14.22 86 LEU B CA 1
ATOM 2518 C C . LEU B 1 92 ? 2.712 -12.645 13.572 1.00 14.53 86 LEU B C 1
ATOM 2519 O O . LEU B 1 92 ? 3.337 -12.880 14.601 1.00 14.64 86 LEU B O 1
ATOM 2524 N N . ARG B 1 93 ? 3.195 -12.887 12.367 1.00 15.72 87 ARG B N 1
ATOM 2525 C CA . ARG B 1 93 ? 4.516 -13.467 12.138 1.00 18.21 87 ARG B CA 1
ATOM 2526 C C . ARG B 1 93 ? 5.605 -12.541 12.713 1.00 17.43 87 ARG B C 1
ATOM 2527 O O . ARG B 1 93 ? 6.548 -13.004 13.358 1.00 17.97 87 ARG B O 1
ATOM 2535 N N . ALA B 1 94 ? 5.441 -11.237 12.526 1.00 16.92 88 ALA B N 1
ATOM 2536 C CA . ALA B 1 94 ? 6.414 -10.260 13.000 1.00 17.67 88 ALA B CA 1
ATOM 2537 C C . ALA B 1 94 ? 6.435 -10.229 14.513 1.00 18.17 88 ALA B C 1
ATOM 2538 O O . ALA B 1 94 ? 7.445 -9.865 15.103 1.00 18.04 88 ALA B O 1
ATOM 2540 N N . ASN B 1 95 ? 5.321 -10.624 15.136 1.00 18.12 89 ASN B N 1
ATOM 2541 C CA . ASN B 1 95 ? 5.224 -10.667 16.601 1.00 18.86 89 ASN B CA 1
ATOM 2542 C C . ASN B 1 95 ? 5.496 -12.042 17.176 1.00 19.06 89 ASN B C 1
ATOM 2543 O O . ASN B 1 95 ? 5.173 -12.311 18.322 1.00 19.86 89 ASN B O 1
ATOM 2548 N N . ALA B 1 96 ? 6.105 -12.905 16.368 1.00 19.44 90 ALA B N 1
ATOM 2549 C CA . ALA B 1 96 ? 6.553 -14.230 16.798 1.00 20.14 90 ALA B CA 1
ATOM 2550 C C . ALA B 1 96 ? 5.394 -15.182 17.125 1.00 20.26 90 ALA B C 1
ATOM 2551 O O . ALA B 1 96 ? 5.556 -16.102 17.914 1.00 21.81 90 ALA B O 1
ATOM 2553 N N . VAL B 1 97 ? 4.231 -14.955 16.527 1.00 18.77 91 VAL B N 1
ATOM 2554 C CA . VAL B 1 97 ? 3.090 -15.845 16.728 1.00 17.75 91 VAL B CA 1
ATOM 2555 C C . VAL B 1 97 ? 3.105 -16.907 15.633 1.00 18.13 91 VAL B C 1
ATOM 2556 O O . VAL B 1 97 ? 3.101 -16.571 14.450 1.00 17.64 91 VAL B O 1
ATOM 2560 N N . GLY B 1 98 ? 3.120 -18.183 16.017 1.00 18.96 92 GLY B N 1
ATOM 2561 C CA . GLY B 1 98 ? 3.062 -19.298 15.037 1.00 20.24 92 GLY B CA 1
ATOM 2562 C C . GLY B 1 98 ? 1.732 -19.364 14.300 1.00 20.93 92 GLY B C 1
ATOM 2563 O O . GLY B 1 98 ? 0.679 -19.112 14.903 1.00 20.64 92 GLY B O 1
ATOM 2564 N N . LEU B 1 99 ? 1.786 -19.675 12.998 1.00 21.29 93 LEU B N 1
ATOM 2565 C CA . LEU B 1 99 ? 0.616 -19.701 12.128 1.00 22.68 93 LEU B CA 1
ATOM 2566 C C . LEU B 1 99 ? 0.423 -20.996 11.318 1.00 24.82 93 LEU B C 1
ATOM 2567 O O . LEU B 1 99 ? -0.384 -21.027 10.383 1.00 25.29 93 LEU B O 1
ATOM 2572 N N . ASP B 1 100 ? 1.104 -22.070 11.678 1.00 26.91 94 ASP B N 1
ATOM 2573 C CA . ASP B 1 100 ? 0.936 -23.295 10.886 1.00 30.10 94 ASP B CA 1
ATOM 2574 C C . ASP B 1 100 ? -0.454 -23.914 10.980 1.00 30.08 94 ASP B C 1
ATOM 2575 O O . ASP B 1 100 ? -0.871 -24.624 10.069 1.00 31.09 94 ASP B O 1
ATOM 2580 N N . ARG B 1 101 ? -1.189 -23.598 12.040 1.00 30.09 95 ARG B N 1
ATOM 2581 C CA . ARG B 1 101 ? -2.532 -24.157 12.233 1.00 30.90 95 ARG B CA 1
ATOM 2582 C C . ARG B 1 101 ? -3.691 -23.226 11.858 1.00 30.60 95 ARG B C 1
ATOM 2583 O O . ARG B 1 101 ? -4.789 -23.385 12.369 1.00 31.25 95 ARG B O 1
ATOM 2591 N N . THR B 1 102 ? -3.453 -22.258 10.979 1.00 30.30 96 THR B N 1
ATOM 2592 C CA . THR B 1 102 ? -4.502 -21.334 10.544 1.00 30.25 96 THR B CA 1
ATOM 2593 C C . THR B 1 102 ? -5.208 -21.868 9.287 1.00 31.23 96 THR B C 1
ATOM 2594 O O . THR B 1 102 ? -4.715 -22.806 8.638 1.00 31.02 96 THR B O 1
ATOM 2598 N N . VAL B 1 103 ? -6.357 -21.283 8.957 1.00 31.40 97 VAL B N 1
ATOM 2599 C CA . VAL B 1 103 ? -7.073 -21.636 7.734 1.00 32.86 97 VAL B CA 1
ATOM 2600 C C . VAL B 1 103 ? -7.198 -20.411 6.829 1.00 33.29 97 VAL B C 1
ATOM 2601 O O . VAL B 1 103 ? -7.200 -19.275 7.315 1.00 33.10 97 VAL B O 1
ATOM 2605 N N . THR B 1 104 ? -7.256 -20.643 5.516 1.00 33.80 98 THR B N 1
ATOM 2606 C CA . THR B 1 104 ? -7.605 -19.597 4.550 1.00 34.36 98 THR B CA 1
ATOM 2607 C C . THR B 1 104 ? -8.937 -19.939 3.890 1.00 34.28 98 THR B C 1
ATOM 2608 O O . THR B 1 104 ? -9.127 -21.063 3.424 1.00 34.55 98 THR B O 1
ATOM 2612 N N . VAL B 1 105 ? -9.860 -18.978 3.887 1.00 33.54 99 VAL B N 1
ATOM 2613 C CA . VAL B 1 105 ? -11.178 -19.166 3.281 1.00 33.31 99 VAL B CA 1
ATOM 2614 C C . VAL B 1 105 ? -11.428 -18.080 2.213 1.00 32.81 99 VAL B C 1
ATOM 2615 O O . VAL B 1 105 ? -11.031 -16.930 2.393 1.00 33.20 99 VAL B O 1
ATOM 2619 N N . PRO B 1 106 ? -12.068 -18.442 1.084 1.00 32.23 100 PRO B N 1
ATOM 2620 C CA . PRO B 1 106 ? -12.397 -17.437 0.072 1.00 31.36 100 PRO B CA 1
ATOM 2621 C C . PRO B 1 106 ? -13.237 -16.312 0.646 1.00 29.93 100 PRO B C 1
ATOM 2622 O O . PRO B 1 106 ? -14.046 -16.542 1.533 1.00 30.45 100 PRO B O 1
ATOM 2626 N N . GLY B 1 107 ? -13.031 -15.098 0.155 1.00 28.35 101 GLY B N 1
ATOM 2627 C CA . GLY B 1 107 ? -13.824 -13.959 0.604 1.00 26.61 101 GLY B CA 1
ATOM 2628 C C . GLY B 1 107 ? -13.059 -13.063 1.565 1.00 24.87 101 GLY B C 1
ATOM 2629 O O . GLY B 1 107 ? -11.894 -13.329 1.875 1.00 24.86 101 GLY B O 1
ATOM 2630 N N . PRO B 1 108 ? -13.706 -11.984 2.030 1.00 23.75 102 PRO B N 1
ATOM 2631 C CA . PRO B 1 108 ? -13.011 -10.981 2.834 1.00 22.27 102 PRO B CA 1
ATOM 2632 C C . PRO B 1 108 ? -12.536 -11.532 4.176 1.00 21.58 102 PRO B C 1
ATOM 2633 O O . PRO B 1 108 ? -13.151 -12.448 4.746 1.00 20.02 102 PRO B O 1
ATOM 2637 N N . SER B 1 109 ? -11.443 -10.951 4.670 1.00 20.27 103 SER B N 1
ATOM 2638 C CA . SER B 1 109 ? -11.021 -11.170 6.036 1.00 19.79 103 SER B CA 1
ATOM 2639 C C . SER B 1 109 ? -12.066 -10.526 6.957 1.00 18.35 103 SER B C 1
ATOM 2640 O O . SER B 1 109 ? -12.798 -9.652 6.519 1.00 17.63 103 SER B O 1
ATOM 2643 N N . GLY B 1 110 ? -12.117 -10.932 8.227 1.00 17.34 104 GLY B N 1
ATOM 2644 C CA . GLY B 1 110 ? -12.850 -10.142 9.227 1.00 16.35 104 GLY B CA 1
ATOM 2645 C C . GLY B 1 110 ? -12.450 -8.687 9.075 1.00 15.94 104 GLY B C 1
ATOM 2646 O O . GLY B 1 110 ? -11.268 -8.382 8.831 1.00 14.64 104 GLY B O 1
ATOM 2647 N N . THR B 1 111 ? -13.434 -7.797 9.172 1.00 16.21 105 THR B N 1
ATOM 2648 C CA . THR B 1 111 ? -13.235 -6.374 8.950 1.00 17.56 105 THR B CA 1
ATOM 2649 C C . THR B 1 111 ? -14.032 -5.570 9.973 1.00 17.92 105 THR B C 1
ATOM 2650 O O . THR B 1 111 ? -15.209 -5.869 10.226 1.00 18.62 105 THR B O 1
ATOM 2654 N N . ALA B 1 112 ? -13.379 -4.582 10.580 1.00 17.22 106 ALA B N 1
ATOM 2655 C CA . ALA B 1 112 ? -14.052 -3.591 11.412 1.00 17.23 106 ALA B CA 1
ATOM 2656 C C . ALA B 1 112 ? -13.842 -2.201 10.806 1.00 16.94 106 ALA B C 1
ATOM 2657 O O . ALA B 1 112 ? -12.701 -1.810 10.504 1.00 16.48 106 ALA B O 1
ATOM 2659 N N . ILE B 1 113 ? -14.938 -1.477 10.620 1.00 16.09 107 ILE B N 1
ATOM 2660 C CA . ILE B 1 113 ? -14.895 -0.092 10.170 1.00 16.15 107 ILE B CA 1
ATOM 2661 C C . ILE B 1 113 ? -15.091 0.765 11.408 1.00 16.90 107 ILE B C 1
ATOM 2662 O O . ILE B 1 113 ? -16.091 0.605 12.121 1.00 17.71 107 ILE B O 1
ATOM 2667 N N . ILE B 1 114 ? -14.133 1.645 11.679 1.00 17.34 108 ILE B N 1
ATOM 2668 C CA . ILE B 1 114 ? -14.210 2.576 12.808 1.00 18.32 108 ILE B CA 1
ATOM 2669 C C . ILE B 1 114 ? -14.210 3.968 12.231 1.00 19.08 108 ILE B C 1
ATOM 2670 O O . ILE B 1 114 ? -13.242 4.393 11.587 1.00 19.17 108 ILE B O 1
ATOM 2675 N N . VAL B 1 115 ? -15.314 4.668 12.424 1.00 18.47 109 VAL B N 1
ATOM 2676 C CA . VAL B 1 115 ? -15.435 6.025 11.931 1.00 18.86 109 VAL B CA 1
ATOM 2677 C C . VAL B 1 115 ? -15.348 6.980 13.111 1.00 20.22 109 VAL B C 1
ATOM 2678 O O . VAL B 1 115 ? -16.137 6.881 14.062 1.00 19.45 109 VAL B O 1
ATOM 2682 N N . VAL B 1 116 ? -14.384 7.894 13.043 1.00 21.73 110 VAL B N 1
ATOM 2683 C CA . VAL B 1 116 ? -14.156 8.892 14.076 1.00 23.87 110 VAL B CA 1
ATOM 2684 C C . VAL B 1 116 ? -14.582 10.245 13.514 1.00 25.10 110 VAL B C 1
ATOM 2685 O O . VAL B 1 116 ? -14.008 10.723 12.535 1.00 23.98 110 VAL B O 1
ATOM 2689 N N . ASP B 1 117 ? -15.583 10.862 14.141 1.00 27.43 111 ASP B N 1
ATOM 2690 C CA . ASP B 1 117 ? -16.168 12.098 13.626 1.00 29.72 111 ASP B CA 1
ATOM 2691 C C . ASP B 1 117 ? -15.696 13.353 14.373 1.00 31.29 111 ASP B C 1
ATOM 2692 O O . ASP B 1 117 ? -14.905 13.257 15.306 1.00 31.58 111 ASP B O 1
ATOM 2697 N N . ALA B 1 118 ? -16.180 14.521 13.943 1.00 33.25 112 ALA B N 1
ATOM 2698 C CA . ALA B 1 118 ? -15.734 15.811 14.471 1.00 35.49 112 ALA B CA 1
ATOM 2699 C C . ALA B 1 118 ? -15.988 16.003 15.974 1.00 37.02 112 ALA B C 1
ATOM 2700 O O . ALA B 1 118 ? -15.281 16.780 16.620 1.00 37.84 112 ALA B O 1
ATOM 2702 N N . SER B 1 119 ? -16.981 15.304 16.524 1.00 38.19 113 SER B N 1
ATOM 2703 C CA . SER B 1 119 ? -17.244 15.351 17.968 1.00 39.77 113 SER B CA 1
ATOM 2704 C C . SER B 1 119 ? -16.572 14.189 18.699 1.00 40.01 113 SER B C 1
ATOM 2705 O O . SER B 1 119 ? -16.889 13.901 19.860 1.00 40.95 113 SER B O 1
ATOM 2708 N N . ALA B 1 120 ? -15.646 13.527 18.005 1.00 40.03 114 ALA B N 1
ATOM 2709 C CA . ALA B 1 120 ? -14.862 12.404 18.547 1.00 39.60 114 ALA B CA 1
ATOM 2710 C C . ALA B 1 120 ? -15.665 11.173 18.998 1.00 38.91 114 ALA B C 1
ATOM 2711 O O . ALA B 1 120 ? -15.167 10.366 19.785 1.00 39.29 114 ALA B O 1
ATOM 2713 N N . GLU B 1 121 ? -16.89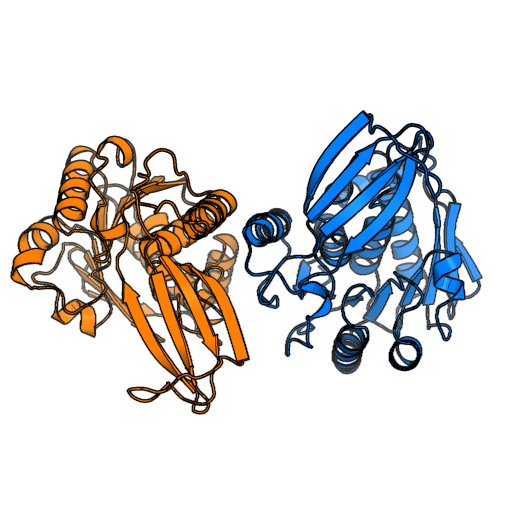4 11.025 18.500 1.00 37.81 115 GLU B N 1
ATOM 2714 C CA . GLU B 1 121 ? -17.628 9.768 18.662 1.00 37.15 115 GLU B CA 1
ATOM 2715 C C . GLU B 1 121 ? -17.020 8.712 17.733 1.00 35.45 115 GLU B C 1
ATOM 2716 O O . GLU B 1 121 ? -16.645 9.020 16.593 1.00 35.02 115 GLU B O 1
ATOM 2722 N N . ASN B 1 122 ? -16.921 7.485 18.233 1.00 33.31 116 ASN B N 1
ATOM 2723 C CA . ASN B 1 122 ? -16.491 6.338 17.436 1.00 31.07 116 ASN B CA 1
ATOM 2724 C C . ASN B 1 122 ? -17.662 5.463 17.084 1.00 29.28 116 ASN B C 1
ATOM 2725 O O . ASN B 1 122 ? -18.325 4.930 17.977 1.00 28.85 116 ASN B O 1
ATOM 2730 N N . THR B 1 123 ? -17.915 5.331 15.784 1.00 26.72 117 THR B N 1
ATOM 2731 C CA . THR B 1 123 ? -18.982 4.493 15.263 1.00 25.22 117 THR B CA 1
ATOM 2732 C C . THR B 1 123 ? -18.360 3.296 14.595 1.00 24.51 117 THR B C 1
ATOM 2733 O O . THR B 1 123 ? -17.513 3.445 13.706 1.00 23.78 117 THR B O 1
ATOM 2737 N N . VAL B 1 124 ? -18.769 2.111 15.032 1.00 22.35 118 VAL B N 1
ATOM 2738 C CA . VAL B 1 124 ? -18.071 0.888 14.665 1.00 21.42 118 VAL B CA 1
ATOM 2739 C C . VAL B 1 124 ? -19.016 -0.056 13.944 1.00 21.18 118 VAL B C 1
ATOM 2740 O O . VAL B 1 124 ? -20.151 -0.283 14.401 1.00 21.26 118 VAL B O 1
ATOM 2744 N N . LEU B 1 125 ? -18.568 -0.575 12.796 1.00 19.74 119 LEU B N 1
ATOM 2745 C CA . LEU B 1 125 ? -19.332 -1.540 12.028 1.00 19.42 119 LEU B CA 1
ATOM 2746 C C . LEU B 1 125 ? -18.454 -2.749 11.768 1.00 19.42 119 LEU B C 1
ATOM 2747 O O . LEU B 1 125 ? -17.335 -2.614 11.252 1.00 19.48 119 LEU B O 1
ATOM 2752 N N . VAL B 1 126 ? -18.937 -3.930 12.135 1.00 18.99 120 VAL B N 1
ATOM 2753 C CA . VAL B 1 126 ? -18.110 -5.136 12.110 1.00 19.46 120 VAL B CA 1
ATOM 2754 C C . VAL B 1 126 ? -18.733 -6.210 11.234 1.00 19.22 120 VAL B C 1
ATOM 2755 O O . VAL B 1 126 ? -19.958 -6.415 11.269 1.00 19.25 120 VAL B O 1
ATOM 2759 N N . ALA B 1 127 ? -17.912 -6.871 10.418 1.00 17.60 121 ALA B N 1
ATOM 2760 C CA . ALA B 1 127 ? -18.344 -8.101 9.758 1.00 17.89 121 ALA B CA 1
ATOM 2761 C C . ALA B 1 127 ? -17.387 -9.221 10.157 1.00 17.69 121 ALA B C 1
ATOM 2762 O O . ALA B 1 127 ? -16.164 -9.014 10.167 1.00 17.89 121 ALA B O 1
ATOM 2764 N N . PRO B 1 128 ? -17.928 -10.403 10.486 1.00 17.99 122 PRO B N 1
ATOM 2765 C CA . PRO B 1 128 ? -17.063 -11.553 10.825 1.00 17.95 122 PRO B CA 1
ATOM 2766 C C . PRO B 1 128 ? -16.166 -11.996 9.679 1.00 17.42 122 PRO B C 1
ATOM 2767 O O . PRO B 1 128 ? -15.076 -12.468 9.933 1.00 16.29 122 PRO B O 1
ATOM 2771 N N . GLY B 1 129 ? -16.629 -11.829 8.437 1.00 17.43 123 GLY B N 1
ATOM 2772 C CA . GLY B 1 129 ? -15.901 -12.309 7.261 1.00 17.48 123 GLY B CA 1
ATOM 2773 C C . GLY B 1 129 ? -15.428 -13.740 7.486 1.00 17.36 123 GLY B C 1
ATOM 2774 O O . GLY B 1 129 ? -16.184 -14.601 7.904 1.00 16.28 123 GLY B O 1
ATOM 2775 N N . ALA B 1 130 ? -14.142 -13.966 7.260 1.00 17.28 124 ALA B N 1
ATOM 2776 C CA . ALA B 1 130 ? -13.568 -15.295 7.366 1.00 17.09 124 ALA B CA 1
ATOM 2777 C C . ALA B 1 130 ? -13.664 -15.921 8.763 1.00 17.21 124 ALA B C 1
ATOM 2778 O O . ALA B 1 130 ? -13.668 -17.143 8.883 1.00 16.68 124 ALA B O 1
ATOM 2780 N N . ASN B 1 131 ? -13.763 -15.097 9.817 1.00 16.72 125 ASN B N 1
ATOM 2781 C CA . ASN B 1 131 ? -13.870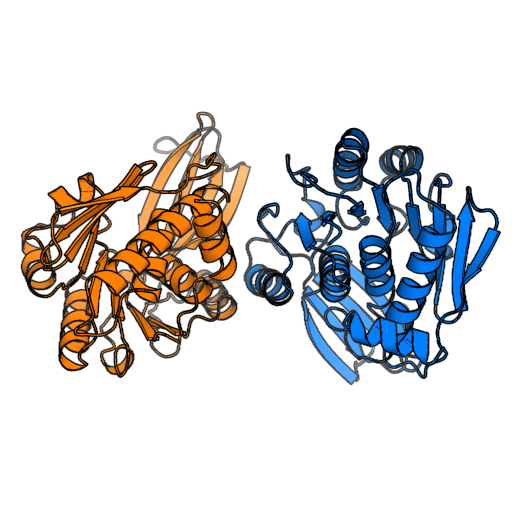 -15.627 11.189 1.00 17.76 125 ASN B CA 1
ATOM 2782 C C . ASN B 1 131 ? -15.062 -16.552 11.401 1.00 18.68 125 ASN B C 1
ATOM 2783 O O . ASN B 1 131 ? -15.016 -17.464 12.236 1.00 18.62 125 ASN B O 1
ATOM 2788 N N . ALA B 1 132 ? -16.133 -16.295 10.655 1.00 20.46 126 ALA B N 1
ATOM 2789 C CA . ALA B 1 132 ? -17.354 -17.097 10.752 1.00 22.35 126 ALA B CA 1
ATOM 2790 C C . ALA B 1 132 ? -17.164 -18.502 10.185 1.00 23.84 126 ALA B C 1
ATOM 2791 O O . ALA B 1 132 ? -17.992 -19.387 10.430 1.00 24.40 126 ALA B O 1
ATOM 2793 N N . HIS B 1 133 ? -16.091 -18.711 9.426 1.00 25.43 127 HIS B N 1
ATOM 2794 C CA . HIS B 1 133 ? -15.827 -20.032 8.832 1.00 26.98 127 HIS B CA 1
ATOM 2795 C C . HIS B 1 133 ? -14.632 -20.723 9.476 1.00 26.92 127 HIS B C 1
ATOM 2796 O O . HIS B 1 133 ? -14.038 -21.644 8.890 1.00 27.68 127 HIS B O 1
ATOM 2803 N N . LEU B 1 134 ? -14.274 -20.288 10.687 1.00 25.81 128 LEU B N 1
ATOM 2804 C CA . LEU B 1 134 ? -13.233 -20.982 11.433 1.00 24.40 128 LEU B CA 1
ATOM 2805 C C . LEU B 1 134 ? -13.728 -22.332 11.957 1.00 24.97 128 LEU B C 1
ATOM 2806 O O . LEU B 1 134 ? -14.751 -22.454 12.634 1.00 24.68 128 LEU B O 1
ATOM 2811 N N . THR B 1 135 ? -12.928 -23.337 11.669 1.00 25.50 129 THR B N 1
ATOM 2812 C CA . THR B 1 135 ? -13.240 -24.687 12.009 1.00 27.14 129 THR B CA 1
ATOM 2813 C C . THR B 1 135 ? -12.156 -25.135 12.998 1.00 26.96 129 THR B C 1
ATOM 2814 O O . THR B 1 135 ? -11.074 -24.545 13.021 1.00 26.69 129 THR B O 1
ATOM 2818 N N . PRO B 1 136 ? -12.429 -26.166 13.834 1.00 26.89 130 PRO B N 1
ATOM 2819 C CA . PRO B 1 136 ? -11.467 -26.564 14.859 1.00 27.07 130 PRO B CA 1
ATOM 2820 C C . PRO B 1 136 ? -10.162 -27.151 14.304 1.00 26.95 130 PRO B C 1
ATOM 2821 O O . PRO B 1 136 ? -10.175 -27.811 13.264 1.00 25.90 130 PRO B O 1
ATOM 2825 N N . VAL B 1 137 ? -9.054 -26.900 15.000 1.00 27.09 131 VAL B N 1
ATOM 2826 C CA . VAL B 1 137 ? -7.798 -27.620 14.749 1.00 27.48 131 VAL B CA 1
ATOM 2827 C C . VAL B 1 137 ? -7.275 -28.202 16.060 1.00 27.40 131 VAL B C 1
ATOM 2828 O O . VAL B 1 137 ? -6.377 -27.623 16.685 1.00 27.68 131 VAL B O 1
ATOM 2832 N N . PRO B 1 138 ? -7.833 -29.365 16.494 1.00 27.20 132 PRO B N 1
ATOM 2833 C CA . PRO B 1 138 ? -7.444 -29.920 17.795 1.00 26.93 132 PRO B CA 1
ATOM 2834 C C . PRO B 1 138 ? -5.968 -30.199 17.971 1.00 27.32 132 PRO B C 1
ATOM 2835 O O . PRO B 1 138 ? -5.478 -30.128 19.096 1.00 27.57 132 PRO B O 1
ATOM 2839 N N . SER B 1 139 ? -5.253 -30.512 16.890 1.00 27.16 133 SER B N 1
ATOM 2840 C CA . SER B 1 139 ? -3.809 -30.768 17.004 1.00 27.55 133 SER B CA 1
ATOM 2841 C C . SER B 1 139 ? -3.020 -29.510 17.424 1.00 27.57 133 SER B C 1
ATOM 2842 O O . SER B 1 139 ? -1.898 -29.621 17.923 1.00 28.00 133 SER B O 1
ATOM 2845 N N . ALA B 1 140 ? -3.621 -28.339 17.228 1.00 27.84 134 ALA B N 1
ATOM 2846 C CA . ALA B 1 140 ? -3.045 -27.050 17.671 1.00 28.28 134 ALA B CA 1
ATOM 2847 C C . ALA B 1 140 ? -2.888 -26.975 19.198 1.00 28.60 134 ALA B C 1
ATOM 2848 O O . ALA B 1 140 ? -1.967 -26.316 19.683 1.00 29.04 134 ALA B O 1
ATOM 2850 N N . VAL B 1 141 ? -3.782 -27.630 19.947 1.00 28.71 135 VAL B N 1
ATOM 2851 C CA . VAL B 1 141 ? -3.725 -27.610 21.422 1.00 28.93 135 VAL B CA 1
ATOM 2852 C C . VAL B 1 141 ? -2.736 -28.623 21.989 1.00 29.24 135 VAL B C 1
ATOM 2853 O O . VAL B 1 141 ? -2.423 -28.589 23.182 1.00 28.05 135 VAL B O 1
ATOM 2857 N N . ALA B 1 142 ? -2.261 -29.534 21.136 1.00 30.32 136 ALA B N 1
ATOM 2858 C CA . ALA B 1 142 ? -1.347 -30.598 21.573 1.00 31.33 136 ALA B CA 1
ATOM 2859 C C . ALA B 1 142 ? -0.111 -30.022 22.278 1.00 31.71 136 ALA B C 1
ATOM 2860 O O . ALA B 1 142 ? 0.573 -29.151 21.734 1.00 31.66 136 ALA B O 1
ATOM 2862 N N . ASN B 1 143 ? 0.138 -30.494 23.496 1.00 32.35 137 ASN B N 1
ATOM 2863 C CA . ASN B 1 143 ? 1.257 -30.022 24.319 1.00 33.60 137 ASN B CA 1
ATOM 2864 C C . ASN B 1 143 ? 1.243 -28.508 24.644 1.00 32.92 137 ASN B C 1
ATOM 2865 O O . ASN B 1 143 ? 2.291 -27.911 24.863 1.00 33.46 137 ASN B O 1
ATOM 2870 N N . CYS B 1 144 ? 0.065 -27.888 24.649 1.00 31.59 138 CYS B N 1
ATOM 2871 C CA . CYS B 1 144 ? -0.057 -26.530 25.155 1.00 30.68 138 CYS B CA 1
ATOM 2872 C C . CYS B 1 144 ? -0.389 -26.583 26.621 1.00 28.37 138 CYS B C 1
ATOM 2873 O O . CYS B 1 144 ? -1.015 -27.534 27.084 1.00 28.50 138 CYS B O 1
ATOM 2876 N N . ASP B 1 145 ? 0.036 -25.557 27.352 1.00 26.39 139 ASP B N 1
ATOM 2877 C CA . ASP B 1 145 ? -0.326 -25.389 28.759 1.00 24.07 139 ASP B CA 1
ATOM 2878 C C . ASP B 1 145 ? -1.702 -24.744 28.904 1.00 22.00 139 ASP B C 1
ATOM 2879 O O . ASP B 1 145 ? -2.469 -25.110 29.794 1.00 19.95 139 ASP B O 1
ATOM 2884 N N . VAL B 1 146 ? -1.980 -23.754 28.047 1.00 19.97 140 VAL B N 1
ATOM 2885 C CA . VAL B 1 146 ? -3.231 -22.986 28.107 1.00 18.70 140 VAL B CA 1
ATOM 2886 C C . VAL B 1 146 ? -3.837 -22.861 26.693 1.00 17.87 140 VAL B C 1
ATOM 2887 O O . VAL B 1 146 ? -3.120 -22.571 25.732 1.00 17.25 140 VAL B O 1
ATOM 2891 N N . LEU B 1 147 ? -5.144 -23.092 26.590 1.00 16.37 141 LEU B N 1
ATOM 2892 C CA . LEU B 1 147 ? -5.913 -22.683 25.425 1.00 16.33 141 LEU B CA 1
ATOM 2893 C C . LEU B 1 147 ? -6.638 -21.389 25.776 1.00 15.45 141 LEU B C 1
ATOM 2894 O O . LEU B 1 147 ? -7.320 -21.321 26.800 1.00 16.27 141 LEU B O 1
ATOM 2899 N N . LEU B 1 148 ? -6.513 -20.375 24.927 1.00 14.78 142 LEU B N 1
ATOM 2900 C CA . LEU B 1 148 ? -7.256 -19.127 25.108 1.00 14.09 142 LEU B CA 1
ATOM 2901 C C . LEU B 1 148 ? -8.149 -18.903 23.900 1.00 14.21 142 LEU B C 1
ATOM 2902 O O . LEU B 1 148 ? -7.684 -18.928 22.753 1.00 13.13 142 LEU B O 1
ATOM 2907 N N . THR B 1 149 ? -9.434 -18.678 24.158 1.00 14.33 143 THR B N 1
ATOM 2908 C CA . THR B 1 149 ? -10.368 -18.447 23.086 1.00 15.59 143 THR B CA 1
ATOM 2909 C C . THR B 1 149 ? -11.312 -17.311 23.494 1.00 16.26 143 THR B C 1
ATOM 2910 O O . THR B 1 149 ? -11.325 -16.894 24.675 1.00 16.06 143 THR B O 1
ATOM 2914 N N . GLN B 1 150 ? -12.048 -16.772 22.527 1.00 16.06 144 GLN B N 1
ATOM 2915 C CA . GLN B 1 150 ? -13.000 -15.695 22.784 1.00 16.73 144 GLN B CA 1
ATOM 2916 C C . GLN B 1 150 ? -14.277 -15.990 22.013 1.00 17.67 144 GLN B C 1
ATOM 2917 O O . GLN B 1 150 ? -14.401 -17.061 21.401 1.00 17.77 144 GLN B O 1
ATOM 2923 N N . LEU B 1 151 ? -15.212 -15.038 22.010 1.00 17.50 145 LEU B N 1
ATOM 2924 C CA . LEU B 1 151 ? -16.531 -15.277 21.407 1.00 18.52 145 LEU B CA 1
ATOM 2925 C C . LEU B 1 151 ? -16.742 -14.642 20.016 1.00 18.79 145 LEU B C 1
ATOM 2926 O O . LEU B 1 151 ? -17.885 -14.476 19.577 1.00 19.90 145 LEU B O 1
ATOM 2931 N N . GLU B 1 152 ? -15.660 -14.300 19.324 1.00 19.01 146 GLU B N 1
ATOM 2932 C CA . GLU B 1 152 ? -15.755 -13.735 17.963 1.00 20.60 146 GLU B CA 1
ATOM 2933 C C . GLU B 1 152 ? -15.525 -14.787 16.871 1.00 20.61 146 GLU B C 1
ATOM 2934 O O . GLU B 1 152 ? -15.285 -14.445 15.702 1.00 21.38 146 GLU B O 1
ATOM 2940 N N . ILE B 1 153 ? -15.544 -16.051 17.269 1.00 20.08 147 ILE B N 1
ATOM 2941 C CA . ILE B 1 153 ? -15.516 -17.170 16.325 1.00 20.05 147 ILE B CA 1
ATOM 2942 C C . ILE B 1 153 ? -16.735 -18.044 16.636 1.00 20.30 147 ILE B C 1
ATOM 2943 O O . ILE B 1 153 ? -17.339 -17.889 17.711 1.00 20.33 147 ILE B O 1
ATOM 2948 N N . PRO B 1 154 ? -17.105 -18.962 15.713 1.00 20.68 148 PRO B N 1
ATOM 2949 C CA . PRO B 1 154 ? -18.271 -19.821 15.967 1.00 20.51 148 PRO B CA 1
ATOM 2950 C C . PRO B 1 154 ? -18.160 -20.528 17.314 1.00 20.71 148 PRO B C 1
ATOM 2951 O O . PRO B 1 154 ? -17.103 -21.077 17.628 1.00 20.35 148 PRO B O 1
ATOM 2955 N N . VAL B 1 155 ? -19.230 -20.512 18.117 1.00 20.87 149 VAL B N 1
ATOM 2956 C CA . VAL B 1 155 ? -19.168 -21.151 19.431 1.00 21.03 149 VAL B CA 1
ATOM 2957 C C . VAL B 1 155 ? -18.873 -22.648 19.298 1.00 20.63 149 VAL B C 1
ATOM 2958 O O . VAL B 1 155 ? -18.185 -23.208 20.140 1.00 19.96 149 VAL B O 1
ATOM 2962 N N . ALA B 1 156 ? -19.367 -23.293 18.242 1.00 20.28 150 ALA B N 1
ATOM 2963 C CA . ALA B 1 156 ? -19.058 -24.724 18.052 1.00 20.51 150 ALA B CA 1
ATOM 2964 C C . ALA B 1 156 ? -17.549 -24.953 17.902 1.00 19.84 150 ALA B C 1
ATOM 2965 O O . ALA B 1 156 ? -17.037 -25.974 18.334 1.00 19.69 150 ALA B O 1
ATOM 2967 N N . THR B 1 157 ? -16.839 -24.000 17.303 1.00 19.72 151 THR B N 1
ATOM 2968 C CA . THR B 1 157 ? -15.375 -24.135 17.137 1.00 19.08 151 THR B CA 1
ATOM 2969 C C . THR B 1 157 ? -14.635 -23.930 18.471 1.00 19.13 151 THR B C 1
ATOM 2970 O O . THR B 1 157 ? -13.721 -24.688 18.821 1.00 19.03 151 THR B O 1
ATOM 2974 N N . ALA B 1 158 ? -15.039 -22.906 19.225 1.00 18.82 152 ALA B N 1
ATOM 2975 C CA . ALA B 1 158 ? -14.518 -22.678 20.592 1.00 17.95 152 ALA B CA 1
ATOM 2976 C C . ALA B 1 158 ? -14.724 -23.891 21.497 1.00 18.30 152 ALA B C 1
ATOM 2977 O O . ALA B 1 158 ? -13.833 -24.273 22.279 1.00 17.15 152 ALA B O 1
ATOM 2979 N N . LEU B 1 159 ? -15.925 -24.459 21.426 1.00 18.32 153 LEU B N 1
ATOM 2980 C CA . LEU B 1 159 ? -16.268 -25.628 22.234 1.00 19.50 153 LEU B CA 1
ATOM 2981 C C . LEU B 1 159 ? -15.403 -26.830 21.848 1.00 19.09 153 LEU B C 1
ATOM 2982 O O . LEU B 1 159 ? -14.917 -27.541 22.713 1.00 19.89 153 LEU B O 1
ATOM 2987 N N . ALA B 1 160 ? -15.219 -27.053 20.549 1.00 19.13 154 ALA B N 1
ATOM 2988 C CA . ALA B 1 160 ? -14.393 -28.181 20.101 1.00 19.44 154 ALA B CA 1
ATOM 2989 C C . ALA B 1 160 ? -12.939 -27.980 20.523 1.00 18.82 154 ALA B C 1
ATOM 2990 O O . ALA B 1 160 ? -12.273 -28.931 20.898 1.00 19.05 154 ALA B O 1
ATOM 2992 N N . ALA B 1 161 ? -12.448 -26.747 20.447 1.00 17.86 155 ALA B N 1
ATOM 2993 C CA . ALA B 1 161 ? -11.090 -26.445 20.909 1.00 17.63 155 ALA B CA 1
ATOM 2994 C C . ALA B 1 161 ? -10.995 -26.713 22.399 1.00 17.14 155 ALA B C 1
ATOM 2995 O O . ALA B 1 161 ? -10.037 -27.323 22.864 1.00 17.53 155 ALA B O 1
ATOM 2997 N N . ALA B 1 162 ? -12.002 -26.289 23.162 1.00 17.24 156 ALA B N 1
ATOM 2998 C CA . ALA B 1 162 ? -11.994 -26.547 24.610 1.00 17.16 156 ALA B CA 1
ATOM 2999 C C . ALA B 1 162 ? -12.001 -28.041 24.961 1.00 17.97 156 ALA B C 1
ATOM 3000 O O . ALA B 1 162 ? -11.335 -28.470 25.913 1.00 17.42 156 ALA B O 1
ATOM 3002 N N . ARG B 1 163 ? -12.764 -28.824 24.194 1.00 18.59 157 ARG B N 1
ATOM 3003 C CA . ARG B 1 163 ? -12.761 -30.291 24.360 1.00 19.82 157 ARG B CA 1
ATOM 3004 C C . ARG B 1 163 ? -11.374 -30.881 24.073 1.00 18.85 157 ARG B C 1
ATOM 3005 O O . ARG B 1 163 ? -10.880 -31.733 24.805 1.00 18.29 157 ARG B O 1
ATOM 3013 N N . ALA B 1 164 ? -10.734 -30.401 23.016 1.00 18.48 158 ALA B N 1
ATOM 3014 C CA . ALA B 1 164 ? -9.370 -30.836 22.711 1.00 18.58 158 ALA B CA 1
ATOM 3015 C C . ALA B 1 164 ? -8.433 -30.460 23.854 1.00 19.02 158 ALA B C 1
ATOM 3016 O O . ALA B 1 164 ? -7.618 -31.283 24.309 1.00 17.89 158 ALA B O 1
ATOM 3018 N N . ALA B 1 165 ? -8.541 -29.214 24.330 1.00 19.15 159 ALA B N 1
ATOM 3019 C CA . ALA B 1 165 ? -7.710 -28.786 25.459 1.00 20.32 159 ALA B CA 1
ATOM 3020 C C . ALA B 1 165 ? -7.928 -29.695 26.684 1.00 21.03 159 ALA B C 1
ATOM 3021 O O . ALA B 1 165 ? -6.967 -30.099 27.373 1.00 21.22 159 ALA B O 1
ATOM 3023 N N . GLN B 1 166 ? -9.185 -30.030 26.954 1.00 22.24 160 GLN B N 1
ATOM 3024 C CA . GLN B 1 166 ? -9.478 -30.950 28.055 1.00 24.49 160 GLN B CA 1
ATOM 3025 C C . GLN B 1 166 ? -8.745 -32.281 27.891 1.00 24.40 160 GLN B C 1
ATOM 3026 O O . GLN B 1 166 ? -8.151 -32.770 28.833 1.00 23.67 160 GLN B O 1
ATOM 3032 N N . SER B 1 167 ? -8.783 -32.846 26.688 1.00 25.53 161 SER B N 1
ATOM 3033 C CA . SER B 1 167 ? -8.044 -34.076 26.399 1.00 27.00 161 SER B CA 1
ATOM 3034 C C . SER B 1 167 ? -6.550 -33.951 26.614 1.00 27.34 161 SER B C 1
ATOM 3035 O O . SER B 1 167 ? -5.917 -34.874 27.119 1.00 27.70 161 SER B O 1
ATOM 3038 N N . ALA B 1 168 ? -6.000 -32.806 26.219 1.00 27.22 162 ALA B N 1
ATOM 3039 C CA . ALA B 1 168 ? -4.567 -32.558 26.254 1.00 27.43 162 ALA B CA 1
ATOM 3040 C C . ALA B 1 168 ? -4.077 -32.063 27.620 1.00 27.46 162 ALA B C 1
ATOM 3041 O O . ALA B 1 168 ? -2.894 -31.755 27.781 1.00 27.89 162 ALA B O 1
ATOM 3043 N N . ASP B 1 169 ? -4.987 -31.987 28.586 1.00 27.69 163 ASP B N 1
ATOM 3044 C CA . ASP B 1 169 ? -4.711 -31.460 29.925 1.00 28.30 163 ASP B CA 1
ATOM 3045 C C . ASP B 1 169 ? -4.192 -30.011 29.897 1.00 27.75 163 ASP B C 1
ATOM 3046 O O . ASP B 1 169 ? -3.285 -29.642 30.660 1.00 28.53 163 ASP B O 1
ATOM 3051 N N . ALA B 1 170 ? -4.770 -29.207 29.004 1.00 25.85 164 ALA B N 1
ATOM 3052 C CA . ALA B 1 170 ? -4.474 -27.786 28.909 1.00 23.61 164 ALA B CA 1
ATOM 3053 C C . ALA B 1 170 ? -5.599 -27.023 29.589 1.00 22.77 164 ALA B C 1
ATOM 3054 O O . ALA B 1 170 ? -6.762 -27.432 29.523 1.00 22.49 164 ALA B O 1
ATOM 3056 N N . VAL B 1 171 ? -5.258 -25.903 30.222 1.00 21.23 165 VAL B N 1
ATOM 3057 C CA . VAL B 1 171 ? -6.252 -25.043 30.866 1.00 19.96 165 VAL B CA 1
ATOM 3058 C C . VAL B 1 171 ? -7.168 -24.460 29.787 1.00 18.58 165 VAL B C 1
ATOM 3059 O O . VAL B 1 171 ? -6.679 -23.981 28.760 1.00 17.76 165 VAL B O 1
ATOM 3063 N N . VAL B 1 172 ? -8.483 -24.516 30.016 1.00 17.69 166 VAL B N 1
ATOM 3064 C CA . VAL B 1 172 ? -9.448 -23.879 29.129 1.00 17.05 166 VAL B CA 1
ATOM 3065 C C . VAL B 1 172 ? -9.751 -22.464 29.654 1.00 17.17 166 VAL B C 1
ATOM 3066 O O . VAL B 1 172 ? -10.398 -22.287 30.694 1.00 17.08 166 VAL B O 1
ATOM 3070 N N . MET B 1 173 ? -9.242 -21.470 28.939 1.00 16.66 167 MET B N 1
ATOM 3071 C CA . MET B 1 173 ? -9.410 -20.069 29.337 1.00 15.70 167 MET B CA 1
ATOM 3072 C C . MET B 1 173 ? -10.242 -19.339 28.296 1.00 15.30 167 MET B C 1
ATOM 3073 O O . MET B 1 173 ? -9.866 -19.259 27.136 1.00 14.93 167 MET B O 1
ATOM 3078 N N . VAL B 1 174 ? -11.405 -18.845 28.698 1.00 15.53 168 VAL B N 1
ATOM 3079 C CA . VAL B 1 174 ? -12.311 -18.209 27.754 1.00 14.96 168 VAL B CA 1
ATOM 3080 C C . VAL B 1 174 ? -12.452 -16.752 28.103 1.00 15.47 168 VAL B C 1
ATOM 3081 O O . VAL B 1 174 ? -12.775 -16.421 29.240 1.00 15.54 168 VAL B O 1
ATOM 3085 N N . ASN B 1 175 ? -12.201 -15.877 27.136 1.00 15.45 169 ASN B N 1
ATOM 3086 C CA . ASN B 1 175 ? -12.565 -14.471 27.285 1.00 16.19 169 ASN B CA 1
ATOM 3087 C C . ASN B 1 175 ? -13.993 -14.322 26.782 1.00 16.57 169 ASN B C 1
ATOM 3088 O O . ASN B 1 175 ? -14.267 -14.454 25.571 1.00 16.02 169 ASN B O 1
ATOM 3093 N N . ALA B 1 176 ? -14.909 -14.081 27.720 1.00 16.41 170 ALA B N 1
ATOM 3094 C CA . ALA B 1 176 ? -16.340 -14.013 27.413 1.00 17.07 170 ALA B CA 1
ATOM 3095 C C . ALA B 1 176 ? -16.724 -12.683 26.745 1.00 17.97 170 ALA B C 1
ATOM 3096 O O . ALA B 1 176 ? -17.542 -11.898 27.270 1.00 18.11 170 ALA B O 1
ATOM 3098 N N . SER B 1 177 ? -16.154 -12.453 25.564 1.00 18.31 171 SER B N 1
ATOM 3099 C CA . SER B 1 177 ? -16.260 -11.184 24.868 1.00 19.34 171 SER B CA 1
ATOM 3100 C C . SER B 1 177 ? -16.295 -11.463 23.368 1.00 20.31 171 SER B C 1
ATOM 3101 O O . SER B 1 177 ? -15.518 -12.301 22.885 1.00 19.29 171 SER B O 1
ATOM 3104 N N . PRO B 1 178 ? -17.156 -10.744 22.613 1.00 22.45 172 PRO B N 1
ATOM 3105 C CA . PRO B 1 178 ? -18.041 -9.665 23.079 1.00 24.41 172 PRO B CA 1
ATOM 3106 C C . PRO B 1 178 ? -19.287 -10.168 23.789 1.00 26.05 172 PRO B C 1
ATOM 3107 O O . PRO B 1 178 ? -19.664 -11.329 23.639 1.00 25.54 172 PRO B O 1
ATOM 3111 N N . ALA B 1 179 ? -19.909 -9.274 24.553 1.00 28.04 173 ALA B N 1
ATOM 3112 C CA . ALA B 1 179 ? -21.153 -9.556 25.255 1.00 29.82 173 ALA B CA 1
ATOM 3113 C C . ALA B 1 179 ? -22.325 -9.656 24.282 1.00 31.91 173 ALA B C 1
ATOM 3114 O O . ALA B 1 179 ? -22.187 -9.376 23.081 1.00 31.84 173 ALA B O 1
ATOM 3116 N N . GLY B 1 180 ? -23.479 -10.068 24.807 1.00 33.86 174 GLY B N 1
ATOM 3117 C CA . GLY B 1 180 ? -24.726 -10.057 24.049 1.00 36.10 174 GLY B CA 1
ATOM 3118 C C . GLY B 1 180 ? -24.992 -11.318 23.257 1.00 37.94 174 GLY B C 1
ATOM 3119 O O . GLY B 1 180 ? -26.003 -11.411 22.557 1.00 38.03 174 GLY B O 1
ATOM 3120 N N . GLN B 1 181 ? -24.084 -12.288 23.362 1.00 39.18 175 GLN B N 1
ATOM 3121 C CA . GLN B 1 181 ? -24.276 -13.598 22.739 1.00 40.68 175 GLN B CA 1
ATOM 3122 C C . GLN B 1 181 ? -25.471 -14.304 23.384 1.00 41.03 175 GLN B C 1
ATOM 3123 O O . GLN B 1 181 ? -25.793 -14.067 24.558 1.00 40.71 175 GLN B O 1
ATOM 3129 N N . ASP B 1 182 ? -26.125 -15.163 22.605 1.00 41.48 176 ASP B N 1
ATOM 3130 C CA . ASP B 1 182 ? -27.252 -15.950 23.086 1.00 41.72 176 ASP B CA 1
ATOM 3131 C C . ASP B 1 182 ? -26.830 -16.841 24.254 1.00 41.37 176 ASP B C 1
ATOM 3132 O O . ASP B 1 182 ? -25.902 -17.640 24.129 1.00 41.15 176 ASP B O 1
ATOM 3137 N N . ARG B 1 183 ? -27.528 -16.696 25.378 1.00 40.95 177 ARG B N 1
ATOM 3138 C CA . ARG B 1 183 ? -27.244 -17.439 26.611 1.00 40.63 177 ARG B CA 1
ATOM 3139 C C . ARG B 1 183 ? -27.161 -18.959 26.452 1.00 39.97 177 ARG B C 1
ATOM 3140 O O . ARG B 1 183 ? -26.186 -19.579 26.881 1.00 39.52 177 ARG B O 1
ATOM 3148 N N . SER B 1 184 ? -28.184 -19.557 25.846 1.00 39.16 178 SER B N 1
ATOM 3149 C CA . SER B 1 184 ? -28.225 -21.011 25.663 1.00 38.68 178 SER B CA 1
ATOM 3150 C C . SER B 1 184 ? -27.074 -21.533 24.800 1.00 37.51 178 SER B C 1
ATOM 3151 O O . SER B 1 184 ? -26.566 -22.633 25.034 1.00 37.77 178 SER B O 1
ATOM 3154 N N . SER B 1 185 ? -26.653 -20.727 23.824 1.00 36.53 179 SER B N 1
ATOM 3155 C CA . SER B 1 185 ? -25.533 -21.069 22.945 1.00 35.13 179 SER B CA 1
ATOM 3156 C C . SER B 1 185 ? -24.186 -21.178 23.688 1.00 34.19 179 SER B C 1
ATOM 3157 O O . SER B 1 185 ? -23.255 -21.831 23.203 1.00 34.37 179 SER B O 1
ATOM 3160 N N . LEU B 1 186 ? -24.100 -20.565 24.869 1.00 32.39 180 LEU B N 1
ATOM 3161 C CA . LEU B 1 186 ? -22.853 -20.511 25.630 1.00 31.00 180 LEU B CA 1
ATOM 3162 C C . LEU B 1 186 ? -22.787 -21.519 26.769 1.00 30.78 180 LEU B C 1
ATOM 3163 O O . LEU B 1 186 ? -21.759 -21.626 27.430 1.00 30.23 180 LEU B O 1
ATOM 3168 N N . GLN B 1 187 ? -23.873 -22.265 26.994 1.00 30.33 181 GLN B N 1
ATOM 3169 C CA . GLN B 1 187 ? -23.957 -23.134 28.179 1.00 30.85 181 GLN B CA 1
ATOM 3170 C C . GLN B 1 187 ? -22.910 -24.246 28.206 1.00 29.14 181 GLN B C 1
ATOM 3171 O O . GLN B 1 187 ? -22.278 -24.472 29.233 1.00 28.29 181 GLN B O 1
ATOM 3177 N N . ASP B 1 188 ? -22.724 -24.932 27.079 1.00 28.06 182 ASP B N 1
ATOM 3178 C CA . ASP B 1 188 ? -21.752 -26.018 27.014 1.00 27.28 182 ASP B CA 1
ATOM 3179 C C . ASP B 1 188 ? -20.318 -25.489 27.207 1.00 26.26 182 ASP B C 1
ATOM 3180 O O . ASP B 1 188 ? -19.532 -26.078 27.944 1.00 25.32 182 ASP B O 1
ATOM 3185 N N . LEU B 1 189 ? -19.995 -24.379 26.548 1.00 25.73 183 LEU B N 1
ATOM 3186 C CA . LEU B 1 189 ? -18.683 -23.730 26.731 1.00 25.65 183 LEU B CA 1
ATOM 3187 C C . LEU B 1 189 ? -18.479 -23.267 28.188 1.00 25.54 183 LEU B C 1
ATOM 3188 O O . LEU B 1 189 ? -17.432 -23.517 28.778 1.00 25.87 183 LEU B O 1
ATOM 3193 N N . ALA B 1 190 ? -19.491 -22.635 28.781 1.00 25.64 184 ALA B N 1
ATOM 3194 C CA . ALA B 1 190 ? -19.411 -22.221 30.194 1.00 25.56 184 ALA B CA 1
ATOM 3195 C C . ALA B 1 190 ? -19.121 -23.412 31.126 1.00 25.94 184 ALA B C 1
ATOM 3196 O O . ALA B 1 190 ? -18.299 -23.313 32.035 1.00 26.10 184 ALA B O 1
ATOM 3198 N N . ALA B 1 191 ? -19.772 -24.545 30.865 1.00 26.36 185 ALA B N 1
ATOM 3199 C CA . ALA B 1 191 ? -19.595 -25.768 31.650 1.00 26.91 185 ALA B CA 1
ATOM 3200 C C . ALA B 1 191 ? -18.185 -26.366 31.597 1.00 27.12 185 ALA B C 1
ATOM 3201 O O . ALA B 1 191 ? -17.728 -26.990 32.557 1.00 27.63 185 ALA B O 1
ATOM 3203 N N . ILE B 1 192 ? -17.505 -26.165 30.472 1.00 26.55 186 ILE B N 1
ATOM 3204 C CA . ILE B 1 192 ? -16.175 -26.716 30.220 1.00 26.52 186 ILE B CA 1
ATOM 3205 C C . ILE B 1 192 ? -15.021 -25.734 30.577 1.00 25.27 186 ILE B C 1
ATOM 3206 O O . ILE B 1 192 ? -13.870 -26.161 30.718 1.00 25.14 186 ILE B O 1
ATOM 3211 N N . ALA B 1 193 ? -15.322 -24.438 30.735 1.00 23.59 187 ALA B N 1
ATOM 3212 C CA . ALA B 1 193 ? -14.249 -23.446 30.977 1.00 22.56 187 ALA B CA 1
ATOM 3213 C C . ALA B 1 193 ? -13.662 -23.552 32.388 1.00 22.23 187 ALA B C 1
ATOM 3214 O O . ALA B 1 193 ? -14.407 -23.666 33.373 1.00 22.51 187 ALA B O 1
ATOM 3216 N N . ASP B 1 194 ? -12.330 -23.536 32.474 1.00 21.01 188 ASP B N 1
ATOM 3217 C CA . ASP B 1 194 ? -11.625 -23.493 33.754 1.00 20.20 188 ASP B CA 1
ATOM 3218 C C . ASP B 1 194 ? -11.508 -22.063 34.266 1.00 19.19 188 ASP B C 1
ATOM 3219 O O . ASP B 1 194 ? -11.683 -21.795 35.456 1.00 18.82 188 ASP B O 1
ATOM 3224 N N . VAL B 1 195 ? -11.166 -21.161 33.350 1.00 17.77 189 VAL B N 1
ATOM 3225 C CA . VAL B 1 195 ? -10.947 -19.753 33.650 1.00 16.64 189 VAL B CA 1
ATOM 3226 C C . VAL B 1 195 ? -11.814 -18.949 32.691 1.00 16.58 189 VAL B C 1
ATOM 3227 O O . VAL B 1 195 ? -11.806 -19.199 31.476 1.00 16.62 189 VAL B O 1
ATOM 3231 N N . VAL B 1 196 ? -12.594 -18.008 33.217 1.00 15.89 190 VAL B N 1
ATOM 3232 C CA . VAL B 1 196 ? -13.309 -17.097 32.324 1.00 15.65 190 VAL B CA 1
ATOM 3233 C C . VAL B 1 196 ? -12.870 -15.679 32.651 1.00 16.35 190 VAL B C 1
ATOM 3234 O O . VAL B 1 196 ? -12.819 -15.298 33.832 1.00 15.56 190 VAL B O 1
ATOM 3238 N N . ILE B 1 197 ? -12.552 -14.915 31.602 1.00 15.82 191 ILE B N 1
ATOM 3239 C CA . ILE B 1 197 ? -12.187 -13.508 31.739 1.00 16.24 191 ILE B CA 1
ATOM 3240 C C . ILE B 1 197 ? -13.306 -12.658 31.148 1.00 15.71 191 ILE B C 1
ATOM 3241 O O . ILE B 1 197 ? -13.720 -12.855 30.005 1.00 14.22 191 ILE B O 1
ATOM 3246 N N . ALA B 1 198 ? -13.804 -11.701 31.922 1.00 15.16 192 ALA B N 1
ATOM 3247 C CA . ALA B 1 198 ? -14.922 -10.912 31.456 1.00 16.75 192 ALA B CA 1
ATOM 3248 C C . ALA B 1 198 ? -14.902 -9.579 32.176 1.00 17.82 192 ALA B C 1
ATOM 3249 O O . ALA B 1 198 ? -14.495 -9.521 33.317 1.00 19.10 192 ALA B O 1
ATOM 3251 N N . ASN B 1 199 ? -15.361 -8.522 31.531 1.00 18.82 193 ASN B N 1
ATOM 3252 C CA . ASN B 1 199 ? -15.633 -7.282 32.271 1.00 20.63 193 ASN B CA 1
ATOM 3253 C C . ASN B 1 199 ? -16.991 -7.430 32.981 1.00 21.19 193 ASN B C 1
ATOM 3254 O O . ASN B 1 199 ? -17.651 -8.468 32.846 1.00 20.87 193 ASN B O 1
ATOM 3259 N N . GLU B 1 200 ? -17.412 -6.431 33.744 1.00 22.76 194 GLU B N 1
ATOM 3260 C CA . GLU B 1 200 ? -18.645 -6.571 34.534 1.00 24.49 194 GLU B CA 1
ATOM 3261 C C . GLU B 1 200 ? -19.902 -6.777 33.695 1.00 24.67 194 GLU B C 1
ATOM 3262 O O . GLU B 1 200 ? -20.749 -7.608 34.038 1.00 24.95 194 GLU B O 1
ATOM 3268 N N . HIS B 1 201 ? -20.026 -6.027 32.602 1.00 24.63 195 HIS B N 1
ATOM 3269 C CA . HIS B 1 201 ? -21.150 -6.201 31.686 1.00 25.19 195 HIS B CA 1
ATOM 3270 C C . HIS B 1 201 ? -21.128 -7.587 31.027 1.00 23.80 195 HIS B C 1
ATOM 3271 O O . HIS B 1 201 ? -22.151 -8.285 30.963 1.00 23.50 195 HIS B O 1
ATOM 3278 N N . GLU B 1 202 ? -19.953 -7.991 30.552 1.00 22.98 196 GLU B N 1
ATOM 3279 C CA . GLU B 1 202 ? -19.783 -9.311 29.920 1.00 21.37 196 GLU B CA 1
ATOM 3280 C C . GLU B 1 202 ? -20.071 -10.455 30.884 1.00 20.82 196 GLU B C 1
ATOM 3281 O O . GLU B 1 202 ? -20.625 -11.489 30.489 1.00 20.42 196 GLU B O 1
ATOM 3287 N N . ALA B 1 203 ? -19.704 -10.272 32.148 1.00 20.38 197 ALA B N 1
ATOM 3288 C CA . ALA B 1 203 ? -19.923 -11.313 33.152 1.00 21.02 197 ALA B CA 1
ATOM 3289 C C . ALA B 1 203 ? -21.429 -11.636 33.332 1.00 21.10 197 ALA B C 1
ATOM 3290 O O . ALA B 1 203 ? -21.814 -12.795 33.416 1.00 20.34 197 ALA B O 1
ATOM 3292 N N . ASN B 1 204 ? -22.265 -10.603 33.339 1.00 22.17 198 ASN B N 1
ATOM 3293 C CA . ASN B 1 204 ? -23.728 -10.760 33.406 1.00 23.73 198 ASN B CA 1
ATOM 3294 C C . ASN B 1 204 ? -24.327 -11.631 32.284 1.00 25.12 198 ASN B C 1
ATOM 3295 O O . ASN B 1 204 ? -25.388 -12.249 32.460 1.00 25.74 198 ASN B O 1
ATOM 3300 N N . ASP B 1 205 ? -23.635 -11.704 31.140 1.00 25.51 199 ASP B N 1
ATOM 3301 C CA . ASP B 1 205 ? -24.124 -12.479 29.989 1.00 26.74 199 ASP B CA 1
ATOM 3302 C C . ASP B 1 205 ? -23.538 -13.873 29.953 1.00 26.35 199 ASP B C 1
ATOM 3303 O O . ASP B 1 205 ? -23.833 -14.640 29.045 1.00 27.23 199 ASP B O 1
ATOM 3308 N N . TRP B 1 206 ? -22.701 -14.206 30.932 1.00 26.06 200 TRP B N 1
ATOM 3309 C CA . TRP B 1 206 ? -22.090 -15.530 30.988 1.00 25.75 200 TRP B CA 1
ATOM 3310 C C . TRP B 1 206 ? -22.962 -16.467 31.838 1.00 26.55 200 TRP B C 1
ATOM 3311 O O . TRP B 1 206 ? -23.299 -16.125 32.974 1.00 27.14 200 TRP B O 1
ATOM 3322 N N . PRO B 1 207 ? -23.349 -17.636 31.284 1.00 27.25 201 PRO B N 1
ATOM 3323 C CA . PRO B 1 207 ? -24.394 -18.496 31.871 1.00 27.68 201 PRO B CA 1
ATOM 3324 C C . PRO B 1 207 ? -24.099 -19.089 33.247 1.00 28.04 201 PRO B C 1
ATOM 3325 O O . PRO B 1 207 ? -25.034 -19.319 34.024 1.00 28.66 201 PRO B O 1
ATOM 3329 N N . SER B 1 208 ? -22.836 -19.381 33.536 1.00 28.09 202 SER B N 1
ATOM 3330 C CA . SER B 1 208 ? -22.477 -20.004 34.819 1.00 28.31 202 SER B CA 1
ATOM 3331 C C . SER B 1 208 ? -20.998 -19.798 35.160 1.00 27.89 202 SER B C 1
ATOM 3332 O O . SER B 1 208 ? -20.153 -19.748 34.257 1.00 27.39 202 SER B O 1
ATOM 3335 N N . PRO B 1 209 ? -20.676 -19.718 36.470 1.00 27.59 203 PRO B N 1
ATOM 3336 C CA . PRO B 1 209 ? -19.333 -19.374 36.909 1.00 26.73 203 PRO B CA 1
ATOM 3337 C C . PRO B 1 209 ? -18.360 -20.532 36.730 1.00 26.04 203 PRO B C 1
ATOM 3338 O O . PRO B 1 209 ? -18.718 -21.702 36.950 1.00 25.95 203 PRO B O 1
ATOM 3342 N N . PRO B 1 210 ? -17.131 -20.214 36.315 1.00 24.56 204 PRO B N 1
ATOM 3343 C CA . PRO B 1 210 ? -16.159 -21.270 36.176 1.00 23.98 204 PRO B CA 1
ATOM 3344 C C . PRO B 1 210 ? -15.451 -21.508 37.516 1.00 23.57 204 PRO B C 1
ATOM 3345 O O . PRO B 1 210 ? -15.749 -20.838 38.515 1.00 23.66 204 PRO B O 1
ATOM 3349 N N . THR B 1 211 ? -14.501 -22.431 37.509 1.00 23.15 205 THR B N 1
ATOM 3350 C CA . THR B 1 211 ? -13.607 -22.645 38.631 1.00 23.11 205 THR B CA 1
ATOM 3351 C C . THR B 1 211 ? -12.902 -21.341 39.011 1.00 22.37 205 THR B C 1
ATOM 3352 O O . THR B 1 211 ? -12.781 -21.027 40.185 1.00 22.36 205 THR B O 1
ATOM 3356 N N . HIS B 1 212 ? -12.464 -20.571 38.010 1.00 21.34 206 HIS B N 1
ATOM 3357 C CA . HIS B 1 212 ? -11.701 -19.351 38.252 1.00 19.69 206 HIS B CA 1
ATOM 3358 C C . HIS B 1 212 ? -12.303 -18.227 37.415 1.00 20.00 206 HIS B C 1
ATOM 3359 O O . HIS B 1 212 ? -12.086 -18.165 36.202 1.00 19.09 206 HIS B O 1
ATOM 3366 N N . PHE B 1 213 ? -13.052 -17.342 38.063 1.00 19.28 207 PHE B N 1
ATOM 3367 C CA . PHE B 1 213 ? -13.771 -16.281 37.383 1.00 19.29 207 PHE B CA 1
ATOM 3368 C C . PHE B 1 213 ? -12.994 -14.977 37.581 1.00 19.33 207 PHE B C 1
ATOM 3369 O O . PHE B 1 213 ? -12.818 -14.514 38.710 1.00 19.00 207 PHE B O 1
ATOM 3377 N N . VAL B 1 214 ? -12.518 -14.401 36.481 1.00 19.10 208 VAL B N 1
ATOM 3378 C CA . VAL B 1 214 ? -11.659 -13.209 36.523 1.00 19.18 208 VAL B CA 1
ATOM 3379 C C . VAL B 1 214 ? -12.413 -12.056 35.896 1.00 19.67 208 VAL B C 1
ATOM 3380 O O . VAL B 1 214 ? -12.704 -12.078 34.702 1.00 19.53 208 VAL B O 1
ATOM 3384 N N . ILE B 1 215 ? -12.748 -11.052 36.705 1.00 20.10 209 ILE B N 1
ATOM 3385 C CA . ILE B 1 215 ? -13.563 -9.927 36.251 1.00 20.96 209 ILE B CA 1
ATOM 3386 C C . ILE B 1 215 ? -12.720 -8.666 36.192 1.00 21.54 209 ILE B C 1
ATOM 3387 O O . ILE B 1 215 ? -12.209 -8.215 37.208 1.00 21.58 209 ILE B O 1
ATOM 3392 N N . THR B 1 216 ? -12.560 -8.108 34.996 1.00 21.49 210 THR B N 1
ATOM 3393 C CA . THR B 1 216 ? -11.727 -6.928 34.855 1.00 22.03 210 THR B CA 1
ATOM 3394 C C . THR B 1 216 ? -12.527 -5.685 35.251 1.00 22.77 210 THR B C 1
ATOM 3395 O O . THR B 1 216 ? -13.722 -5.590 34.972 1.00 22.14 210 THR B O 1
ATOM 3399 N N . LEU B 1 217 ? -11.851 -4.727 35.880 1.00 24.38 211 LEU B N 1
ATOM 3400 C CA . LEU B 1 217 ? -12.521 -3.550 36.437 1.00 26.12 211 LEU B CA 1
ATOM 3401 C C . LEU B 1 217 ? -11.904 -2.227 35.951 1.00 27.97 211 LEU B C 1
ATOM 3402 O O . LEU B 1 217 ? -11.787 -1.280 36.722 1.00 27.89 211 LEU B O 1
ATOM 3407 N N . GLY B 1 218 ? -11.524 -2.162 34.677 1.00 29.19 212 GLY B N 1
ATOM 3408 C CA . GLY B 1 218 ? -10.860 -0.969 34.137 1.00 31.02 212 GLY B CA 1
ATOM 3409 C C . GLY B 1 218 ? -9.738 -0.497 35.038 1.00 32.31 212 GLY B C 1
ATOM 3410 O O . GLY B 1 218 ? -8.860 -1.279 35.402 1.00 32.55 212 GLY B O 1
ATOM 3411 N N . VAL B 1 219 ? -9.796 0.777 35.437 1.00 33.37 213 VAL B N 1
ATOM 3412 C CA . VAL B 1 219 ? -8.772 1.395 36.300 1.00 34.37 213 VAL B CA 1
ATOM 3413 C C . VAL B 1 219 ? -8.465 0.653 37.595 1.00 34.57 213 VAL B C 1
ATOM 3414 O O . VAL B 1 219 ? -7.321 0.669 38.057 1.00 35.14 213 VAL B O 1
ATOM 3418 N N . ARG B 1 220 ? -9.472 -0.004 38.171 1.00 34.65 214 ARG B N 1
ATOM 3419 C CA . ARG B 1 220 ? -9.302 -0.720 39.443 1.00 34.44 214 ARG B CA 1
ATOM 3420 C C . ARG B 1 220 ? -8.585 -2.063 39.353 1.00 33.45 214 ARG B C 1
ATOM 3421 O O . ARG B 1 220 ? -8.334 -2.702 40.385 1.00 33.94 214 ARG B O 1
ATOM 3429 N N . GLY B 1 221 ? -8.250 -2.496 38.138 1.00 31.59 215 GLY B N 1
ATOM 3430 C CA . GLY B 1 221 ? -7.591 -3.782 37.955 1.00 29.42 215 GLY B CA 1
ATOM 3431 C C . GLY B 1 221 ? -8.588 -4.899 37.684 1.00 27.98 215 GLY B C 1
ATOM 3432 O O . GLY B 1 221 ? -9.270 -4.896 36.661 1.00 27.34 215 GLY B O 1
ATOM 3433 N N . ALA B 1 222 ? -8.678 -5.846 38.610 1.00 26.31 216 ALA B N 1
ATOM 3434 C CA . ALA B 1 222 ? -9.560 -6.988 38.453 1.00 25.66 216 ALA B CA 1
ATOM 3435 C C . ALA B 1 222 ? -10.012 -7.534 39.801 1.00 25.07 216 ALA B C 1
ATOM 3436 O O . ALA B 1 222 ? -9.422 -7.234 40.846 1.00 24.99 216 ALA B O 1
ATOM 3438 N N . ARG B 1 223 ? -11.057 -8.346 39.769 1.00 23.80 217 ARG B N 1
ATOM 3439 C CA . ARG B 1 223 ? -11.399 -9.148 40.931 1.00 23.54 217 ARG B CA 1
ATOM 3440 C C . ARG B 1 223 ? -11.557 -10.608 40.544 1.00 23.34 217 ARG B C 1
ATOM 3441 O O . ARG B 1 223 ? -11.822 -10.931 39.369 1.00 23.37 217 ARG B O 1
ATOM 3449 N N . TYR B 1 224 ? -11.390 -11.482 41.533 1.00 22.31 218 TYR B N 1
ATOM 3450 C CA . TYR B 1 224 ? -11.431 -12.922 41.328 1.00 22.26 218 TYR B CA 1
ATOM 3451 C C . TYR B 1 224 ? -12.494 -13.527 42.248 1.00 22.71 218 TYR B C 1
ATOM 3452 O O . TYR B 1 224 ? -12.650 -13.100 43.406 1.00 22.70 218 TYR B O 1
ATOM 3461 N N . VAL B 1 225 ? -13.239 -14.487 41.715 1.00 22.70 219 VAL B N 1
ATOM 3462 C CA . VAL B 1 225 ? -14.081 -15.378 42.524 1.00 22.74 219 VAL B CA 1
ATOM 3463 C C . VAL B 1 225 ? -13.971 -16.802 41.966 1.00 22.61 219 VAL B C 1
ATOM 3464 O O . VAL B 1 225 ? -14.154 -17.034 40.771 1.00 22.10 219 VAL B O 1
ATOM 3468 N N . GLY B 1 226 ? -13.634 -17.756 42.827 1.00 22.15 220 GLY B N 1
ATOM 3469 C CA . GLY B 1 226 ? -13.431 -19.121 42.385 1.00 22.51 220 GLY B CA 1
ATOM 3470 C C . GLY B 1 226 ? -12.857 -19.984 43.483 1.00 23.72 220 GLY B C 1
ATOM 3471 O O . GLY B 1 226 ? -12.925 -19.623 44.663 1.00 23.31 220 GLY B O 1
ATOM 3472 N N . ALA B 1 227 ? -12.276 -21.114 43.085 1.00 24.21 221 ALA B N 1
ATOM 3473 C CA . ALA B 1 227 ? -11.724 -22.092 44.018 1.00 25.11 221 ALA B CA 1
ATOM 3474 C C . ALA B 1 227 ? -10.707 -21.509 44.997 1.00 25.67 221 ALA B C 1
ATOM 3475 O O . ALA B 1 227 ? -10.579 -22.020 46.113 1.00 25.72 221 ALA B O 1
ATOM 3477 N N . ASP B 1 228 ? -10.015 -20.434 44.603 1.00 25.74 222 ASP B N 1
ATOM 3478 C CA . ASP B 1 228 ? -8.946 -19.849 45.426 1.00 26.57 222 ASP B CA 1
ATOM 3479 C C . ASP B 1 228 ? -9.468 -18.814 46.418 1.00 26.83 222 ASP B C 1
ATOM 3480 O O . ASP B 1 228 ? -8.697 -18.261 47.220 1.00 27.44 222 ASP B O 1
ATOM 3485 N N . GLY B 1 229 ? -10.756 -18.510 46.344 1.00 26.40 223 GLY B N 1
ATOM 3486 C CA . GLY B 1 229 ? -11.312 -17.477 47.194 1.00 26.22 223 GLY B CA 1
ATOM 3487 C C . GLY B 1 229 ? -11.957 -16.328 46.450 1.00 26.09 223 GLY B C 1
ATOM 3488 O O . GLY B 1 229 ? -12.481 -16.492 45.339 1.00 25.35 223 GLY B O 1
ATOM 3489 N N . VAL B 1 230 ? -11.916 -15.167 47.092 1.00 25.99 224 VAL B N 1
ATOM 3490 C CA . VAL B 1 230 ? -12.597 -13.981 46.639 1.00 25.77 224 VAL B CA 1
ATOM 3491 C C . VAL B 1 230 ? -11.667 -12.842 47.006 1.00 26.12 224 VAL B C 1
ATOM 3492 O O . VAL B 1 230 ? -11.366 -12.653 48.192 1.00 25.81 224 VAL B O 1
ATOM 3496 N N . PHE B 1 231 ? -11.211 -12.082 46.006 1.00 25.59 225 PHE B N 1
ATOM 3497 C CA . PHE B 1 231 ? -10.231 -11.014 46.243 1.00 25.62 225 PHE B CA 1
ATOM 3498 C C . PHE B 1 231 ? -10.125 -10.015 45.086 1.00 26.43 225 PHE B C 1
ATOM 3499 O O . PHE B 1 231 ? -10.490 -10.322 43.945 1.00 25.40 225 PHE B O 1
ATOM 3507 N N . GLU B 1 232 ? -9.659 -8.813 45.412 1.00 26.98 226 GLU B N 1
ATOM 3508 C CA . GLU B 1 232 ? -9.386 -7.755 44.445 1.00 28.60 226 GLU B CA 1
ATOM 3509 C C . GLU B 1 232 ? -7.931 -7.861 44.020 1.00 28.78 226 GLU B C 1
ATOM 3510 O O . GLU B 1 232 ? -7.078 -8.282 44.814 1.00 27.89 226 GLU B O 1
ATOM 3516 N N . VAL B 1 233 ? -7.649 -7.494 42.770 1.00 28.82 227 VAL B N 1
ATOM 3517 C CA . VAL B 1 233 ? -6.276 -7.425 42.282 1.00 29.39 227 VAL B CA 1
ATOM 3518 C C . VAL B 1 233 ? -6.117 -6.027 41.693 1.00 30.51 227 VAL B C 1
ATOM 3519 O O . VAL B 1 233 ? -6.669 -5.726 40.627 1.00 30.59 227 VAL B O 1
ATOM 3523 N N . PRO B 1 234 ? -5.409 -5.144 42.413 1.00 31.54 228 PRO B N 1
ATOM 3524 C CA . PRO B 1 234 ? -5.258 -3.762 41.980 1.00 32.30 228 PRO B CA 1
ATOM 3525 C C . PRO B 1 234 ? -4.340 -3.651 40.777 1.00 32.51 228 PRO B C 1
ATOM 3526 O O . PRO B 1 234 ? -3.423 -4.454 40.631 1.00 33.45 228 PRO B O 1
ATOM 3530 N N . ALA B 1 235 ? -4.601 -2.673 39.921 1.00 33.32 229 ALA B N 1
ATOM 3531 C CA . ALA B 1 235 ? -3.693 -2.335 38.832 1.00 34.12 229 ALA B CA 1
ATOM 3532 C C . ALA B 1 235 ? -2.795 -1.165 39.262 1.00 35.40 229 ALA B C 1
ATOM 3533 O O . ALA B 1 235 ? -3.229 -0.317 40.061 1.00 34.90 229 ALA B O 1
ATOM 3535 N N . PRO B 1 236 ? -1.550 -1.110 38.730 1.00 36.13 230 PRO B N 1
ATOM 3536 C CA . PRO B 1 236 ? -0.697 0.062 38.949 1.00 36.88 230 PRO B CA 1
ATOM 3537 C C . PRO B 1 236 ? -1.392 1.340 38.501 1.00 37.72 230 PRO B C 1
ATOM 3538 O O . PRO B 1 236 ? -2.150 1.335 37.522 1.00 37.82 230 PRO B O 1
ATOM 3542 N N . THR B 1 237 ? -1.157 2.426 39.230 1.00 38.55 231 THR B N 1
ATOM 3543 C CA . THR B 1 237 ? -1.713 3.713 38.849 1.00 39.12 231 THR B CA 1
ATOM 3544 C C . THR B 1 237 ? -0.899 4.247 37.673 1.00 39.18 231 THR B C 1
ATOM 3545 O O . THR B 1 237 ? 0.337 4.227 37.703 1.00 39.25 231 THR B O 1
ATOM 3549 N N . VAL B 1 238 ? -1.611 4.679 36.631 1.00 39.19 232 VAL B N 1
ATOM 3550 C CA . VAL B 1 238 ? -1.016 5.214 35.408 1.00 39.43 232 VAL B CA 1
ATOM 3551 C C . VAL B 1 238 ? -1.888 6.345 34.887 1.00 39.93 232 VAL B C 1
ATOM 3552 O O . VAL B 1 238 ? -3.033 6.504 35.317 1.00 40.05 232 VAL B O 1
ATOM 3556 N N . THR B 1 239 ? -1.347 7.122 33.952 1.00 40.52 233 THR B N 1
ATOM 3557 C CA . THR B 1 239 ? -2.132 8.142 33.261 1.00 41.13 233 THR B CA 1
ATOM 3558 C C . THR B 1 239 ? -2.432 7.664 31.839 1.00 41.08 233 THR B C 1
ATOM 3559 O O . THR B 1 239 ? -1.561 7.729 30.968 1.00 41.06 233 THR B O 1
ATOM 3563 N N . PRO B 1 240 ? -3.665 7.166 31.609 1.00 41.22 234 PRO B N 1
ATOM 3564 C CA . PRO B 1 240 ? -4.069 6.637 30.306 1.00 40.88 234 PRO B CA 1
ATOM 3565 C C . PRO B 1 240 ? -3.930 7.624 29.160 1.00 40.80 234 PRO B C 1
ATOM 3566 O O . PRO B 1 240 ? -4.106 8.843 29.335 1.00 40.69 234 PRO B O 1
ATOM 3570 N N . VAL B 1 241 ? -3.605 7.068 27.999 1.00 39.73 235 VAL B N 1
ATOM 3571 C CA . VAL B 1 241 ? -3.570 7.771 26.732 1.00 38.73 235 VAL B CA 1
ATOM 3572 C C . VAL B 1 241 ? -4.705 7.177 25.895 1.00 37.86 235 VAL B C 1
ATOM 3573 O O . VAL B 1 241 ? -5.461 7.904 25.238 1.00 37.99 235 VAL B O 1
ATOM 3577 N N . ASP B 1 242 ? -4.819 5.845 25.938 1.00 36.30 236 ASP B N 1
ATOM 3578 C CA . ASP B 1 242 ? -5.776 5.103 25.132 1.00 34.67 236 ASP B CA 1
ATOM 3579 C C . ASP B 1 242 ? -6.015 3.728 25.751 1.00 33.82 236 ASP B C 1
ATOM 3580 O O . ASP B 1 242 ? -5.138 2.868 25.712 1.00 33.42 236 ASP B O 1
ATOM 3585 N N . THR B 1 243 ? -7.205 3.519 26.308 1.00 32.40 237 THR B N 1
ATOM 3586 C CA . THR B 1 243 ? -7.503 2.259 26.988 1.00 31.82 237 THR B CA 1
ATOM 3587 C C . THR B 1 243 ? -7.927 1.160 26.016 1.00 30.59 237 THR B C 1
ATOM 3588 O O . THR B 1 243 ? -8.065 -0.001 26.413 1.00 30.77 237 THR B O 1
ATOM 3592 N N . ALA B 1 244 ? -8.135 1.512 24.749 1.00 29.05 238 ALA B N 1
ATOM 3593 C CA . ALA B 1 244 ? -8.477 0.503 23.753 1.00 27.86 238 ALA B CA 1
ATOM 3594 C C . ALA B 1 244 ? -7.344 -0.509 23.642 1.00 26.49 238 ALA B C 1
ATOM 3595 O O . ALA B 1 244 ? -6.152 -0.145 23.677 1.00 26.01 238 ALA B O 1
ATOM 3597 N N . GLY B 1 245 ? -7.725 -1.783 23.563 1.00 24.80 239 GLY B N 1
ATOM 3598 C CA . GLY B 1 245 ? -6.769 -2.876 23.437 1.00 22.56 239 GLY B CA 1
ATOM 3599 C C . GLY B 1 245 ? -6.253 -3.416 24.763 1.00 21.47 239 GLY B C 1
ATOM 3600 O O . GLY B 1 245 ? -5.612 -4.481 24.787 1.00 21.84 239 GLY B O 1
ATOM 3601 N N . ALA B 1 246 ? -6.498 -2.691 25.861 1.00 19.40 240 ALA B N 1
ATOM 3602 C CA . ALA B 1 246 ? -6.006 -3.113 27.184 1.00 18.02 240 ALA B CA 1
ATOM 3603 C C . ALA B 1 246 ? -6.619 -4.452 27.625 1.00 16.51 240 ALA B C 1
ATOM 3604 O O . ALA B 1 246 ? -5.958 -5.250 28.275 1.00 16.61 240 ALA B O 1
ATOM 3606 N N . GLY B 1 247 ? -7.890 -4.661 27.306 1.00 16.04 241 GLY B N 1
ATOM 3607 C CA . GLY B 1 247 ? -8.581 -5.909 27.665 1.00 16.14 241 GLY B CA 1
ATOM 3608 C C . GLY B 1 247 ? -7.923 -7.124 26.990 1.00 15.63 241 GLY B C 1
ATOM 3609 O O . GLY B 1 247 ? -7.728 -8.169 27.618 1.00 15.54 241 GLY B O 1
ATOM 3610 N N . ASP B 1 248 ? -7.574 -6.981 25.708 1.00 15.75 242 ASP B N 1
ATOM 3611 C CA . ASP B 1 248 ? -6.887 -8.071 24.986 1.00 15.86 242 ASP B CA 1
ATOM 3612 C C . ASP B 1 248 ? -5.496 -8.324 25.555 1.00 15.09 242 ASP B C 1
ATOM 3613 O O . ASP B 1 248 ? -5.047 -9.474 25.654 1.00 15.38 242 ASP B O 1
ATOM 3618 N N . VAL B 1 249 ? -4.803 -7.257 25.954 1.00 14.38 243 VAL B N 1
ATOM 3619 C CA . VAL B 1 249 ? -3.502 -7.434 26.602 1.00 13.61 243 VAL B CA 1
ATOM 3620 C C . VAL B 1 249 ? -3.647 -8.202 27.917 1.00 14.16 243 VAL B C 1
ATOM 3621 O O . VAL B 1 249 ? -2.901 -9.152 28.191 1.00 14.18 243 VAL B O 1
ATOM 3625 N N . PHE B 1 250 ? -4.635 -7.818 28.725 1.00 14.47 244 PHE B N 1
ATOM 3626 C CA . PHE B 1 250 ? -4.883 -8.525 29.989 1.00 14.68 244 PHE B CA 1
ATOM 3627 C C . PHE B 1 250 ? -5.048 -10.031 29.735 1.00 14.04 244 PHE B C 1
ATOM 3628 O O . PHE B 1 250 ? -4.418 -10.862 30.399 1.00 14.38 244 PHE B O 1
ATOM 3636 N N . ALA B 1 251 ? -5.896 -10.375 28.767 1.00 14.31 245 ALA B N 1
ATOM 3637 C CA . ALA B 1 251 ? -6.231 -11.788 28.507 1.00 14.06 245 ALA B CA 1
ATOM 3638 C C . ALA B 1 251 ? -5.007 -12.573 28.047 1.00 14.25 245 ALA B C 1
ATOM 3639 O O . ALA B 1 251 ? -4.762 -13.677 28.551 1.00 13.92 245 ALA B O 1
ATOM 3641 N N . GLY B 1 252 ? -4.247 -12.002 27.099 1.00 14.35 246 GLY B N 1
ATOM 3642 C CA . GLY B 1 252 ? -3.038 -12.665 26.563 1.00 14.57 246 GLY B CA 1
ATOM 3643 C C . GLY B 1 252 ? -1.958 -12.858 27.629 1.00 14.69 246 GLY B C 1
ATOM 3644 O O . GLY B 1 252 ? -1.294 -13.903 27.705 1.00 15.08 246 GLY B O 1
ATOM 3645 N N . VAL B 1 253 ? -1.784 -11.849 28.474 1.00 14.51 247 VAL B N 1
ATOM 3646 C CA . VAL B 1 253 ? -0.803 -11.930 29.538 1.00 14.83 247 VAL B CA 1
ATOM 3647 C C . VAL B 1 253 ? -1.248 -12.924 30.603 1.00 15.01 247 VAL B C 1
ATOM 3648 O O . VAL B 1 253 ? -0.430 -13.671 31.160 1.00 15.23 247 VAL B O 1
ATOM 3652 N N . LEU B 1 254 ? -2.552 -12.966 30.859 1.00 15.33 248 LEU B N 1
ATOM 3653 C CA . LEU B 1 254 ? -3.077 -13.925 31.816 1.00 15.73 248 LEU B CA 1
ATOM 3654 C C . LEU B 1 254 ? -2.781 -15.329 31.315 1.00 16.02 248 LEU B C 1
ATOM 3655 O O . LEU B 1 254 ? -2.302 -16.168 32.086 1.00 16.16 248 LEU B O 1
ATOM 3660 N N . ALA B 1 255 ? -3.032 -15.569 30.021 1.00 15.25 249 ALA B N 1
ATOM 3661 C CA . ALA B 1 255 ? -2.743 -16.879 29.400 1.00 15.94 249 ALA B CA 1
ATOM 3662 C C . ALA B 1 255 ? -1.261 -17.247 29.455 1.00 16.75 249 ALA B C 1
ATOM 3663 O O . ALA B 1 255 ? -0.914 -18.395 29.699 1.00 17.20 249 ALA B O 1
ATOM 3665 N N . ALA B 1 256 ? -0.394 -16.265 29.197 1.00 17.91 250 ALA B N 1
ATOM 3666 C CA . ALA B 1 256 ? 1.044 -16.481 29.208 1.00 18.73 250 ALA B CA 1
ATOM 3667 C C . ALA B 1 256 ? 1.586 -16.822 30.605 1.00 19.69 250 ALA B C 1
ATOM 3668 O O . ALA B 1 256 ? 2.692 -17.350 30.720 1.00 20.68 250 ALA B O 1
ATOM 3670 N N . ASN B 1 257 ? 0.833 -16.503 31.654 1.00 19.27 251 ASN B N 1
ATOM 3671 C CA . ASN B 1 257 ? 1.330 -16.654 33.015 1.00 20.25 251 ASN B CA 1
ATOM 3672 C C . ASN B 1 257 ? 0.563 -17.642 33.871 1.00 20.56 251 ASN B C 1
ATOM 3673 O O . ASN B 1 257 ? 1.047 -18.009 34.937 1.00 21.14 251 ASN B O 1
ATOM 3678 N N . TRP B 1 258 ? -0.623 -18.066 33.418 1.00 21.07 252 TRP B N 1
ATOM 3679 C CA . TRP B 1 258 ? -1.437 -19.040 34.165 1.00 22.09 252 TRP B CA 1
ATOM 3680 C C . TRP B 1 258 ? -0.752 -20.401 34.285 1.00 23.19 252 TRP B C 1
ATOM 3681 O O . TRP B 1 258 ? -0.337 -20.968 33.274 1.00 23.85 252 TRP B O 1
ATOM 3692 N N . PRO B 1 259 ? -0.668 -20.957 35.512 1.00 24.77 253 PRO B N 1
ATOM 3693 C CA . PRO B 1 259 ? 0.044 -22.232 35.659 1.00 25.98 253 PRO B CA 1
ATOM 3694 C C . PRO B 1 259 ? -0.633 -23.382 34.924 1.00 27.98 253 PRO B C 1
ATOM 3695 O O . PRO B 1 259 ? -1.861 -23.496 34.940 1.00 27.39 253 PRO B O 1
ATOM 3699 N N . ARG B 1 260 ? 0.174 -24.241 34.308 1.00 30.28 254 ARG B N 1
ATOM 3700 C CA . ARG B 1 260 ? -0.321 -25.515 33.792 1.00 33.71 254 ARG B CA 1
ATOM 3701 C C . ARG B 1 260 ? -0.946 -26.313 34.938 1.00 33.80 254 ARG B C 1
ATOM 3702 O O . ARG B 1 260 ? -0.602 -26.112 36.106 1.00 33.90 254 ARG B O 1
ATOM 3710 N N . ASN B 1 261 ? -1.893 -27.175 34.595 1.00 34.98 255 ASN B N 1
ATOM 3711 C CA . ASN B 1 261 ? -2.617 -27.999 35.571 1.00 35.78 255 ASN B CA 1
ATOM 3712 C C . ASN B 1 261 ? -1.689 -28.860 36.446 1.00 35.77 255 ASN B C 1
ATOM 3713 O O . ASN B 1 261 ? -0.675 -29.348 35.943 1.00 35.76 255 ASN B O 1
ATOM 3718 N N . PRO B 1 262 ? -2.009 -29.019 37.758 1.00 36.11 256 PRO B N 1
ATOM 3719 C CA . PRO B 1 262 ? -3.151 -28.453 38.498 1.00 36.02 256 PRO B CA 1
ATOM 3720 C C . PRO B 1 262 ? -2.912 -27.045 39.058 1.00 35.82 256 PRO B C 1
ATOM 3721 O O . PRO B 1 262 ? -3.847 -26.436 39.592 1.00 36.55 256 PRO B O 1
ATOM 3725 N N . GLY B 1 263 ? -1.683 -26.543 38.951 1.00 35.09 257 GLY B N 1
ATOM 3726 C CA . GLY B 1 263 ? -1.340 -25.200 39.427 1.00 34.17 257 GLY B CA 1
ATOM 3727 C C . GLY B 1 263 ? -1.399 -25.012 40.934 1.00 34.00 257 GLY B C 1
ATOM 3728 O O . GLY B 1 263 ? -1.496 -25.984 41.683 1.00 34.53 257 GLY B O 1
ATOM 3729 N N . SER B 1 264 ? -1.314 -23.755 41.370 1.00 32.67 258 SER B N 1
ATOM 3730 C CA . SER B 1 264 ? -1.415 -23.382 42.778 1.00 31.54 258 SER B CA 1
ATOM 3731 C C . SER B 1 264 ? -1.993 -21.972 42.890 1.00 30.74 258 SER B C 1
ATOM 3732 O O . SER B 1 264 ? -1.915 -21.194 41.930 1.00 29.75 258 SER B O 1
ATOM 3735 N N . PRO B 1 265 ? -2.596 -21.640 44.052 1.00 29.94 259 PRO B N 1
ATOM 3736 C CA . PRO B 1 265 ? -3.067 -20.278 44.281 1.00 29.55 259 PRO B CA 1
ATOM 3737 C C . PRO B 1 265 ? -1.987 -19.204 44.115 1.00 29.10 259 PRO B C 1
ATOM 3738 O O . PRO B 1 265 ? -2.271 -18.140 43.566 1.00 28.86 259 PRO B O 1
ATOM 3742 N N . ALA B 1 266 ? -0.763 -19.468 44.580 1.00 28.65 260 ALA B N 1
ATOM 3743 C CA . ALA B 1 266 ? 0.322 -18.492 44.432 1.00 27.70 260 ALA B CA 1
ATOM 3744 C C . ALA B 1 266 ? 0.613 -18.205 42.954 1.00 27.03 260 ALA B C 1
ATOM 3745 O O . ALA B 1 266 ? 0.811 -17.054 42.570 1.00 26.35 260 ALA B O 1
ATOM 3747 N N . GLU B 1 267 ? 0.619 -19.250 42.131 1.00 26.70 261 GLU B N 1
ATOM 3748 C CA . GLU B 1 267 ? 0.920 -19.088 40.697 1.00 27.10 261 GLU B CA 1
ATOM 3749 C C . GLU B 1 267 ? -0.219 -18.361 39.944 1.00 26.16 261 GLU B C 1
ATOM 3750 O O . GLU B 1 267 ? 0.041 -17.568 39.033 1.00 26.67 261 GLU B O 1
ATOM 3756 N N . ARG B 1 268 ? -1.471 -18.620 40.322 1.00 24.47 262 ARG B N 1
ATOM 3757 C CA . ARG B 1 268 ? -2.602 -17.913 39.701 1.00 23.65 262 ARG B CA 1
ATOM 3758 C C . ARG B 1 268 ? -2.658 -16.459 40.131 1.00 23.46 262 ARG B C 1
ATOM 3759 O O . ARG B 1 268 ? -2.981 -15.575 39.334 1.00 23.74 262 ARG B O 1
ATOM 3767 N N . LEU B 1 269 ? -2.329 -16.199 41.394 1.00 23.24 263 LEU B N 1
ATOM 3768 C CA . LEU B 1 269 ? -2.255 -14.827 41.881 1.00 22.89 263 LEU B CA 1
ATOM 3769 C C . LEU B 1 269 ? -1.183 -14.039 41.132 1.00 22.12 263 LEU B C 1
ATOM 3770 O O . LEU B 1 269 ? -1.390 -12.882 40.791 1.00 21.93 263 LEU B O 1
ATOM 3775 N N . ARG B 1 270 ? -0.033 -14.663 40.909 1.00 22.65 264 ARG B N 1
ATOM 3776 C CA . ARG B 1 270 ? 1.056 -14.030 40.168 1.00 22.73 264 ARG B CA 1
ATOM 3777 C C . ARG B 1 270 ? 0.566 -13.688 38.760 1.00 21.08 264 ARG B C 1
ATOM 3778 O O . ARG B 1 270 ? 0.801 -12.595 38.275 1.00 20.25 264 ARG B O 1
ATOM 3786 N N . ALA B 1 271 ? -0.136 -14.627 38.122 1.00 20.43 265 ALA B N 1
ATOM 3787 C CA . ALA B 1 271 ? -0.654 -14.418 36.761 1.00 19.69 265 ALA B CA 1
ATOM 3788 C C . ALA B 1 271 ? -1.588 -13.216 36.731 1.00 19.48 265 ALA B C 1
ATOM 3789 O O . ALA B 1 271 ? -1.488 -12.359 35.856 1.00 19.76 265 ALA B O 1
ATOM 3791 N N . LEU B 1 272 ? -2.493 -13.153 37.705 1.00 19.84 266 LEU B N 1
ATOM 3792 C CA . LEU B 1 272 ? -3.445 -12.051 37.819 1.00 19.67 266 LEU B CA 1
ATOM 3793 C C . LEU B 1 272 ? -2.760 -10.705 37.974 1.00 20.02 266 LEU B C 1
ATOM 3794 O O . LEU B 1 272 ? -3.106 -9.733 37.284 1.00 19.84 266 LEU B O 1
ATOM 3799 N N . ARG B 1 273 ? -1.768 -10.649 38.864 1.00 21.00 267 ARG B N 1
ATOM 3800 C CA . ARG B 1 273 ? -1.037 -9.398 39.096 1.00 21.70 267 ARG B CA 1
ATOM 3801 C C . ARG B 1 273 ? -0.340 -8.930 37.822 1.00 21.07 267 ARG B C 1
ATOM 3802 O O . ARG B 1 273 ? -0.398 -7.746 37.466 1.00 21.42 267 ARG B O 1
ATOM 3810 N N . ARG B 1 274 ? 0.299 -9.873 37.135 1.00 21.09 268 ARG B N 1
ATOM 3811 C CA . ARG B 1 274 ? 1.012 -9.568 35.886 1.00 21.28 268 ARG B CA 1
ATOM 3812 C C . ARG B 1 274 ? 0.055 -9.093 34.792 1.00 20.96 268 ARG B C 1
ATOM 3813 O O . ARG B 1 274 ? 0.366 -8.155 34.064 1.00 21.46 268 ARG B O 1
ATOM 3821 N N . ALA B 1 275 ? -1.111 -9.736 34.681 1.00 21.01 269 ALA B N 1
ATOM 3822 C CA . ALA B 1 275 ? -2.130 -9.343 33.684 1.00 20.42 269 ALA B CA 1
ATOM 3823 C C . ALA B 1 275 ? -2.701 -7.954 33.971 1.00 20.85 269 ALA B C 1
ATOM 3824 O O . ALA B 1 275 ? -2.916 -7.154 33.052 1.00 19.47 269 ALA B O 1
ATOM 3826 N N . CYS B 1 276 ? -2.940 -7.655 35.253 1.00 21.05 270 CYS B N 1
ATOM 3827 C CA . CYS B 1 276 ? -3.429 -6.327 35.636 1.00 21.95 270 CYS B CA 1
ATOM 3828 C C . CYS B 1 276 ? -2.411 -5.257 35.306 1.00 21.08 270 CYS B C 1
ATOM 3829 O O . CYS B 1 276 ? -2.766 -4.194 34.793 1.00 21.08 270 CYS B O 1
ATOM 3832 N N . ALA B 1 277 ? -1.146 -5.554 35.601 1.00 21.25 271 ALA B N 1
ATOM 3833 C CA . ALA B 1 277 ? -0.044 -4.623 35.343 1.00 20.78 271 ALA B CA 1
ATOM 3834 C C . ALA B 1 277 ? 0.143 -4.410 33.837 1.00 20.71 271 ALA B C 1
ATOM 3835 O O . ALA B 1 277 ? 0.290 -3.281 33.383 1.00 20.43 271 ALA B O 1
ATOM 3837 N N . ALA B 1 278 ? 0.110 -5.494 33.064 1.00 19.93 272 ALA B N 1
ATOM 3838 C CA . ALA B 1 278 ? 0.196 -5.385 31.589 1.00 19.84 272 ALA B CA 1
ATOM 3839 C C . ALA B 1 278 ? -0.966 -4.589 30.981 1.00 19.62 272 ALA B C 1
ATOM 3840 O O . ALA B 1 278 ? -0.760 -3.759 30.090 1.00 20.07 272 ALA B O 1
ATOM 3842 N N . GLY B 1 279 ? -2.179 -4.816 31.476 1.00 19.39 273 GLY B N 1
ATOM 3843 C CA . GLY B 1 279 ? -3.342 -4.040 31.050 1.00 19.93 273 GLY B CA 1
ATOM 3844 C C . GLY B 1 279 ? -3.173 -2.544 31.301 1.00 20.43 273 GLY B C 1
ATOM 3845 O O . GLY B 1 279 ? -3.523 -1.723 30.460 1.00 19.64 273 GLY B O 1
ATOM 3846 N N . ALA B 1 280 ? -2.643 -2.188 32.473 1.00 21.60 274 ALA B N 1
ATOM 3847 C CA . ALA B 1 280 ? -2.358 -0.778 32.786 1.00 22.18 274 ALA B CA 1
ATOM 3848 C C . ALA B 1 280 ? -1.341 -0.191 31.800 1.00 22.42 274 ALA B C 1
ATOM 3849 O O . ALA B 1 280 ? -1.549 0.885 31.249 1.00 22.85 274 ALA B O 1
ATOM 3851 N N . LEU B 1 281 ? -0.246 -0.908 31.589 1.00 23.07 275 LEU B N 1
ATOM 3852 C CA . LEU B 1 281 ? 0.772 -0.479 30.635 1.00 24.02 275 LEU B CA 1
ATOM 3853 C C . LEU B 1 281 ? 0.185 -0.250 29.243 1.00 24.29 275 LEU B C 1
ATOM 3854 O O . LEU B 1 281 ? 0.576 0.687 28.546 1.00 24.94 275 LEU B O 1
ATOM 3859 N N . ALA B 1 282 ? -0.771 -1.097 28.853 1.00 23.93 276 ALA B N 1
ATOM 3860 C CA . ALA B 1 282 ? -1.378 -1.028 27.533 1.00 23.59 276 ALA B CA 1
ATOM 3861 C C . ALA B 1 282 ? -2.159 0.265 27.338 1.00 23.97 276 ALA B C 1
ATOM 3862 O O . ALA B 1 282 ? -2.351 0.684 26.216 1.00 24.20 276 ALA B O 1
ATOM 3864 N N . THR B 1 283 ? -2.614 0.894 28.424 1.00 24.86 277 THR B N 1
ATOM 3865 C CA . THR B 1 283 ? -3.373 2.156 28.313 1.00 25.95 277 THR B CA 1
ATOM 3866 C C . THR B 1 283 ? -2.475 3.359 28.026 1.00 26.68 277 THR B C 1
ATOM 3867 O O . THR B 1 283 ? -2.969 4.461 27.755 1.00 26.74 277 THR B O 1
ATOM 3871 N N . LEU B 1 284 ? -1.163 3.139 28.075 1.00 27.43 278 LEU B N 1
ATOM 3872 C CA . LEU B 1 284 ? -0.187 4.206 27.919 1.00 28.80 278 LEU B CA 1
ATOM 3873 C C . LEU B 1 284 ? 0.193 4.430 26.458 1.00 29.61 278 LEU B C 1
ATOM 3874 O O . LEU B 1 284 ? 0.913 5.390 26.137 1.00 30.10 278 LEU B O 1
ATOM 3879 N N . VAL B 1 285 ? -0.304 3.554 25.581 1.00 29.27 279 VAL B N 1
ATOM 3880 C CA . VAL B 1 285 ? 0.062 3.538 24.164 1.00 30.08 279 VAL B CA 1
ATOM 3881 C C . VAL B 1 285 ? -1.194 3.666 23.297 1.00 30.20 279 VAL B C 1
ATOM 3882 O O . VAL B 1 285 ? -2.207 3.016 23.566 1.00 30.70 279 VAL B O 1
ATOM 3886 N N . SER B 1 286 ? -1.128 4.517 22.270 1.00 30.27 280 SER B N 1
ATOM 3887 C CA . SER B 1 286 ? -2.215 4.665 21.307 1.00 30.67 280 SER B CA 1
ATOM 3888 C C . SER B 1 286 ? -2.404 3.389 20.504 1.00 29.93 280 SER B C 1
ATOM 3889 O O . SER B 1 286 ? -1.429 2.705 20.192 1.00 29.61 280 SER B O 1
ATOM 3892 N N . GLY B 1 287 ? -3.659 3.083 20.180 1.00 29.23 281 GLY B N 1
ATOM 3893 C CA . GLY B 1 287 ? -3.997 1.951 19.316 1.00 28.92 281 GLY B CA 1
ATOM 3894 C C . GLY B 1 287 ? -4.104 0.634 20.063 1.00 28.48 281 GLY B C 1
ATOM 3895 O O . GLY B 1 287 ? -3.692 0.544 21.216 1.00 27.44 281 GLY B O 1
ATOM 3896 N N . VAL B 1 288 ? -4.643 -0.387 19.391 1.00 28.21 282 VAL B N 1
ATOM 3897 C CA . VAL B 1 288 ? -4.851 -1.705 20.002 1.00 29.10 282 VAL B CA 1
ATOM 3898 C C . VAL B 1 288 ? -3.793 -2.752 19.657 1.00 28.77 282 VAL B C 1
ATOM 3899 O O . VAL B 1 288 ? -3.589 -3.709 20.411 1.00 28.97 282 VAL B O 1
ATOM 3903 N N . GLY B 1 289 ? -3.109 -2.569 18.534 1.00 28.80 283 GLY B N 1
ATOM 3904 C CA . GLY B 1 289 ? -2.303 -3.640 17.950 1.00 28.90 283 GLY B CA 1
ATOM 3905 C C . GLY B 1 289 ? -0.874 -3.717 18.418 1.00 29.05 283 GLY B C 1
ATOM 3906 O O . GLY B 1 289 ? -0.237 -4.779 18.319 1.00 29.76 283 GLY B O 1
ATOM 3907 N N . ASP B 1 290 ? -0.362 -2.604 18.933 1.00 28.33 284 ASP B N 1
ATOM 3908 C CA . ASP B 1 290 ? 1.023 -2.543 19.361 1.00 28.09 284 ASP B CA 1
ATOM 3909 C C . ASP B 1 290 ? 1.205 -2.124 20.810 1.00 27.59 284 ASP B C 1
ATOM 3910 O O . ASP B 1 290 ? 2.305 -1.727 21.208 1.00 27.97 284 ASP B O 1
ATOM 3915 N N . CYS B 1 291 ? 0.144 -2.224 21.605 1.00 26.36 285 CYS B N 1
ATOM 3916 C CA . CYS B 1 291 ? 0.197 -1.715 22.971 1.00 25.29 285 CYS B CA 1
ATOM 3917 C C . CYS B 1 291 ? 0.594 -2.744 24.020 1.00 24.59 285 CYS B C 1
ATOM 3918 O O . CYS B 1 291 ? 0.663 -2.416 25.202 1.00 24.05 285 CYS B O 1
ATOM 3921 N N . ALA B 1 292 ? 0.874 -3.982 23.601 1.00 23.61 286 ALA B N 1
ATOM 3922 C CA . ALA B 1 292 ? 1.279 -5.021 24.551 1.00 23.56 286 ALA B CA 1
ATOM 3923 C C . ALA B 1 292 ? 2.712 -4.830 25.043 1.00 23.87 286 ALA B C 1
ATOM 3924 O O . ALA B 1 292 ? 3.614 -4.683 24.227 1.00 23.34 286 ALA B O 1
ATOM 3926 N N . PRO B 1 293 ? 2.925 -4.833 26.383 1.00 24.39 287 PRO B N 1
ATOM 3927 C CA . PRO B 1 293 ? 4.280 -4.688 26.950 1.00 24.95 287 PRO B CA 1
ATOM 3928 C C . PRO B 1 293 ? 5.085 -5.976 26.927 1.00 25.46 287 PRO B C 1
ATOM 3929 O O . PRO B 1 293 ? 4.510 -7.074 26.849 1.00 25.77 287 PRO B O 1
ATOM 3933 N N . ALA B 1 294 ? 6.406 -5.849 27.009 1.00 26.01 288 ALA B N 1
ATOM 3934 C CA . ALA B 1 294 ? 7.288 -7.010 27.155 1.00 26.90 288 ALA B CA 1
ATOM 3935 C C . ALA B 1 294 ? 7.307 -7.493 28.607 1.00 27.85 288 ALA B C 1
ATOM 3936 O O . ALA B 1 294 ? 6.940 -6.738 29.526 1.00 28.04 288 ALA B O 1
ATOM 3938 N N . ALA B 1 295 ? 7.746 -8.736 28.819 1.00 28.58 289 ALA B N 1
ATOM 3939 C CA . ALA B 1 295 ? 7.800 -9.325 30.161 1.00 30.20 289 ALA B CA 1
ATOM 3940 C C . ALA B 1 295 ? 8.644 -8.477 31.105 1.00 30.92 289 ALA B C 1
ATOM 3941 O O . ALA B 1 295 ? 8.302 -8.326 32.280 1.00 31.30 289 ALA B O 1
ATOM 3943 N N . ALA B 1 296 ? 9.734 -7.913 30.579 1.00 31.62 290 ALA B N 1
ATOM 3944 C CA . ALA B 1 296 ? 10.601 -7.011 31.346 1.00 31.64 290 ALA B CA 1
ATOM 3945 C C . ALA B 1 296 ? 9.885 -5.751 31.827 1.00 31.70 290 ALA B C 1
ATOM 3946 O O . ALA B 1 296 ? 10.072 -5.336 32.980 1.00 31.71 290 ALA B O 1
ATOM 3948 N N . ALA B 1 297 ? 9.063 -5.150 30.965 1.00 31.29 291 ALA B N 1
ATOM 3949 C CA . ALA B 1 297 ? 8.268 -3.988 31.365 1.00 31.33 291 ALA B CA 1
ATOM 3950 C C . ALA B 1 297 ? 7.229 -4.355 32.425 1.00 31.52 291 ALA B C 1
ATOM 3951 O O . ALA B 1 297 ? 6.917 -3.548 33.302 1.00 30.76 291 ALA B O 1
ATOM 3953 N N . ILE B 1 298 ? 6.685 -5.567 32.337 1.00 31.64 292 ILE B N 1
ATOM 3954 C CA . ILE B 1 298 ? 5.700 -6.021 33.327 1.00 31.70 292 ILE B CA 1
ATOM 3955 C C . ILE B 1 298 ? 6.363 -6.161 34.708 1.00 33.24 292 ILE B C 1
ATOM 3956 O O . ILE B 1 298 ? 5.831 -5.661 35.702 1.00 32.90 292 ILE B O 1
ATOM 3961 N N . ASP B 1 299 ? 7.525 -6.815 34.743 1.00 34.76 293 ASP B N 1
ATOM 3962 C CA . ASP B 1 299 ? 8.333 -6.941 35.958 1.00 36.96 293 ASP B CA 1
ATOM 3963 C C . ASP B 1 299 ? 8.596 -5.569 36.594 1.00 37.51 293 ASP B C 1
ATOM 3964 O O . ASP B 1 299 ? 8.315 -5.366 37.773 1.00 38.04 293 ASP B O 1
ATOM 3969 N N . ALA B 1 300 ? 9.118 -4.634 35.801 1.00 38.41 294 ALA B N 1
ATOM 3970 C CA . ALA B 1 300 ? 9.399 -3.271 36.262 1.00 39.06 294 ALA B CA 1
ATOM 3971 C C . ALA B 1 300 ? 8.174 -2.556 36.834 1.00 39.75 294 ALA B C 1
ATOM 3972 O O . ALA B 1 300 ? 8.259 -1.919 37.890 1.00 39.61 294 ALA B O 1
ATOM 3974 N N . ALA B 1 301 ? 7.040 -2.655 36.138 1.00 40.22 295 ALA B N 1
ATOM 3975 C CA . ALA B 1 301 ? 5.799 -2.021 36.583 1.00 41.29 295 ALA B CA 1
ATOM 3976 C C . ALA B 1 301 ? 5.337 -2.579 37.933 1.00 42.25 295 ALA B C 1
ATOM 3977 O O . ALA B 1 301 ? 4.741 -1.857 38.737 1.00 42.36 295 ALA B O 1
ATOM 3979 N N . LEU B 1 302 ? 5.640 -3.854 38.180 1.00 43.49 296 LEU B N 1
ATOM 3980 C CA . LEU B 1 302 ? 5.285 -4.514 39.437 1.00 45.09 296 LEU B CA 1
ATOM 3981 C C . LEU B 1 302 ? 6.254 -4.177 40.573 1.00 46.51 296 LEU B C 1
ATOM 3982 O O . LEU B 1 302 ? 5.824 -4.003 41.716 1.00 46.35 296 LEU B O 1
ATOM 3987 N N . ARG B 1 303 ? 7.547 -4.095 40.249 1.00 48.59 297 ARG B N 1
ATOM 3988 C CA . ARG B 1 303 ? 8.578 -3.613 41.187 1.00 50.68 297 ARG B CA 1
ATOM 3989 C C . ARG B 1 303 ? 8.215 -2.219 41.686 1.00 51.64 297 ARG B C 1
ATOM 3990 O O . ARG B 1 303 ? 8.165 -1.976 42.895 1.00 51.98 297 ARG B O 1
ATOM 3998 N N . ALA B 1 304 ? 7.943 -1.322 40.739 1.00 52.75 298 ALA B N 1
ATOM 3999 C CA . ALA B 1 304 ? 7.485 0.031 41.029 1.00 54.02 298 ALA B CA 1
ATOM 4000 C C . ALA B 1 304 ? 6.169 0.057 41.804 1.00 55.02 298 ALA B C 1
ATOM 4001 O O . ALA B 1 304 ? 5.817 1.087 42.387 1.00 55.66 298 ALA B O 1
ATOM 4003 N N . ASN B 1 305 ? 5.465 -1.079 41.815 1.00 55.94 299 ASN B N 1
ATOM 4004 C CA . ASN B 1 305 ? 4.128 -1.230 42.423 1.00 56.70 299 ASN B CA 1
ATOM 4005 C C . ASN B 1 305 ? 3.072 -0.259 41.894 1.00 56.83 299 ASN B C 1
ATOM 4006 O O . ASN B 1 305 ? 1.872 -0.515 42.005 1.00 57.11 299 ASN B O 1
#

Sequence (574 aa):
APRVCVVGSVNMDLTFVVDALPRPGETVLAASLTRTPGGKGANQAVAAARAGAQVQFSGAFGDDPAAAQLRAHLRANAVGLDRTVTVPGPSGTAIIVVDASAENTVLVAPGANAHLTPVPSAVANCDVLLTQLEIPVATALAAARAAQSADAVVMVNASPAGQDRSSLQDLAAIADVVIANEHEANDWPSPPTHFVITLGVRGARYVGADGVFEVPAPTVTPVDTAGAGDVFAGVLAANWPRNPGSPAERLRALRRACAAGALATLVSGVGDCAPAAAAIDAALRANAPRVCVVGSVNMDLTFVVDALPRPGETVLAASLTRTPGGKGANQAVAAARAGAQVQFSGAFGDDPAAAQLRAHLRANAVGLDRTVTVPGPSGTAIIVVDASAENTVLVAPGANAHLTPVPSAVANCDVLLTQLEIPVATALAAARAAQSADAVVMVNASPAGQDRSSLQDLAAIADVVIANEHEANDWPSPPTHFVITLGVRGARYVGADGVFEVPAPTVTPVDTAGAGDVFAGVLAANWPRNPGSPAERLRALRRACAAGALATLVSGVGDCAPAAAAIDAALRAN

Nearest PDB structures (foldseek):
  3go6-assembly1_A  TM=1.003E+00  e=1.894E-60  Mycobacterium tuberculosis
  6znx-assembly1_A  TM=8.987E-01  e=2.000E-30  Thermus sp. 2.9
  8cqx-assembly1_A  TM=8.805E-01  e=1.892E-29  Thermus sp.
  1rk2-assembly2_C  TM=9.094E-01  e=6.576E-28  Escherichia coli
  7agh-assembly1_B  TM=8.772E-01  e=6.293E-24  Escherichia coli K-12

Organism: Mycobacterium tuberculosis (strain ATCC 25618 / H37Rv) (NCBI:txid83332)

Solvent-accessible surface area: 23698 Å² total; per-residue (Å²): 106,47,93,2,0,0,2,0,0,1,2,8,3,43,10,53,62,8,119,59,49,66,168,143,90,81,136,53,172,31,88,56,97,71,126,50,18,0,4,36,0,0,8,0,0,1,0,0,18,65,12,43,7,109,4,56,0,1,0,0,0,1,17,32,61,17,6,13,68,0,27,22,27,0,71,89,24,70,5,22,26,89,41,22,50,44,21,59,29,96,6,1,55,2,50,4,20,5,24,83,82,6,92,36,65,69,126,38,62,48,28,2,0,44,115,1,96,78,29,133,63,5,11,36,111,13,11,1,0,0,0,0,2,18,3,43,8,59,6,0,12,34,8,0,128,46,0,63,106,76,95,2,0,0,0,0,11,3,9,52,31,55,68,84,95,74,18,2,92,61,0,3,80,45,6,19,0,0,5,1,64,73,131,28,12,126,48,17,43,45,105,10,68,10,25,0,2,26,17,66,122,142,5,1,62,1,51,27,80,40,32,113,62,94,3,105,21,26,142,46,114,54,75,5,39,2,12,12,46,13,3,10,0,0,0,0,0,7,22,13,16,168,44,125,25,42,85,75,84,14,49,121,0,1,125,19,0,4,0,0,9,9,33,0,16,75,66,82,21,9,5,95,5,10,15,58,33,72,42,0,60,38,16,59,181,91,147,102,52,88,1,0,0,5,0,1,1,11,2,21,21,38,53,68,14,113,55,72,70,166,138,96,65,126,51,165,42,89,37,51,25,95,45,18,0,8,44,0,0,12,0,0,2,0,0,17,39,9,39,10,118,5,69,0,1,0,0,0,2,100,36,123,14,7,61,18,0,62,7,11,0,160,25,9,84,5,21,30,129,97,26,30,85,21,121,23,90,1,0,33,8,44,26,19,38,27,79,86,79,114,93,54,85,124,85,52,77,23,2,3,48,119,5,74,48,34,72,60,7,4,57,119,13,12,1,0,0,0,0,8,48,8,42,32,79,6,0,46,32,4,0,161,14,0,106,103,39,91,2,3,0,0,0,10,2,4,49,32,65,56,90,118,75,52,2,96,94,1,3,88,21,7,45,0,0,4,1,62,82,127,22,19,112,38,14,34,45,105,14,69,16,24,0,10,26,9,67,129,136,6,0,82,2,68,24,82,39,28,125,60,113,2,104,22,19,141,47,116,66,100,42,88,47,14,16,48,16,3,9,0,0,0,0,0,4,22,11,15,160,58,127,27,36,81,76,84,23,53,120,0,1,125,15,0,4,0,0,8,8,34,0,14,68,19,78,35,42,14,45,4,11,14,54,32,72,43,0,52,44,16,55,173,90,138

InterPro domains:
  IPR002139 Ribokinase/fructokinase [PR00990] (18-39)
  IPR002139 Ribokinase/fructokinase [PR00990] (45-64)
  IPR002139 Ribokinase/fructokinase [PR00990] (116-129)
  IPR002139 Ribokinase/fructokinase [PR00990] (182-197)
  IPR002139 Ribokinase/fructokinase [PR00990] (207-218)
  IPR011611 Carbohydrate kinase PfkB [PF00294] (15-288)
  IPR011877 Ribokinase [MF_01987] (14-294)
  IPR011877 Ribokinase [cd01174] (15-281)
  IPR029056 Ribokinase-like [G3DSA:3.40.1190.20] (13-304)
  IPR029056 Ribokinase-like [SSF53613] (14-293)

B-factor: mean 25.24, std 9.85, range [7.35, 69.25]

Foldseek 3Di:
DFEEFFEFAKAWEWEFEAADDDDPPDDGDTPDIDTAIDGLRLLLQLLLLLQPHQAEYEAEAEPDPVSVRNVVLSVVSNYHYPNYYYDYDHAKYKYWYAHPQQDIDIDIPHIRQQVRAARVCSPPDGQAYEYEPSHPLVNLLVNLVVCVVVQHAAEYALPPADHDVVSQVSSQVRHQEYEYAPVSVVRRDDHHQWYWHQDQQQQTWIDHPVHTDGAGEDDDRFDHLAQLSSSLNSQLRSQAGGPPDDPVSNNVSSNLSRHQSRQLRNDPDHRPRGHGSVSSVVSSVVD/DAAEEEEFAKEKEWEFEFA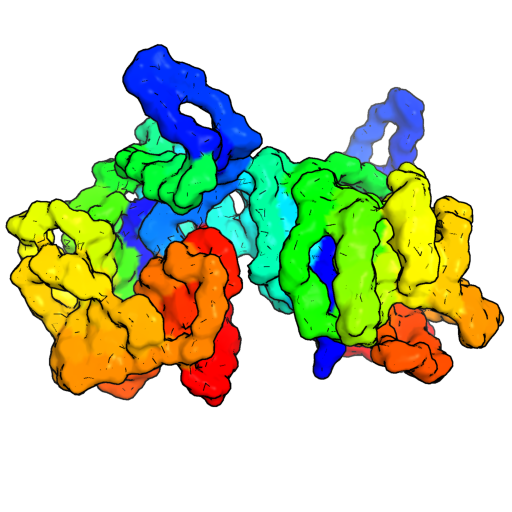DDADVPGDGDTPDIDIDIDGLRLLLQLLLLQAPYQYEYEAEAEPDPVRVVNVVLSVVSNYHYPRYYYDYWHGWYKYWYQHPVRDTDIDTDLIRLAVRAADLVSLAPHQAYEYEDSHQLVRLLVNLVSNVVNQHAAEYALPDADPDLVSCVSVLVSHQEYEYEPRSVVSHNDHHQWYWYQDVQQQIWIDHPLHTGGAGEQDDDFPALPQLSSSLRSQLSSQQGGPPDDPVSNSVSSNLSSHQSRQLRHDPDNSPSRHHSVSSVVSSVVD

Radius of gyration: 25.94 Å; Cα contacts (8 Å, |Δi|>4): 1491; chains: 2; bounding box: 73×62×66 Å